Protein 4PHJ (pdb70)

Structure (mmCIF, N/CA/C/O backbone):
data_4PHJ
#
_entry.id   4PHJ
#
_cell.length_a   49.630
_cell.length_b   79.310
_cell.length_c   57.100
_cell.angle_alpha   90.00
_cell.angle_beta   91.52
_cell.angle_gamma   90.00
#
_symmetry.space_group_name_H-M   'P 1 21 1'
#
loop_
_entity.id
_entity.type
_entity.pdbx_description
1 polymer 'Calpain small subunit 1'
2 non-polymer 'CALCIUM ION'
3 water water
#
loop_
_atom_site.group_PDB
_atom_site.id
_atom_site.type_symbol
_atom_site.label_atom_id
_atom_site.label_alt_id
_atom_site.label_comp_id
_atom_site.label_asym_id
_atom_site.label_entity_id
_atom_site.label_seq_id
_atom_site.pdbx_PDB_ins_code
_atom_site.Cartn_x
_atom_site.Cartn_y
_atom_site.Cartn_z
_atom_site.occupancy
_atom_site.B_iso_or_equiv
_atom_site.auth_seq_id
_atom_site.auth_comp_id
_atom_site.auth_asym_id
_atom_site.auth_atom_id
_atom_site.pdbx_PDB_model_num
ATOM 1 N N . GLU A 1 1 ? -16.025 -9.487 10.618 1.00 72.96 96 GLU A N 1
ATOM 2 C CA . GLU A 1 1 ? -14.994 -10.465 10.187 1.00 68.67 96 GLU A CA 1
ATOM 3 C C . GLU A 1 1 ? -14.409 -10.115 8.844 1.00 59.44 96 GLU A C 1
ATOM 4 O O . GLU A 1 1 ? -13.198 -10.225 8.643 1.00 49.21 96 GLU A O 1
ATOM 10 N N . GLU A 1 2 ? -15.278 -9.765 7.904 1.00 54.95 97 GLU A N 1
ATOM 11 C CA . GLU A 1 2 ? -14.781 -9.374 6.599 1.00 53.00 97 GLU A CA 1
ATOM 12 C C . GLU A 1 2 ? -14.046 -8.015 6.673 1.00 48.78 97 GLU A C 1
ATOM 13 O O . GLU A 1 2 ? -13.050 -7.835 5.982 1.00 43.00 97 GLU A O 1
ATOM 19 N N . VAL A 1 3 ? -14.503 -7.089 7.518 1.00 45.47 98 VAL A N 1
ATOM 20 C CA . VAL A 1 3 ? -13.776 -5.820 7.702 1.00 44.21 98 VAL A CA 1
ATOM 21 C C . VAL A 1 3 ? -12.340 -6.082 8.249 1.00 43.88 98 VAL A C 1
ATOM 22 O O . VAL A 1 3 ? -11.334 -5.567 7.729 1.00 39.26 98 VAL A O 1
ATOM 26 N N . ARG A 1 4 ? -12.220 -6.928 9.250 1.00 39.16 99 ARG A N 1
ATOM 27 C CA . ARG A 1 4 ? -10.921 -7.278 9.784 1.00 38.24 99 ARG A CA 1
ATOM 28 C C . ARG A 1 4 ? -10.038 -7.977 8.761 1.00 37.72 99 ARG A C 1
ATOM 29 O O . ARG A 1 4 ? -8.828 -7.700 8.663 1.00 34.20 99 ARG A O 1
ATOM 37 N N . GLN A 1 5 ? -10.616 -8.890 7.974 1.00 34.78 100 GLN A N 1
ATOM 38 C CA . GLN A 1 5 ? -9.808 -9.614 6.975 1.00 35.34 100 GLN A CA 1
ATOM 39 C C . GLN A 1 5 ? -9.325 -8.657 5.886 1.00 31.11 100 GLN A C 1
ATOM 40 O O . GLN A 1 5 ? -8.223 -8.785 5.403 1.00 31.15 100 GLN A O 1
ATOM 46 N N . PHE A 1 6 ? -10.167 -7.725 5.470 1.00 30.77 101 PHE A N 1
ATOM 47 C CA . PHE A 1 6 ? -9.776 -6.798 4.400 1.00 29.57 101 PHE A CA 1
ATOM 48 C C . PHE A 1 6 ? -8.655 -5.861 4.901 1.00 28.50 101 PHE A C 1
ATOM 49 O O . PHE A 1 6 ? -7.726 -5.503 4.151 1.00 26.95 101 PHE A O 1
ATOM 57 N N . ARG A 1 7 ? -8.731 -5.510 6.169 1.00 29.31 102 ARG A N 1
ATOM 58 C CA . ARG A 1 7 ? -7.720 -4.594 6.718 1.00 28.93 102 ARG A CA 1
ATO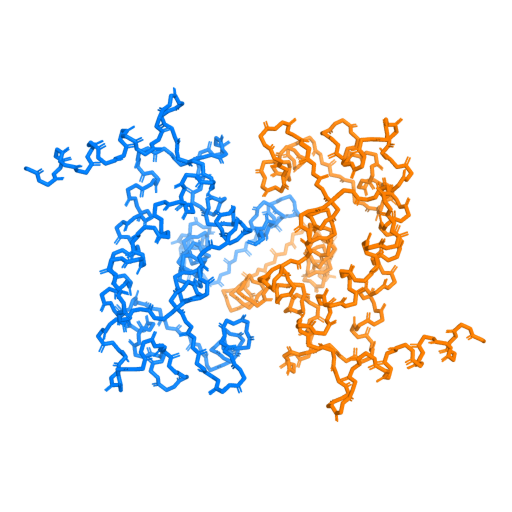M 59 C C . ARG A 1 7 ? -6.385 -5.285 6.764 1.00 28.29 102 ARG A C 1
ATOM 60 O O . ARG A 1 7 ? -5.367 -4.673 6.476 1.00 27.51 102 ARG A O 1
ATOM 68 N N . ARG A 1 8 ? -6.395 -6.564 7.138 1.00 28.30 103 ARG A N 1
ATOM 69 C CA . ARG A 1 8 ? -5.192 -7.392 7.082 1.00 29.65 103 ARG A CA 1
ATOM 70 C C . ARG A 1 8 ? -4.643 -7.562 5.642 1.00 29.29 103 ARG A C 1
ATOM 71 O O . ARG A 1 8 ? -3.425 -7.433 5.403 1.00 27.86 103 ARG A O 1
ATOM 79 N N . LEU A 1 9 ? -5.526 -7.810 4.662 1.00 28.40 104 LEU A N 1
ATOM 80 C CA . LEU A 1 9 ? -5.078 -7.909 3.283 1.00 29.17 104 LEU A CA 1
ATOM 81 C C . LEU A 1 9 ? -4.354 -6.618 2.859 1.00 27.01 104 LEU A C 1
ATOM 82 O O . LEU A 1 9 ? -3.259 -6.662 2.305 1.00 27.90 104 LEU A O 1
ATOM 87 N N . PHE A 1 10 ? -4.961 -5.457 3.133 1.00 27.42 105 PHE A N 1
ATOM 88 C CA . PHE A 1 10 ? -4.358 -4.201 2.797 1.00 26.51 105 PHE A CA 1
ATOM 89 C C . PHE A 1 10 ? -3.044 -4.026 3.545 1.00 26.66 105 PHE A C 1
ATOM 90 O O . PHE A 1 10 ? -2.055 -3.648 2.932 1.00 26.71 105 PHE A O 1
ATOM 98 N N . ALA A 1 11 ? -3.012 -4.290 4.867 1.00 26.90 106 ALA A N 1
ATOM 99 C CA . ALA A 1 11 ? -1.799 -4.067 5.621 1.00 27.17 106 ALA A CA 1
ATOM 100 C C . ALA A 1 11 ? -0.631 -4.885 5.062 1.00 28.40 106 ALA A C 1
ATOM 101 O O . ALA A 1 11 ? 0.464 -4.366 4.872 1.00 29.15 106 ALA A O 1
ATOM 103 N N . GLN A 1 12 ? -0.871 -6.137 4.752 1.00 30.46 107 GLN A N 1
ATOM 104 C CA . GLN A 1 12 ? 0.191 -7.000 4.235 1.00 32.16 107 GLN A CA 1
ATOM 105 C C . GLN A 1 12 ? 0.614 -6.632 2.823 1.00 32.24 107 GLN A C 1
ATOM 106 O O . GLN A 1 12 ? 1.820 -6.625 2.505 1.00 33.82 107 GLN A O 1
ATOM 112 N N . LEU A 1 13 ? -0.339 -6.180 2.017 1.00 30.52 108 LEU A N 1
ATOM 113 C CA . LEU A 1 13 ? -0.033 -5.763 0.658 1.00 30.11 108 LEU A CA 1
ATOM 114 C C . LEU A 1 13 ? 0.758 -4.465 0.603 1.00 29.44 108 LEU A C 1
ATOM 115 O O . LEU A 1 13 ? 1.721 -4.322 -0.147 1.00 29.99 108 LEU A O 1
ATOM 120 N N . ALA A 1 14 ? 0.327 -3.469 1.390 1.00 27.17 109 ALA A N 1
ATOM 121 C CA . ALA A 1 14 ? 0.868 -2.128 1.319 1.00 25.25 109 ALA A CA 1
ATOM 122 C C . ALA A 1 14 ? 2.258 -2.018 1.910 1.00 26.08 109 ALA A C 1
ATOM 123 O O . ALA A 1 14 ? 3.041 -1.125 1.523 1.00 25.65 109 ALA A O 1
ATOM 125 N N . GLY A 1 15 ? 2.556 -2.859 2.877 1.00 28.79 110 GLY A N 1
ATOM 126 C CA . GLY A 1 15 ? 3.874 -2.857 3.498 1.00 29.97 110 GLY A CA 1
ATOM 127 C C . GLY A 1 15 ? 4.282 -1.529 4.175 1.00 30.94 110 GLY A C 1
ATOM 128 O O . GLY A 1 15 ? 3.437 -0.807 4.753 1.00 28.64 110 GLY A O 1
ATOM 129 N N . ASP A 1 16 ? 5.548 -1.180 4.062 1.00 29.15 111 ASP A N 1
ATOM 130 C CA . ASP A 1 16 ? 6.143 -0.253 5.040 1.00 32.14 111 ASP A CA 1
ATOM 131 C C . ASP A 1 16 ? 5.776 1.202 4.865 1.00 28.05 111 ASP A C 1
ATOM 132 O O . ASP A 1 16 ? 5.929 1.988 5.799 1.00 29.55 111 ASP A O 1
ATOM 137 N N . ASP A 1 17 ? 5.269 1.580 3.712 1.00 25.25 112 ASP A N 1
ATOM 138 C CA . ASP A 1 17 ? 4.766 2.923 3.503 1.00 25.52 112 ASP A CA 1
ATOM 139 C C . ASP A 1 17 ? 3.254 3.031 3.661 1.00 25.58 112 ASP A C 1
ATOM 140 O O . ASP A 1 17 ? 2.672 4.091 3.501 1.00 24.56 112 ASP A O 1
ATOM 145 N N . MET A 1 18 ? 2.627 1.898 3.978 1.00 27.32 113 MET A N 1
ATOM 146 C CA . MET A 1 18 ? 1.186 1.809 4.131 1.00 27.24 113 MET A CA 1
ATOM 147 C C . MET A 1 18 ? 0.388 2.328 2.961 1.00 26.22 113 MET A C 1
ATOM 148 O O . MET A 1 18 ? -0.808 2.666 3.124 1.00 25.00 113 MET A O 1
ATOM 153 N N . GLU A 1 19 ? 0.976 2.283 1.748 1.00 25.64 114 GLU A N 1
ATOM 154 C CA . GLU A 1 19 ? 0.254 2.557 0.542 1.00 24.62 114 GLU A CA 1
ATOM 155 C C . GLU A 1 19 ? 0.628 1.533 -0.503 1.00 22.63 114 GLU A C 1
ATOM 156 O O . GLU A 1 19 ? 1.692 0.920 -0.433 1.00 24.78 114 GLU A O 1
ATOM 162 N N . VAL A 1 20 ? -0.299 1.347 -1.430 1.00 23.07 115 VAL A N 1
ATOM 163 C CA . VAL A 1 20 ? -0.197 0.320 -2.477 1.00 22.23 115 VAL A CA 1
ATOM 164 C C . VAL A 1 20 ? 0.364 0.976 -3.747 1.00 23.11 115 VAL A C 1
ATOM 165 O O . VAL A 1 20 ? -0.259 1.871 -4.332 1.00 21.94 115 VAL A O 1
ATOM 169 N N . SER A 1 21 ? 1.534 0.511 -4.160 1.00 24.43 116 SER A N 1
ATOM 170 C CA . SER A 1 21 ? 2.179 0.993 -5.400 1.00 23.99 116 SER A CA 1
ATOM 171 C C . SER A 1 21 ? 1.631 0.260 -6.597 1.00 23.92 116 SER A C 1
ATOM 172 O O . SER A 1 21 ? 0.963 -0.759 -6.456 1.00 22.14 116 SER A O 1
ATOM 175 N N . ALA A 1 22 ? 1.989 0.731 -7.796 1.00 24.17 117 ALA A N 1
ATOM 176 C CA . ALA A 1 22 ? 1.618 0.047 -9.036 1.00 24.96 117 ALA A CA 1
ATOM 177 C C . ALA A 1 22 ? 2.185 -1.360 -9.062 1.00 23.26 117 ALA A C 1
ATOM 178 O O . ALA A 1 22 ? 1.496 -2.270 -9.486 1.00 24.73 117 ALA A O 1
ATOM 180 N N . THR A 1 23 ? 3.413 -1.576 -8.595 1.00 26.35 118 THR A N 1
ATOM 181 C CA . THR A 1 23 ? 3.962 -2.906 -8.526 1.00 25.76 118 THR A CA 1
ATOM 182 C C . THR A 1 23 ? 3.228 -3.826 -7.536 1.00 25.29 118 THR A C 1
ATOM 183 O O . THR A 1 23 ? 2.956 -4.980 -7.783 1.00 24.77 118 THR A O 1
ATOM 187 N N . GLU A 1 24 ? 2.904 -3.287 -6.359 1.00 24.85 119 GLU A N 1
ATOM 188 C CA . GLU A 1 24 ? 2.181 -4.091 -5.390 1.00 22.04 119 GLU A CA 1
ATOM 189 C C . GLU A 1 24 ? 0.795 -4.449 -5.932 1.00 21.71 119 GLU A C 1
ATOM 190 O O . GLU A 1 24 ? 0.312 -5.573 -5.723 1.00 23.16 119 GLU A O 1
ATOM 196 N N . LEU A 1 25 ? 0.136 -3.519 -6.628 1.00 22.25 120 LEU A N 1
ATOM 197 C CA . LEU A 1 25 ? -1.184 -3.771 -7.219 1.00 22.50 120 LEU A CA 1
ATOM 198 C C . LEU A 1 25 ? -1.082 -4.839 -8.309 1.00 22.97 120 LEU A C 1
ATOM 199 O O . LEU A 1 25 ? -1.881 -5.763 -8.372 1.00 23.80 120 LEU A O 1
ATOM 204 N N . MET A 1 26 ? -0.072 -4.698 -9.155 1.00 26.18 121 MET A N 1
ATOM 205 C CA . MET A 1 26 ? 0.197 -5.711 -10.214 1.00 25.38 121 MET A CA 1
ATOM 206 C C . MET A 1 26 ? 0.303 -7.097 -9.615 1.00 27.52 121 MET A C 1
ATOM 207 O O . MET A 1 26 ? -0.282 -8.063 -10.096 1.00 29.38 121 MET A O 1
ATOM 212 N N . ASN A 1 27 ? 1.073 -7.221 -8.540 1.00 27.32 122 ASN A N 1
ATOM 213 C CA . ASN A 1 27 ? 1.331 -8.516 -7.958 1.00 30.60 122 ASN A CA 1
ATOM 214 C C . ASN A 1 27 ? 0.088 -9.131 -7.344 1.00 30.03 122 ASN A C 1
ATOM 215 O O . ASN A 1 27 ? -0.210 -10.285 -7.594 1.00 30.06 122 ASN A O 1
ATOM 220 N N . ILE A 1 28 ? -0.718 -8.343 -6.632 1.00 28.17 123 ILE A N 1
ATOM 221 C CA . ILE A 1 28 ? -1.952 -8.933 -6.077 1.00 27.36 123 ILE A CA 1
ATOM 222 C C . ILE A 1 28 ? -2.999 -9.290 -7.154 1.00 27.73 123 ILE A C 1
ATOM 223 O O . ILE A 1 28 ? -3.718 -10.294 -7.028 1.00 27.58 123 ILE A O 1
ATOM 228 N N . LEU A 1 29 ? -3.066 -8.485 -8.217 1.00 25.11 124 LEU A N 1
ATOM 229 C CA . LEU A 1 29 ? -4.040 -8.739 -9.288 1.00 25.44 124 LEU A CA 1
ATOM 230 C C . LEU A 1 29 ? -3.633 -9.980 -10.046 1.00 25.50 124 LEU A C 1
ATOM 231 O O . LEU A 1 29 ? -4.505 -10.805 -10.393 1.00 27.50 124 LEU A O 1
ATOM 236 N N . ASN A 1 30 ? -2.348 -10.126 -10.298 1.00 26.17 125 ASN A N 1
ATOM 237 C CA . ASN A 1 30 ? -1.902 -11.399 -10.924 1.00 29.39 125 ASN A CA 1
ATOM 238 C C . ASN A 1 30 ? -2.132 -12.590 -10.030 1.00 31.39 125 ASN A C 1
ATOM 239 O O . ASN A 1 30 ? -2.441 -13.685 -10.547 1.00 31.90 125 ASN A O 1
ATOM 244 N N . LYS A 1 31 ? -2.060 -12.422 -8.698 1.00 34.55 126 LYS A N 1
ATOM 245 C CA . LYS A 1 31 ? -2.467 -13.530 -7.796 1.00 38.74 126 LYS A CA 1
ATOM 246 C C . LYS A 1 31 ? -3.936 -13.858 -7.912 1.00 37.83 126 LYS A C 1
ATOM 247 O O . LYS A 1 31 ? -4.306 -15.027 -7.851 1.00 38.78 126 LYS A O 1
ATOM 253 N N . VAL A 1 32 ? -4.780 -12.852 -8.078 1.00 39.10 127 VAL A N 1
ATOM 254 C CA . VAL A 1 32 ? -6.210 -13.095 -8.255 1.00 40.14 127 VAL A CA 1
ATOM 255 C C . VAL A 1 32 ? -6.438 -13.947 -9.464 1.00 38.25 127 VAL A C 1
ATOM 256 O O . VAL A 1 32 ? -7.119 -14.976 -9.373 1.00 38.98 127 VAL A O 1
ATOM 260 N N . VAL A 1 33 ? -5.818 -13.572 -10.573 1.00 34.75 128 VAL A N 1
ATOM 261 C CA . VAL A 1 33 ? -6.127 -14.296 -11.805 1.00 36.48 128 VAL A CA 1
ATOM 262 C C . VAL A 1 33 ? -5.627 -15.726 -11.757 1.00 39.68 128 VAL A C 1
ATOM 263 O O . VAL A 1 33 ? -6.298 -16.597 -12.271 1.00 39.96 128 VAL A O 1
ATOM 267 N N . THR A 1 34 ? -4.512 -15.990 -11.087 1.00 35.97 129 THR A N 1
ATOM 268 C CA . THR A 1 34 ? -4.086 -17.405 -10.840 1.00 42.10 129 THR A CA 1
ATOM 269 C C . THR A 1 34 ? -5.167 -18.232 -10.192 1.00 42.89 129 THR A C 1
ATOM 270 O O . THR A 1 34 ? -5.294 -19.391 -10.510 1.00 45.47 129 THR A O 1
ATOM 274 N N . ARG A 1 35 ? -5.940 -17.645 -9.292 1.00 43.85 130 ARG A N 1
ATOM 275 C CA . ARG A 1 35 ? -6.952 -18.407 -8.570 1.00 45.48 130 ARG A CA 1
ATOM 276 C C . ARG A 1 35 ? -8.224 -18.629 -9.377 1.00 44.83 130 ARG A C 1
ATOM 277 O O . ARG A 1 35 ? -9.073 -19.393 -8.963 1.00 41.92 130 ARG A O 1
ATOM 285 N N . HIS A 1 36 ? -8.366 -17.946 -10.518 1.00 38.46 131 HIS A N 1
ATOM 286 C CA . HIS A 1 36 ? -9.581 -18.037 -11.336 1.00 38.06 131 HIS A CA 1
ATOM 287 C C . HIS A 1 36 ? -9.229 -18.392 -12.777 1.00 40.92 131 HIS A C 1
ATOM 288 O O . HIS A 1 36 ? -9.129 -17.496 -13.633 1.00 33.85 131 HIS A O 1
ATOM 295 N N . PRO A 1 37 ? -8.976 -19.680 -13.039 1.00 40.77 132 PRO A N 1
ATOM 296 C CA . PRO A 1 37 ? -8.664 -20.149 -14.396 1.00 44.75 132 PRO A CA 1
ATOM 297 C C . PRO A 1 37 ? -9.768 -19.899 -15.419 1.00 42.60 132 PRO A C 1
ATOM 298 O O . PRO A 1 37 ? -9.524 -20.033 -16.598 1.00 44.78 132 PRO A O 1
ATOM 302 N N . ASP A 1 38 ? -10.962 -19.543 -14.964 1.00 41.86 133 ASP A N 1
ATOM 303 C CA . ASP A 1 38 ? -12.026 -19.151 -15.862 1.00 43.37 133 ASP A CA 1
ATOM 304 C C . ASP A 1 38 ? -11.905 -17.715 -16.411 1.00 41.01 133 ASP A C 1
ATOM 305 O O . ASP A 1 38 ? -12.692 -17.335 -17.267 1.00 46.84 133 ASP A O 1
ATOM 310 N N . LEU A 1 39 ? -10.928 -16.941 -15.928 1.00 37.36 134 LEU A N 1
ATOM 311 C CA . LEU A 1 39 ? -10.685 -15.630 -16.453 1.00 35.93 134 LEU A CA 1
ATOM 312 C C . LEU A 1 39 ? -9.484 -15.713 -17.411 1.00 38.40 134 LEU A C 1
ATOM 313 O O . LEU A 1 39 ? -8.366 -15.864 -16.964 1.00 48.19 134 LEU A O 1
ATOM 318 N N . LYS A 1 40 ? -9.705 -15.582 -18.712 1.00 35.40 135 LYS A N 1
ATOM 319 C CA . LYS A 1 40 ? -8.572 -15.536 -19.634 1.00 31.16 135 LYS A CA 1
ATOM 320 C C . LYS A 1 40 ? -7.841 -14.172 -19.657 1.00 28.75 135 LYS A C 1
ATOM 321 O O . LYS A 1 40 ? -8.506 -13.136 -19.756 1.00 25.15 135 LYS A O 1
ATOM 327 N N . THR A 1 41 ? -6.506 -14.174 -19.592 1.00 26.89 136 THR A N 1
ATOM 328 C CA . THR A 1 41 ? -5.720 -12.962 -19.587 1.00 27.34 136 THR A CA 1
ATOM 329 C C . THR A 1 41 ? -4.274 -13.255 -19.906 1.00 25.68 136 THR A C 1
ATOM 330 O O . THR A 1 41 ? -3.754 -14.327 -19.536 1.00 25.49 136 THR A O 1
ATOM 334 N N . ASP A 1 42 ? -3.597 -12.280 -20.512 1.00 25.84 137 ASP A N 1
ATOM 335 C CA . ASP A 1 42 ? -2.152 -12.289 -20.684 1.00 26.88 137 ASP A CA 1
ATOM 336 C C . ASP A 1 42 ? -1.415 -11.641 -19.505 1.00 27.47 137 ASP A C 1
ATOM 337 O O . ASP A 1 42 ? -0.183 -11.457 -19.538 1.00 30.42 137 ASP A O 1
ATOM 342 N N . GLY A 1 43 ? -2.149 -11.351 -18.447 1.00 25.69 138 GLY A N 1
ATOM 343 C CA . GLY A 1 43 ? -1.623 -10.792 -17.186 1.00 26.48 138 GLY A CA 1
ATOM 344 C C . GLY A 1 43 ? -1.840 -9.305 -17.089 1.00 25.91 138 GLY A C 1
ATOM 345 O O . GLY A 1 43 ? -2.093 -8.623 -18.055 1.00 23.56 138 GLY A O 1
ATOM 346 N N . PHE A 1 44 ? -1.774 -8.789 -15.862 1.00 24.97 139 PHE A N 1
ATOM 347 C CA . PHE A 1 44 ? -1.735 -7.386 -15.626 1.00 24.92 139 PHE A CA 1
ATOM 348 C C . PHE A 1 44 ? -0.265 -6.935 -15.723 1.00 25.62 139 PHE A C 1
ATOM 349 O O . PHE A 1 44 ? 0.597 -7.404 -14.993 1.00 28.94 139 PHE A O 1
ATOM 357 N N . GLY A 1 45 ? -0.001 -6.051 -16.654 1.00 25.51 140 GLY A N 1
ATOM 358 C CA . GLY A 1 45 ? 1.333 -5.500 -16.775 1.00 29.41 140 GLY A CA 1
ATOM 359 C C . GLY A 1 45 ? 1.553 -4.209 -16.011 1.00 27.90 140 GLY A C 1
ATOM 360 O O . GLY A 1 45 ? 0.599 -3.553 -15.567 1.00 28.08 140 GLY A O 1
ATOM 361 N N . ILE A 1 46 ? 2.807 -3.796 -15.904 1.00 26.62 141 ILE A N 1
ATOM 362 C CA . ILE A 1 46 ? 3.120 -2.609 -15.095 1.00 25.61 141 ILE A CA 1
ATOM 363 C C . ILE A 1 46 ? 2.520 -1.301 -15.610 1.00 23.45 141 ILE A C 1
ATOM 364 O O . ILE A 1 46 ? 2.028 -0.487 -14.812 1.00 25.26 141 ILE A O 1
ATOM 369 N N . ASP A 1 47 ? 2.439 -1.088 -16.937 1.00 22.39 142 ASP A N 1
ATOM 370 C CA . ASP A 1 47 ? 1.999 0.159 -17.489 1.00 23.74 142 ASP A CA 1
ATOM 371 C C . ASP A 1 47 ? 0.517 0.322 -17.130 1.00 24.27 142 ASP A C 1
ATOM 372 O O . ASP A 1 47 ? 0.072 1.402 -16.719 1.00 22.25 142 ASP A O 1
ATOM 377 N N A THR A 1 48 ? -0.238 -0.778 -17.287 0.50 25.11 143 THR A N 1
ATOM 378 N N B THR A 1 48 ? -0.251 -0.773 -17.292 0.50 24.98 143 THR A N 1
ATOM 379 C CA A THR A 1 48 ? -1.670 -0.804 -16.999 0.50 24.48 143 THR A CA 1
ATOM 380 C CA B THR A 1 48 ? -1.694 -0.704 -17.001 0.50 23.98 143 THR A CA 1
ATOM 381 C C A THR A 1 48 ? -1.910 -0.498 -15.518 0.50 23.53 143 THR A C 1
ATOM 382 C C B THR A 1 48 ? -1.915 -0.475 -15.507 0.50 23.43 143 THR A C 1
ATOM 383 O O A THR A 1 48 ? -2.802 0.252 -15.156 0.50 22.64 143 THR A O 1
ATOM 384 O O B THR A 1 48 ? -2.807 0.260 -15.129 0.50 22.75 143 THR A O 1
ATOM 391 N N . CYS A 1 49 ? -1.057 -1.069 -14.682 1.00 22.06 144 CYS A N 1
ATOM 392 C CA . CYS A 1 49 ? -1.134 -0.824 -13.229 1.00 22.82 144 CYS A CA 1
ATOM 393 C C . CYS A 1 49 ? -0.749 0.587 -12.841 1.00 22.88 144 CYS A C 1
ATOM 394 O O . CYS A 1 49 ? -1.378 1.159 -11.933 1.00 20.98 144 CYS A O 1
ATOM 397 N N A ARG A 1 50 ? 0.263 1.179 -13.496 0.50 24.23 145 ARG A N 1
ATOM 398 N N B ARG A 1 50 ? 0.261 1.180 -13.497 0.50 23.97 145 ARG A N 1
ATOM 399 C CA A ARG A 1 50 ? 0.570 2.597 -13.211 0.50 24.48 145 ARG A CA 1
ATOM 400 C CA B ARG A 1 50 ? 0.565 2.600 -13.212 0.50 24.02 145 ARG A CA 1
ATOM 401 C C A ARG A 1 50 ? -0.582 3.502 -13.561 0.50 23.65 145 ARG A C 1
ATOM 402 C C B ARG A 1 50 ? -0.584 3.503 -13.561 0.50 23.42 145 ARG A C 1
ATOM 403 O O A ARG A 1 50 ? -0.854 4.458 -12.843 0.50 23.87 145 ARG A O 1
ATOM 404 O O B ARG A 1 50 ? -0.854 4.459 -12.843 0.50 23.68 145 ARG A O 1
ATOM 419 N N . SER A 1 51 ? -1.287 3.209 -14.674 1.00 22.38 146 SER A N 1
ATOM 420 C CA . SER A 1 51 ? -2.424 4.003 -15.062 1.00 25.32 146 SER A CA 1
ATOM 421 C C . SER A 1 51 ? -3.556 3.880 -14.088 1.00 22.13 146 SER A C 1
ATOM 422 O O . SER A 1 51 ? -4.174 4.844 -13.734 1.00 22.55 146 SER A O 1
ATOM 425 N N A MET A 1 52 ? -3.799 2.646 -13.607 0.50 21.30 147 MET A N 1
ATOM 426 N N B MET A 1 52 ? -3.797 2.646 -13.606 0.50 21.13 147 MET A N 1
ATOM 427 C CA A MET A 1 52 ? -4.864 2.423 -12.635 0.50 20.37 147 MET A CA 1
ATOM 428 C CA B MET A 1 52 ? -4.861 2.414 -12.634 0.50 20.12 147 MET A CA 1
ATOM 429 C C A MET A 1 52 ? -4.607 3.171 -11.338 0.50 19.94 147 MET A C 1
ATOM 430 C C B MET A 1 52 ? -4.608 3.163 -11.335 0.50 19.80 147 MET A C 1
ATOM 431 O O A MET A 1 52 ? -5.511 3.811 -10.810 0.50 20.17 147 MET A O 1
ATOM 432 O O B MET A 1 52 ? -5.511 3.809 -10.811 0.50 20.06 147 MET A O 1
ATOM 441 N N . VAL A 1 53 ? -3.386 3.095 -10.843 1.00 19.73 148 VAL A N 1
ATOM 442 C CA . VAL A 1 53 ? -3.009 3.776 -9.621 1.00 20.10 148 VAL A CA 1
ATOM 443 C C . VAL A 1 53 ? -3.189 5.296 -9.819 1.00 19.86 148 VAL A C 1
ATOM 444 O O . VAL A 1 53 ? -3.801 5.944 -8.989 1.00 20.22 148 VAL A O 1
ATOM 448 N N . ALA A 1 54 ? -2.734 5.823 -10.958 1.00 20.81 149 ALA A N 1
ATOM 449 C CA . ALA A 1 54 ? -2.824 7.258 -11.120 1.00 21.54 149 ALA A CA 1
ATOM 450 C C . ALA A 1 54 ? -4.264 7.760 -11.109 1.00 21.67 149 ALA A C 1
ATOM 451 O O . ALA A 1 54 ? -4.614 8.771 -10.464 1.00 21.63 149 ALA A O 1
ATOM 453 N N . VAL A 1 55 ? -5.151 7.059 -11.825 1.00 20.28 150 VAL A N 1
ATOM 454 C CA . VAL A 1 55 ? -6.537 7.514 -11.905 1.00 23.56 150 VAL A CA 1
ATOM 455 C C . VAL A 1 55 ? -7.289 7.396 -10.589 1.00 22.32 150 VAL A C 1
ATOM 456 O O . VAL A 1 55 ? -8.232 8.152 -10.283 1.00 27.01 150 VAL A O 1
ATOM 460 N N . MET A 1 56 ? -6.797 6.494 -9.742 1.00 22.31 151 MET A N 1
ATOM 461 C CA . MET A 1 56 ? -7.363 6.301 -8.392 1.00 23.65 151 MET A CA 1
ATOM 462 C C . MET A 1 56 ? -6.703 7.106 -7.268 1.00 24.72 151 MET A C 1
ATOM 463 O O . MET A 1 56 ? -7.182 7.107 -6.101 1.00 25.51 151 MET A O 1
ATOM 468 N N . ASP A 1 57 ? -5.596 7.767 -7.571 1.00 23.38 152 ASP A N 1
ATOM 469 C CA . ASP A 1 57 ? -4.794 8.499 -6.602 1.00 23.46 152 ASP A CA 1
ATOM 470 C C . ASP A 1 57 ? -5.289 9.926 -6.363 1.00 25.81 152 ASP A C 1
ATOM 471 O O . ASP A 1 57 ? -4.586 10.868 -6.668 1.00 28.23 152 ASP A O 1
ATOM 476 N N . SER A 1 58 ? -6.425 10.028 -5.671 1.00 27.35 153 SER A N 1
ATOM 477 C CA . SER A 1 58 ? -7.111 11.342 -5.542 1.00 31.24 153 SER A CA 1
ATOM 478 C C . SER A 1 58 ? -6.398 12.299 -4.614 1.00 30.31 153 SER A C 1
ATOM 479 O O . SER A 1 58 ? -6.581 13.515 -4.730 1.00 35.67 153 SER A O 1
ATOM 482 N N . ASP A 1 59 ? -5.549 11.823 -3.729 1.00 28.17 154 ASP A N 1
ATOM 483 C CA . ASP A 1 59 ? -4.752 12.766 -2.885 1.00 30.33 154 ASP A CA 1
ATOM 484 C C . ASP A 1 59 ? -3.313 12.961 -3.352 1.00 29.54 154 ASP A C 1
ATOM 485 O O . ASP A 1 59 ? -2.489 13.468 -2.609 1.00 32.56 154 ASP A O 1
ATOM 490 N N . THR A 1 60 ? -3.013 12.575 -4.592 1.00 30.51 155 THR A N 1
ATOM 491 C CA . THR A 1 60 ? -1.710 12.741 -5.238 1.00 30.61 155 THR A CA 1
ATOM 492 C C . THR A 1 60 ? -0.477 12.331 -4.449 1.00 29.75 155 THR A C 1
ATOM 493 O O . THR A 1 60 ? 0.578 12.938 -4.555 1.00 30.17 155 THR A O 1
ATOM 497 N N . THR A 1 61 ? -0.583 11.284 -3.640 1.00 26.35 156 THR A N 1
ATOM 498 C CA . THR A 1 61 ? 0.588 10.742 -2.972 1.00 26.14 156 THR A CA 1
ATOM 499 C C . THR A 1 61 ? 1.419 9.862 -3.890 1.00 24.95 156 THR A C 1
ATOM 500 O O . THR A 1 61 ? 2.532 9.422 -3.495 1.00 27.05 156 THR A O 1
ATOM 504 N N . GLY A 1 62 ? 0.926 9.537 -5.110 1.00 22.75 157 GLY A N 1
ATOM 505 C CA . GLY A 1 62 ? 1.579 8.586 -5.993 1.00 24.13 157 GLY A CA 1
ATOM 506 C C . GLY A 1 62 ? 1.206 7.132 -5.868 1.00 23.52 157 GLY A C 1
ATOM 507 O O . GLY A 1 62 ? 1.508 6.288 -6.767 1.00 25.03 157 GLY A O 1
ATOM 508 N N . LYS A 1 63 ? 0.546 6.815 -4.740 1.00 22.32 158 LYS A N 1
ATOM 509 C CA . LYS A 1 63 ? 0.202 5.407 -4.369 1.00 23.43 158 LYS A CA 1
ATOM 510 C C . LYS A 1 63 ? -1.196 5.384 -3.758 1.00 22.23 158 LYS A C 1
ATOM 511 O O . LYS A 1 63 ? -1.757 6.416 -3.437 1.00 23.54 158 LYS A O 1
ATOM 517 N N . LEU A 1 64 ? -1.757 4.204 -3.536 1.00 22.28 159 LEU A N 1
ATOM 518 C CA . LEU A 1 64 ? -3.122 4.123 -3.055 1.00 21.90 159 LEU A CA 1
ATOM 519 C C . LEU A 1 64 ? -3.159 3.887 -1.547 1.00 21.83 159 LEU A C 1
ATOM 520 O O . LEU A 1 64 ? -2.658 2.875 -1.059 1.00 20.64 159 LEU A O 1
ATOM 525 N N . GLY A 1 65 ? -3.750 4.838 -0.844 1.00 22.92 160 GLY A N 1
ATOM 526 C CA . GLY A 1 65 ? -4.023 4.631 0.541 1.00 24.02 160 GLY A CA 1
ATOM 527 C C . GLY A 1 65 ? -5.186 3.695 0.808 1.00 23.64 160 GLY A C 1
ATOM 528 O O . GLY A 1 65 ? -5.842 3.200 -0.108 1.00 22.71 160 GLY A O 1
ATOM 529 N N . PHE A 1 66 ? -5.524 3.460 2.110 1.00 24.51 161 PHE A N 1
ATOM 530 C CA . PHE A 1 66 ? -6.563 2.486 2.463 1.00 24.53 161 PHE A CA 1
ATOM 531 C C . PHE A 1 66 ? -7.877 2.706 1.736 1.00 24.26 161 PHE A C 1
ATOM 532 O O . PHE A 1 66 ? -8.393 1.760 1.076 1.00 24.20 161 PHE A O 1
ATOM 540 N N . GLU A 1 67 ? -8.422 3.916 1.841 1.00 25.30 162 GLU A N 1
ATOM 541 C CA . GLU A 1 67 ? -9.705 4.187 1.210 1.00 26.78 162 GLU A CA 1
ATOM 542 C C . GLU A 1 67 ? -9.660 4.156 -0.322 1.00 23.79 162 GLU A C 1
ATOM 543 O O . GLU A 1 67 ? -10.608 3.677 -0.942 1.00 23.19 162 GLU A O 1
ATOM 549 N N . GLU A 1 68 ? -8.608 4.705 -0.937 1.00 22.02 163 GLU A N 1
ATOM 550 C CA . GLU A 1 68 ? -8.449 4.638 -2.396 1.00 22.30 163 GLU A CA 1
ATOM 551 C C . GLU A 1 68 ? -8.401 3.199 -2.859 1.00 21.67 163 GLU A C 1
ATOM 552 O O . GLU A 1 68 ? -9.014 2.836 -3.803 1.00 21.03 163 GLU A O 1
ATOM 558 N N . PHE A 1 69 ? -7.581 2.382 -2.222 1.00 22.14 164 PHE A N 1
ATOM 559 C CA . PHE A 1 69 ? -7.455 0.984 -2.565 1.00 22.64 164 PHE A CA 1
ATOM 560 C C . PHE A 1 69 ? -8.746 0.227 -2.312 1.00 22.82 164 PHE A C 1
ATOM 561 O O . PHE A 1 69 ? -9.144 -0.636 -3.133 1.00 22.03 164 PHE A O 1
ATOM 569 N N . LYS A 1 70 ? -9.410 0.492 -1.184 1.00 23.76 165 LYS A N 1
ATOM 570 C CA . LYS A 1 70 ? -10.698 -0.154 -0.924 1.00 25.16 165 LYS A CA 1
ATOM 571 C C . LYS A 1 70 ? -11.714 0.138 -2.069 1.00 25.18 165 LYS A C 1
ATOM 572 O O . LYS A 1 70 ? -12.393 -0.793 -2.557 1.00 25.30 165 LYS A O 1
ATOM 578 N N A TYR A 1 71 ? -11.798 1.385 -2.508 0.50 23.60 166 TYR A N 1
ATOM 579 N N B TYR A 1 71 ? -11.795 1.399 -2.516 0.50 23.12 166 TYR A N 1
ATOM 580 C CA A TYR A 1 71 ? -12.743 1.767 -3.537 0.50 23.98 166 TYR A CA 1
ATOM 581 C CA B TYR A 1 71 ? -12.740 1.784 -3.570 0.50 23.09 166 TYR A CA 1
ATOM 582 C C A TYR A 1 71 ? -12.426 1.019 -4.837 0.50 22.96 166 TYR A C 1
ATOM 583 C C B TYR A 1 71 ? -12.426 1.009 -4.838 0.50 22.50 166 TYR A C 1
ATOM 584 O O A TYR A 1 71 ? -13.318 0.442 -5.465 0.50 23.32 166 TYR A O 1
ATOM 585 O O B TYR A 1 71 ? -13.318 0.434 -5.464 0.50 22.87 166 TYR A O 1
ATOM 602 N N . LEU A 1 72 ? -11.156 0.995 -5.227 1.00 21.99 167 LEU A N 1
ATOM 603 C CA . LEU A 1 72 ? -10.735 0.238 -6.433 1.00 20.51 167 LEU A CA 1
ATOM 604 C C . LEU A 1 72 ? -10.989 -1.254 -6.311 1.00 21.92 167 LEU A C 1
ATOM 605 O O . LEU A 1 72 ? -11.554 -1.880 -7.208 1.00 21.45 167 LEU A O 1
ATOM 610 N N . TRP A 1 73 ? -10.564 -1.837 -5.195 1.00 20.77 168 TRP A N 1
ATOM 611 C CA . TRP A 1 73 ? -10.685 -3.277 -5.043 1.00 23.08 168 TRP A CA 1
ATOM 612 C C . TRP A 1 73 ? -12.126 -3.742 -5.059 1.00 22.92 168 TRP A C 1
ATOM 613 O O . TRP A 1 73 ? -12.429 -4.770 -5.666 1.00 22.02 168 TRP A O 1
ATOM 624 N N . ASN A 1 74 ? -13.030 -3.006 -4.385 1.00 23.93 169 ASN A N 1
ATOM 625 C CA . ASN A 1 74 ? -14.447 -3.388 -4.404 1.00 24.04 169 ASN A CA 1
ATOM 626 C C . ASN A 1 74 ? -15.097 -3.247 -5.802 1.00 23.89 169 ASN A C 1
ATOM 627 O O . ASN A 1 74 ? -15.953 -4.051 -6.157 1.00 25.66 169 ASN A O 1
ATOM 632 N N . ASN A 1 75 ? -14.666 -2.252 -6.572 1.00 23.56 170 ASN A N 1
ATOM 633 C CA . ASN A 1 75 ? -15.082 -2.121 -7.980 1.00 24.33 170 ASN A CA 1
ATOM 634 C C . ASN A 1 75 ? -14.606 -3.307 -8.777 1.00 23.14 170 ASN A C 1
ATOM 635 O O . ASN A 1 75 ? -15.396 -3.903 -9.484 1.00 22.88 170 ASN A O 1
ATOM 640 N N . ILE A 1 76 ? -13.334 -3.671 -8.653 1.00 23.09 171 ILE A N 1
ATOM 641 C CA . ILE A 1 76 ? -12.824 -4.797 -9.375 1.00 23.67 171 ILE A CA 1
ATOM 642 C C . ILE A 1 76 ? -13.616 -6.056 -9.026 1.00 24.63 171 ILE A C 1
ATOM 643 O O . ILE A 1 76 ? -13.963 -6.834 -9.921 1.00 22.83 171 ILE A O 1
ATOM 648 N N A LYS A 1 77 ? -13.957 -6.259 -7.745 0.50 25.70 172 LYS A N 1
ATOM 649 N N B LYS A 1 77 ? -13.954 -6.258 -7.748 0.50 25.64 172 LYS A N 1
ATOM 650 C CA A LYS A 1 77 ? -14.742 -7.434 -7.371 0.50 26.41 172 LYS A CA 1
ATOM 651 C CA B LYS A 1 77 ? -14.726 -7.438 -7.381 0.50 26.33 172 LYS A CA 1
ATOM 652 C C A LYS A 1 77 ? -16.104 -7.472 -8.067 0.50 25.55 172 LYS A C 1
ATOM 653 C C B LYS A 1 77 ? -16.103 -7.477 -8.052 0.50 25.77 172 LYS A C 1
ATOM 654 O O A LYS A 1 77 ? -16.531 -8.514 -8.553 0.50 25.18 172 LYS A O 1
ATOM 655 O O B LYS A 1 77 ? -16.530 -8.517 -8.547 0.50 25.39 172 LYS A O 1
ATOM 666 N N A ARG A 1 78 ? -16.806 -6.352 -8.060 0.50 25.13 173 ARG A N 1
ATOM 667 N N B ARG A 1 78 ? -16.798 -6.356 -8.057 0.50 25.68 173 ARG A N 1
ATOM 668 C CA A ARG A 1 78 ? -18.114 -6.246 -8.718 0.50 25.90 173 ARG A CA 1
ATOM 669 C CA B ARG A 1 78 ? -18.100 -6.259 -8.722 0.50 26.74 173 ARG A CA 1
ATOM 670 C C A ARG A 1 78 ? -17.977 -6.516 -10.216 0.50 25.09 173 ARG A C 1
ATOM 671 C C B ARG A 1 78 ? -17.977 -6.515 -10.218 0.50 25.56 173 ARG A C 1
ATOM 672 O O A ARG A 1 78 ? -18.780 -7.230 -10.793 0.50 25.64 173 ARG A O 1
ATOM 673 O O B ARG A 1 78 ? -18.781 -7.229 -10.794 0.50 26.05 173 ARG A O 1
ATOM 688 N N . TRP A 1 79 ? -16.964 -5.919 -10.838 1.00 23.07 174 TRP A N 1
ATOM 689 C CA . TRP A 1 79 ? -16.789 -6.040 -12.284 1.00 22.48 174 TRP A CA 1
ATOM 690 C C . TRP A 1 79 ? -16.364 -7.456 -12.684 1.00 22.94 174 TRP A C 1
ATOM 691 O O . TRP A 1 79 ? -16.726 -7.969 -13.767 1.00 21.64 174 TRP A O 1
ATOM 702 N N . GLN A 1 80 ? -15.563 -8.122 -11.837 1.00 22.11 175 GLN A N 1
ATOM 703 C CA . GLN A 1 80 ? -15.215 -9.521 -12.039 1.00 24.11 175 GLN A CA 1
ATOM 704 C C . GLN A 1 80 ? -16.438 -10.453 -12.047 1.00 25.08 175 GLN A C 1
ATOM 705 O O . GLN A 1 80 ? -16.557 -11.308 -12.916 1.00 23.82 175 GLN A O 1
ATOM 711 N N . ALA A 1 81 ? -17.349 -10.217 -11.111 1.00 25.92 176 ALA A N 1
ATOM 712 C CA . ALA A 1 81 ? -18.589 -10.979 -11.073 1.00 26.18 176 ALA A CA 1
ATOM 713 C C . ALA A 1 81 ? -19.433 -10.761 -12.358 1.00 27.08 176 ALA A C 1
ATOM 714 O O . ALA A 1 81 ? -19.978 -11.733 -12.898 1.00 28.98 176 ALA A O 1
ATOM 716 N N . ILE A 1 82 ? -19.468 -9.507 -12.827 1.00 25.87 177 ILE A N 1
ATOM 717 C CA . ILE A 1 82 ? -20.169 -9.115 -14.052 1.00 26.64 177 ILE A CA 1
ATOM 718 C C . ILE A 1 82 ? -19.526 -9.798 -15.246 1.00 25.49 177 ILE A C 1
ATOM 719 O O . ILE A 1 82 ? -20.215 -10.338 -16.108 1.00 27.13 177 ILE A O 1
ATOM 724 N N . TYR A 1 83 ? -18.201 -9.782 -15.337 1.00 23.41 178 TYR A N 1
ATOM 725 C CA . TYR A 1 83 ? -17.511 -10.463 -16.408 1.00 23.86 178 TYR A CA 1
ATOM 726 C C . TYR A 1 83 ? -17.917 -11.934 -16.469 1.00 27.29 178 TYR A C 1
ATOM 727 O O . TYR A 1 83 ? -18.249 -12.446 -17.558 1.00 26.45 178 TYR A O 1
ATOM 736 N N . LYS A 1 84 ? -17.933 -12.633 -15.332 1.00 27.16 179 LYS A N 1
ATOM 737 C CA . LYS A 1 84 ? -18.293 -14.063 -15.341 1.00 31.45 179 LYS A CA 1
ATOM 738 C C . LYS A 1 84 ? -19.768 -14.224 -15.742 1.00 32.13 179 LYS A C 1
ATOM 739 O O . LYS A 1 84 ? -20.082 -15.154 -16.482 1.00 35.62 179 LYS A O 1
ATOM 745 N N . GLN A 1 85 ? -20.653 -13.359 -15.286 1.00 30.00 180 GLN A N 1
ATOM 746 C CA . GLN A 1 85 ? -22.099 -13.427 -15.564 1.00 31.43 180 GLN A CA 1
ATOM 747 C C . GLN A 1 85 ? -22.421 -13.174 -17.028 1.00 32.82 180 GLN A C 1
ATOM 748 O O . GLN A 1 85 ? -23.327 -13.815 -17.582 1.00 34.24 180 GLN A O 1
ATOM 754 N N . PHE A 1 86 ? -21.688 -12.246 -17.662 1.00 32.27 181 PHE A N 1
ATOM 755 C CA . PHE A 1 86 ? -22.008 -11.853 -19.050 1.00 30.23 181 PHE A CA 1
ATOM 756 C C . PHE A 1 86 ? -21.179 -12.573 -20.099 1.00 29.46 181 PHE A C 1
ATOM 757 O O . PHE A 1 86 ? -21.444 -12.414 -21.305 1.00 30.85 181 PHE A O 1
ATOM 765 N N . ASP A 1 87 ? -20.298 -13.457 -19.651 1.00 28.77 182 ASP A N 1
ATOM 766 C CA . ASP A 1 87 ? -19.590 -14.361 -20.537 1.00 29.96 182 ASP A CA 1
ATOM 767 C C . ASP A 1 87 ? -20.476 -15.607 -20.797 1.00 32.35 182 ASP A C 1
ATOM 768 O O . ASP A 1 87 ? -20.228 -16.674 -20.294 1.00 30.69 182 ASP A O 1
ATOM 773 N N . THR A 1 88 ? -21.529 -15.400 -21.552 1.00 34.94 183 THR A N 1
ATOM 774 C CA . THR A 1 88 ? -22.587 -16.390 -21.622 1.00 38.07 183 THR A CA 1
ATOM 775 C C . THR A 1 88 ? -22.229 -17.562 -22.521 1.00 42.56 183 THR A C 1
ATOM 776 O O . THR A 1 88 ? -22.975 -18.546 -22.541 1.00 42.77 183 THR A O 1
ATOM 780 N N . ASP A 1 89 ? -21.079 -17.508 -23.217 1.00 40.73 184 ASP A N 1
ATOM 781 C CA . ASP A 1 89 ? -20.521 -18.710 -23.838 1.00 40.83 184 ASP A CA 1
ATOM 782 C C . ASP A 1 89 ? -19.320 -19.319 -23.133 1.00 40.88 184 ASP A C 1
ATOM 783 O O . ASP A 1 89 ? -18.703 -20.263 -23.656 1.00 38.28 184 ASP A O 1
ATOM 788 N N . ARG A 1 90 ? -18.989 -18.831 -21.939 1.00 37.26 185 ARG A N 1
ATOM 789 C CA . ARG A 1 90 ? -17.862 -19.411 -21.151 1.00 41.34 185 ARG A CA 1
ATOM 790 C C . ARG A 1 90 ? -16.536 -19.485 -21.884 1.00 37.81 185 ARG A C 1
ATOM 791 O O . ARG A 1 90 ? -15.760 -20.426 -21.737 1.00 36.01 185 ARG A O 1
ATOM 799 N N . SER A 1 91 ? -16.253 -18.443 -22.646 1.00 35.95 186 SER A N 1
ATOM 800 C CA . SER A 1 91 ? -14.985 -18.383 -23.344 1.00 33.08 186 SER A CA 1
ATOM 801 C C . SER A 1 91 ? -13.886 -17.878 -22.455 1.00 32.13 186 SER A C 1
ATOM 802 O O . SER A 1 91 ? -12.716 -17.970 -22.810 1.00 34.01 186 SER A O 1
ATOM 805 N N . GLY A 1 92 ? -14.244 -17.271 -21.313 1.00 30.21 187 GLY A N 1
ATOM 806 C CA . GLY A 1 92 ? -13.252 -16.628 -20.474 1.00 28.65 187 GLY A CA 1
ATOM 807 C C . GLY A 1 92 ? -12.908 -15.218 -20.922 1.00 26.27 187 GLY A C 1
ATOM 808 O O . GLY A 1 92 ? -12.024 -14.616 -20.351 1.00 25.31 187 GLY A O 1
ATOM 809 N N . THR A 1 93 ? -13.655 -14.725 -21.938 1.00 25.25 188 THR A N 1
ATOM 810 C CA . THR A 1 93 ? -13.539 -13.405 -22.563 1.00 24.98 188 THR A CA 1
ATOM 811 C C . THR A 1 93 ? -14.933 -12.816 -22.856 1.00 23.98 188 THR A C 1
ATOM 812 O O . THR A 1 93 ? -15.965 -13.542 -22.970 1.00 23.98 188 THR A O 1
ATOM 816 N N . ILE A 1 94 ? -14.975 -11.506 -23.002 1.00 25.50 189 ILE A N 1
ATOM 817 C CA . ILE A 1 94 ? -16.214 -10.783 -23.334 1.00 23.80 189 ILE A CA 1
ATOM 818 C C . ILE A 1 94 ? -16.184 -10.370 -24.797 1.00 24.30 189 ILE A C 1
ATOM 819 O O . ILE A 1 94 ? -15.363 -9.540 -25.212 1.00 22.07 189 ILE A O 1
ATOM 824 N N A CYS A 1 95 ? -17.060 -10.963 -25.608 0.50 24.69 190 CYS A N 1
ATOM 825 N N B CYS A 1 95 ? -17.058 -10.964 -25.605 0.50 24.92 190 CYS A N 1
ATOM 826 C CA A CYS A 1 95 ? -17.157 -10.548 -27.034 0.50 24.74 190 CYS A CA 1
ATOM 827 C CA B CYS A 1 95 ? -17.170 -10.584 -27.035 0.50 25.21 190 CYS A CA 1
ATOM 828 C C A CYS A 1 95 ? -17.977 -9.260 -27.226 0.50 25.68 190 CYS A C 1
ATOM 829 C C B CYS A 1 95 ? -17.983 -9.281 -27.232 0.50 26.57 190 CYS A C 1
ATOM 830 O O A CYS A 1 95 ? -18.638 -8.762 -26.303 0.50 23.97 190 CYS A O 1
ATOM 831 O O B CYS A 1 95 ? -18.636 -8.770 -26.302 0.50 24.88 190 CYS A O 1
ATOM 836 N N A SER A 1 96 ? -17.922 -8.709 -28.431 0.50 26.15 191 SER A N 1
ATOM 837 N N B SER A 1 96 ? -17.922 -8.717 -28.433 0.50 27.36 191 SER A N 1
ATOM 838 C CA A SER A 1 96 ? -18.589 -7.454 -28.711 0.50 25.46 191 SER A CA 1
ATOM 839 C CA B SER A 1 96 ? -18.587 -7.447 -28.691 0.50 26.78 191 SER A CA 1
ATOM 840 C C A SER A 1 96 ? -20.097 -7.544 -28.481 0.50 27.03 191 SER A C 1
ATOM 841 C C B SER A 1 96 ? -20.096 -7.544 -28.473 0.50 27.87 191 SER A C 1
ATOM 842 O O A SER A 1 96 ? -20.717 -6.556 -28.084 0.50 27.40 191 SER A O 1
ATOM 843 O O B SER A 1 96 ? -20.719 -6.556 -28.084 0.50 28.27 191 SER A O 1
ATOM 848 N N . SER A 1 97 ? -20.684 -8.713 -28.674 1.00 28.07 192 SER A N 1
ATOM 849 C CA . SER A 1 97 ? -22.112 -8.883 -28.391 1.00 30.26 192 SER A CA 1
ATOM 850 C C . SER A 1 97 ? -22.462 -9.050 -26.906 1.00 31.90 192 SER A C 1
ATOM 851 O O . SER A 1 97 ? -23.606 -8.828 -26.539 1.00 33.33 192 SER A O 1
ATOM 854 N N . GLU A 1 98 ? -21.488 -9.390 -26.054 1.00 27.41 193 GLU A N 1
ATOM 855 C CA . GLU A 1 98 ? -21.663 -9.539 -24.604 1.00 26.61 193 GLU A CA 1
ATOM 856 C C . GLU A 1 98 ? -21.368 -8.272 -23.891 1.00 28.15 193 GLU A C 1
ATOM 857 O O . GLU A 1 98 ? -21.805 -8.030 -22.760 1.00 25.16 193 GLU A O 1
ATOM 863 N N . LEU A 1 99 ? -20.580 -7.411 -24.533 1.00 25.29 194 LEU A N 1
ATOM 864 C CA . LEU A 1 99 ? -20.123 -6.181 -23.882 1.00 23.18 194 LEU A CA 1
ATOM 865 C C . LEU A 1 99 ? -21.171 -5.185 -23.433 1.00 25.73 194 LEU A C 1
ATOM 866 O O . LEU A 1 99 ? -21.061 -4.677 -22.331 1.00 28.20 194 LEU A O 1
ATOM 871 N N . PRO A 1 100 ? -22.168 -4.853 -24.292 1.00 27.86 195 PRO A N 1
ATOM 872 C CA . PRO A 1 100 ? -23.181 -3.897 -23.832 1.00 28.93 195 PRO A CA 1
ATOM 873 C C . PRO A 1 100 ? -23.947 -4.357 -22.604 1.00 25.95 195 PRO A C 1
ATOM 874 O O . PRO A 1 100 ? -24.258 -3.493 -21.726 1.00 30.03 195 PRO A O 1
ATOM 878 N N . GLY A 1 101 ? -24.208 -5.639 -22.500 1.00 29.25 196 GLY A N 1
ATOM 879 C CA . GLY A 1 101 ? -24.952 -6.136 -21.328 1.00 31.50 196 GLY A CA 1
ATOM 880 C C . GLY A 1 101 ? -24.098 -5.976 -20.093 1.00 30.43 196 GLY A C 1
ATOM 881 O O . GLY A 1 101 ? -24.593 -5.582 -19.014 1.00 32.30 196 GLY A O 1
ATOM 882 N N . ALA A 1 102 ? -22.792 -6.248 -20.257 1.00 28.76 197 ALA A N 1
ATOM 883 C CA . ALA A 1 102 ? -21.852 -6.183 -19.128 1.00 28.25 197 ALA A CA 1
ATOM 884 C C . ALA A 1 102 ? -21.698 -4.765 -18.710 1.00 27.23 197 ALA A C 1
ATOM 885 O O . ALA A 1 102 ? -21.775 -4.450 -17.542 1.00 26.76 197 ALA A O 1
ATOM 887 N N . PHE A 1 103 ? -21.513 -3.837 -19.675 1.00 27.91 198 PHE A N 1
ATOM 888 C CA . PHE A 1 103 ? -21.369 -2.414 -19.312 1.00 31.52 198 PHE A CA 1
ATOM 889 C C . PHE A 1 103 ? -22.662 -1.814 -18.685 1.00 29.74 198 PHE A C 1
ATOM 890 O O . PHE A 1 103 ? -22.591 -1.046 -17.679 1.00 38.01 198 PHE A O 1
ATOM 898 N N . GLU A 1 104 ? -23.803 -2.183 -19.221 1.00 33.53 199 GLU A N 1
ATOM 899 C CA . GLU A 1 104 ? -25.127 -1.752 -18.700 1.00 35.15 199 GLU A CA 1
ATOM 900 C C . GLU A 1 104 ? -25.310 -2.243 -17.267 1.00 34.50 199 GLU A C 1
ATOM 901 O O . GLU A 1 104 ? -25.753 -1.473 -16.409 1.00 33.89 199 GLU A O 1
ATOM 907 N N . ALA A 1 105 ? -24.947 -3.500 -17.015 1.00 32.94 200 ALA A N 1
ATOM 908 C CA . ALA A 1 105 ? -24.945 -4.077 -15.645 1.00 34.33 200 ALA A CA 1
ATOM 909 C C . ALA A 1 105 ? -24.000 -3.336 -14.702 1.00 37.01 200 ALA A C 1
ATOM 910 O O . ALA A 1 105 ? -24.239 -3.226 -13.496 1.00 40.73 200 ALA A O 1
ATOM 912 N N . ALA A 1 106 ? -22.908 -2.787 -15.246 1.00 33.29 201 ALA A N 1
ATOM 913 C CA . ALA A 1 106 ? -22.028 -1.949 -14.465 1.00 36.84 201 ALA A CA 1
ATOM 914 C C . ALA A 1 106 ? -22.507 -0.465 -14.429 1.00 34.32 201 ALA A C 1
ATOM 915 O O . ALA A 1 106 ? -21.897 0.355 -13.776 1.00 41.21 201 ALA A O 1
ATOM 917 N N . GLY A 1 107 ? -23.624 -0.127 -15.096 1.00 37.06 202 GLY A N 1
ATOM 918 C CA . GLY A 1 107 ? -24.230 1.238 -15.014 1.00 36.24 202 GLY A CA 1
ATOM 919 C C . GLY A 1 107 ? -23.932 2.201 -16.153 1.00 34.82 202 GLY A C 1
ATOM 920 O O . GLY A 1 107 ? -24.308 3.390 -16.106 1.00 35.39 202 GLY A O 1
ATOM 921 N N . PHE A 1 108 ? -23.174 1.728 -17.154 1.00 35.74 203 PHE A N 1
ATOM 922 C CA . PHE A 1 108 ? -22.632 2.620 -18.205 1.00 33.89 203 PHE A CA 1
ATOM 923 C C . PHE A 1 108 ? -23.463 2.495 -19.518 1.00 34.57 203 PHE A C 1
ATOM 924 O O . PHE A 1 108 ? -23.796 1.377 -19.945 1.00 36.52 203 PHE A O 1
ATOM 932 N N . HIS A 1 109 ? -24.008 3.667 -19.969 1.00 27.82 204 HIS A N 1
ATOM 933 C CA . HIS A 1 109 ? -24.786 3.840 -21.209 1.00 28.70 204 HIS A CA 1
ATOM 934 C C . HIS A 1 109 ? -24.163 4.690 -22.279 1.00 29.16 204 HIS A C 1
ATOM 935 O O . HIS A 1 109 ? -24.109 5.997 -22.193 1.00 31.82 204 HIS A O 1
ATOM 942 N N . LEU A 1 110 ? -23.511 3.981 -23.234 1.00 24.78 205 LEU A N 1
ATOM 943 C CA . LEU A 1 110 ? -22.735 4.628 -24.226 1.00 23.85 205 LEU A CA 1
ATOM 944 C C . LEU A 1 110 ? -23.365 4.419 -25.624 1.00 20.28 205 LEU A C 1
ATOM 945 O O . LEU A 1 110 ? -23.993 3.349 -25.910 1.00 22.41 205 LEU A O 1
ATOM 950 N N . ASN A 1 111 ? -23.081 5.349 -26.480 1.00 20.86 206 ASN A N 1
ATOM 951 C CA . ASN A 1 111 ? -23.569 5.268 -27.847 1.00 20.61 206 ASN A CA 1
ATOM 952 C C . ASN A 1 111 ? -22.711 4.295 -28.672 1.00 21.69 206 ASN A C 1
ATOM 953 O O . ASN A 1 111 ? -21.627 3.852 -28.275 1.00 19.04 206 ASN A O 1
ATOM 958 N N . GLU A 1 112 ? -23.279 3.917 -29.794 1.00 22.83 207 GLU A N 1
ATOM 959 C CA . GLU A 1 112 ? -22.604 2.951 -30.690 1.00 23.53 207 GLU A CA 1
ATOM 960 C C . GLU A 1 112 ? -21.185 3.382 -31.070 1.00 21.67 207 GLU A C 1
ATOM 961 O O . GLU A 1 112 ? -20.242 2.550 -31.081 1.00 22.09 207 GLU A O 1
ATOM 967 N N . HIS A 1 113 ? -21.027 4.658 -31.387 1.00 22.34 208 HIS A N 1
ATOM 968 C CA . HIS A 1 113 ? -19.733 5.227 -31.686 1.00 23.03 208 HIS A CA 1
ATOM 969 C C . HIS A 1 113 ? -18.648 4.990 -30.581 1.00 23.65 208 HIS A C 1
ATOM 970 O O . HIS A 1 113 ? -17.490 4.546 -30.868 1.00 21.39 208 HIS A O 1
ATOM 977 N N . LEU A 1 114 ? -19.029 5.268 -29.348 1.00 20.25 209 LEU A N 1
ATOM 978 C CA . LEU A 1 114 ? -18.127 4.999 -28.211 1.00 19.73 209 LEU A CA 1
ATOM 979 C C . LEU A 1 114 ? -17.842 3.546 -28.050 1.00 19.80 209 LEU A C 1
ATOM 980 O O . LEU A 1 114 ? -16.683 3.179 -27.774 1.00 19.62 209 LEU A O 1
ATOM 985 N N . TYR A 1 115 ? -18.850 2.672 -28.164 1.00 20.48 210 TYR A N 1
ATOM 986 C CA . TYR A 1 115 ? -18.530 1.223 -28.121 1.00 20.67 210 TYR A CA 1
ATOM 987 C C . TYR A 1 115 ? -17.533 0.814 -29.150 1.00 20.81 210 TYR A C 1
ATOM 988 O O . TYR A 1 115 ? -16.655 -0.044 -28.904 1.00 20.17 210 TYR A O 1
ATOM 997 N N . ASN A 1 116 ? -17.666 1.307 -30.366 1.00 19.75 211 ASN A N 1
ATOM 998 C CA . ASN A 1 116 ? -16.720 0.994 -31.433 1.00 21.69 211 ASN A CA 1
ATOM 999 C C . ASN A 1 116 ? -15.267 1.400 -31.087 1.00 21.50 211 ASN A C 1
ATOM 1000 O O . ASN A 1 116 ? -14.302 0.628 -31.310 1.00 19.94 211 ASN A O 1
ATOM 1005 N N . MET A 1 117 ? -15.118 2.557 -30.434 1.00 18.01 212 MET A N 1
ATOM 1006 C CA . MET A 1 117 ? -13.840 3.043 -29.981 1.00 19.09 212 MET A CA 1
ATOM 1007 C C . MET A 1 117 ? -13.270 2.125 -28.903 1.00 17.58 212 MET A C 1
ATOM 1008 O O . MET A 1 117 ? -12.130 1.720 -28.933 1.00 17.59 212 MET A O 1
ATOM 1013 N N . ILE A 1 118 ? -14.101 1.783 -27.924 1.00 18.28 213 ILE A N 1
ATOM 1014 C CA . ILE A 1 118 ? -13.681 0.902 -26.850 1.00 18.35 213 ILE A CA 1
ATOM 1015 C C . ILE A 1 118 ? -13.266 -0.481 -27.398 1.00 17.78 213 ILE A C 1
ATOM 1016 O O . ILE A 1 118 ? -12.247 -1.030 -26.946 1.00 17.03 213 ILE A O 1
ATOM 1021 N N . ILE A 1 119 ? -14.039 -1.071 -28.285 1.00 17.08 214 ILE A N 1
ATOM 1022 C CA . ILE A 1 119 ? -13.671 -2.383 -28.878 1.00 19.15 214 ILE A CA 1
ATOM 1023 C C . ILE A 1 119 ? -12.365 -2.289 -29.618 1.00 17.21 214 ILE A C 1
ATOM 1024 O O . ILE A 1 119 ? -11.548 -3.176 -29.537 1.00 18.27 214 ILE A O 1
ATOM 1029 N N . ARG A 1 120 ? -12.144 -1.221 -30.379 1.00 16.40 215 ARG A N 1
ATOM 1030 C CA . ARG A 1 120 ? -10.831 -1.052 -31.064 1.00 17.90 215 ARG A CA 1
ATOM 1031 C C . ARG A 1 120 ? -9.691 -0.908 -30.113 1.00 16.88 215 ARG A C 1
ATOM 1032 O O . ARG A 1 120 ? -8.640 -1.503 -30.368 1.00 18.09 215 ARG A O 1
ATOM 1040 N N . ARG A 1 121 ? -9.898 -0.203 -28.990 1.00 16.40 216 ARG A N 1
ATOM 1041 C CA . ARG A 1 121 ? -8.788 0.044 -28.007 1.00 16.11 216 ARG A CA 1
ATOM 1042 C C . ARG A 1 121 ? -8.513 -1.154 -27.143 1.00 17.68 216 ARG A C 1
ATOM 1043 O O . ARG A 1 121 ? -7.370 -1.399 -26.800 1.00 16.56 216 ARG A O 1
ATOM 1051 N N . TYR A 1 122 ? -9.552 -1.957 -26.809 1.00 14.51 217 TYR A N 1
ATOM 1052 C CA . TYR A 1 122 ? -9.396 -2.990 -25.759 1.00 14.60 217 TYR A CA 1
ATOM 1053 C C . TYR A 1 122 ? -9.636 -4.392 -26.181 1.00 15.96 217 TYR A C 1
ATOM 1054 O O . TYR A 1 122 ? -9.199 -5.290 -25.480 1.00 17.06 217 TYR A O 1
ATOM 1063 N N . SER A 1 123 ? -10.241 -4.646 -27.337 1.00 16.18 218 SER A N 1
ATOM 1064 C CA . SER A 1 123 ? -10.541 -5.999 -27.740 1.00 17.40 218 SER A CA 1
ATOM 1065 C C . SER A 1 123 ? -9.643 -6.499 -28.827 1.00 18.25 218 SER A C 1
ATOM 1066 O O . SER A 1 123 ? -8.991 -5.713 -29.495 1.00 18.68 218 SER A O 1
ATOM 1069 N N . ASP A 1 124 ? -9.605 -7.839 -28.997 1.00 18.94 219 ASP A N 1
ATOM 1070 C CA . ASP A 1 124 ? -8.728 -8.411 -30.043 1.00 18.42 219 ASP A CA 1
ATOM 1071 C C . ASP A 1 124 ? -9.310 -8.311 -31.433 1.00 20.62 219 ASP A C 1
ATOM 1072 O O . ASP A 1 124 ? -10.392 -7.758 -31.591 1.00 19.79 219 ASP A O 1
ATOM 1077 N N . GLU A 1 125 ? -8.649 -8.904 -32.444 1.00 21.42 220 GLU A N 1
ATOM 1078 C CA . GLU A 1 125 ? -9.117 -8.753 -33.826 1.00 23.67 220 GLU A CA 1
ATOM 1079 C C . GLU A 1 125 ? -10.420 -9.418 -34.120 1.00 22.54 220 GLU A C 1
ATOM 1080 O O . GLU A 1 125 ? -11.099 -9.074 -35.114 1.00 24.22 220 GLU A O 1
ATOM 1086 N N A SER A 1 126 ? -10.808 -10.356 -33.261 0.50 22.06 221 SER A N 1
ATOM 1087 N N B SER A 1 126 ? -10.820 -10.357 -33.276 0.50 21.89 221 SER A N 1
ATOM 1088 C CA A SER A 1 126 ? -12.129 -10.998 -33.321 0.50 22.09 221 SER A CA 1
ATOM 1089 C CA B SER A 1 126 ? -12.150 -10.976 -33.401 0.50 21.80 221 SER A CA 1
ATOM 1090 C C A SER A 1 126 ? -13.205 -10.303 -32.526 0.50 22.23 221 SER A C 1
ATOM 1091 C C B SER A 1 126 ? -13.195 -10.344 -32.488 0.50 21.99 221 SER A C 1
ATOM 1092 O O A SER A 1 126 ? -14.365 -10.738 -32.537 0.50 26.05 221 SER A O 1
ATOM 1093 O O B SER A 1 126 ? -14.327 -10.862 -32.392 0.50 25.62 221 SER A O 1
ATOM 1098 N N . GLY A 1 127 ? -12.848 -9.233 -31.830 1.00 20.24 222 GLY A N 1
ATOM 1099 C CA . GLY A 1 127 ? -13.806 -8.496 -30.995 1.00 19.85 222 GLY A CA 1
ATOM 1100 C C . GLY A 1 127 ? -13.935 -9.059 -29.603 1.00 20.17 222 GLY A C 1
ATOM 1101 O O . GLY A 1 127 ? -14.908 -8.719 -28.906 1.00 22.93 222 GLY A O 1
ATOM 1102 N N A ASN A 1 128 ? -13.006 -9.929 -29.172 0.50 18.99 223 ASN A N 1
ATOM 1103 N N B ASN A 1 128 ? -13.010 -9.948 -29.177 0.50 19.47 223 ASN A N 1
ATOM 1104 C CA A ASN A 1 128 ? -13.022 -10.477 -27.825 0.50 19.75 223 ASN A CA 1
ATOM 1105 C CA B ASN A 1 128 ? -13.003 -10.489 -27.814 0.50 20.59 223 ASN A CA 1
ATOM 1106 C C A ASN A 1 128 ? -12.102 -9.729 -26.862 0.50 20.54 223 ASN A C 1
ATOM 1107 C C B ASN A 1 128 ? -12.110 -9.708 -26.867 0.50 21.08 223 ASN A C 1
ATOM 1108 O O A ASN A 1 128 ? -10.946 -9.488 -27.174 0.50 19.60 223 ASN A O 1
ATOM 1109 O O B ASN A 1 128 ? -10.952 -9.471 -27.179 0.50 20.18 223 ASN A O 1
ATOM 1118 N N . MET A 1 129 ? -12.603 -9.412 -25.667 1.00 20.34 224 MET A N 1
ATOM 1119 C CA . MET A 1 129 ? -11.815 -8.663 -24.662 1.00 20.06 224 MET A CA 1
ATOM 1120 C C . MET A 1 129 ? -11.457 -9.567 -23.492 1.00 20.25 224 MET A C 1
ATOM 1121 O O . MET A 1 129 ? -12.358 -10.262 -23.000 1.00 20.05 224 MET A O 1
ATOM 1126 N N . ASP A 1 130 ? -10.195 -9.612 -23.097 1.00 18.98 225 ASP A N 1
ATOM 1127 C CA . ASP A 1 130 ? -9.770 -10.412 -21.962 1.00 18.51 225 ASP A CA 1
ATOM 1128 C C . ASP A 1 130 ? -9.896 -9.699 -20.632 1.00 19.16 225 ASP A C 1
ATOM 1129 O O . ASP A 1 130 ? -10.319 -8.528 -20.581 1.00 17.97 225 ASP A O 1
ATOM 1134 N N . PHE A 1 131 ? -9.555 -10.378 -19.554 1.00 19.82 226 PHE A N 1
ATOM 1135 C CA . PHE A 1 131 ? -9.940 -9.880 -18.213 1.00 19.89 226 PHE A CA 1
ATOM 1136 C C . PHE A 1 131 ? -9.199 -8.653 -17.805 1.00 19.01 226 PHE A C 1
ATOM 1137 O O . PHE A 1 131 ? -9.821 -7.691 -17.314 1.00 18.72 226 PHE A O 1
ATOM 1145 N N . ASP A 1 132 ? -7.867 -8.608 -17.973 1.00 18.73 227 ASP A N 1
ATOM 1146 C CA . ASP A 1 132 ? -7.141 -7.392 -17.617 1.00 18.40 227 ASP A CA 1
ATOM 1147 C C . ASP A 1 132 ? -7.603 -6.193 -18.456 1.00 17.94 227 ASP A C 1
ATOM 1148 O O . ASP A 1 132 ? -7.613 -5.061 -17.981 1.00 17.85 227 ASP A O 1
ATOM 1153 N N . ASN A 1 133 ? -7.890 -6.427 -19.753 1.00 17.07 228 ASN A N 1
ATOM 1154 C CA . ASN A 1 133 ? -8.320 -5.325 -20.606 1.00 17.79 228 ASN A CA 1
ATOM 1155 C C . ASN A 1 133 ? -9.672 -4.800 -20.158 1.00 16.35 228 ASN A C 1
ATOM 1156 O O . ASN A 1 133 ? -9.873 -3.562 -20.090 1.00 17.08 228 ASN A O 1
ATOM 1161 N N . PHE A 1 134 ? -10.553 -5.693 -19.742 1.00 16.70 229 PHE A N 1
ATOM 1162 C CA . PHE A 1 134 ? -11.911 -5.355 -19.307 1.00 17.14 229 PHE A CA 1
ATOM 1163 C C . PHE A 1 134 ? -11.830 -4.525 -18.012 1.00 17.97 229 PHE A C 1
ATOM 1164 O O . PHE A 1 134 ? -12.448 -3.466 -17.894 1.00 16.90 229 PHE A O 1
ATOM 1172 N N . ILE A 1 135 ? -11.064 -5.030 -17.044 1.00 17.24 230 ILE A N 1
ATOM 1173 C CA . ILE A 1 135 ? -10.904 -4.269 -15.796 1.00 18.18 230 ILE A CA 1
ATOM 1174 C C . ILE A 1 135 ? -10.224 -2.900 -16.022 1.00 17.83 230 ILE A C 1
ATOM 1175 O O . ILE A 1 135 ? -10.685 -1.888 -15.475 1.00 17.41 230 ILE A O 1
ATOM 1180 N N A SER A 1 136 ? -9.178 -2.846 -16.847 0.50 18.04 231 SER A N 1
ATOM 1181 N N B SER A 1 136 ? -9.182 -2.849 -16.844 0.50 18.30 231 SER A N 1
ATOM 1182 C CA A SER A 1 136 ? -8.459 -1.588 -17.175 0.50 17.45 231 SER A CA 1
ATOM 1183 C CA B SER A 1 136 ? -8.467 -1.596 -17.166 0.50 17.80 231 SER A CA 1
ATOM 1184 C C A SER A 1 136 ? -9.443 -0.596 -17.784 0.50 17.30 231 SER A C 1
ATOM 1185 C C B SER A 1 136 ? -9.440 -0.597 -17.787 0.50 17.50 231 SER A C 1
ATOM 1186 O O A SER A 1 136 ? -9.490 0.575 -17.392 0.50 18.34 231 SER A O 1
ATOM 1187 O O B SER A 1 136 ? -9.487 0.574 -17.395 0.50 18.55 231 SER A O 1
ATOM 1192 N N . CYS A 1 137 ? -10.268 -1.092 -18.701 1.00 16.56 232 CYS A N 1
ATOM 1193 C CA . CYS A 1 137 ? -11.263 -0.219 -19.367 1.00 17.63 232 CYS A CA 1
ATOM 1194 C C . CYS A 1 137 ? -12.252 0.353 -18.375 1.00 17.38 232 CYS A C 1
ATOM 1195 O O . CYS A 1 137 ? -12.456 1.591 -18.355 1.00 18.15 232 CYS A O 1
ATOM 1198 N N . LEU A 1 138 ? -12.816 -0.512 -17.546 1.00 16.51 233 LEU A N 1
ATOM 1199 C CA . LEU A 1 138 ? -13.871 -0.046 -16.592 1.00 18.23 233 LEU A CA 1
ATOM 1200 C C . LEU A 1 138 ? -13.330 0.857 -15.531 1.00 19.24 233 LEU A C 1
ATOM 1201 O O . LEU A 1 138 ? -13.965 1.850 -15.169 1.00 21.28 233 LEU A O 1
ATOM 1206 N N . VAL A 1 139 ? -12.131 0.595 -15.037 1.00 19.61 234 VAL A N 1
ATOM 1207 C CA . VAL A 1 139 ? -11.549 1.504 -14.044 1.00 19.95 234 VAL A CA 1
ATOM 1208 C C . VAL A 1 139 ? -11.385 2.903 -14.660 1.00 20.29 234 VAL A C 1
ATOM 1209 O O . VAL A 1 139 ? -11.779 3.883 -13.998 1.00 21.42 234 VAL A O 1
ATOM 1213 N N . ARG A 1 140 ?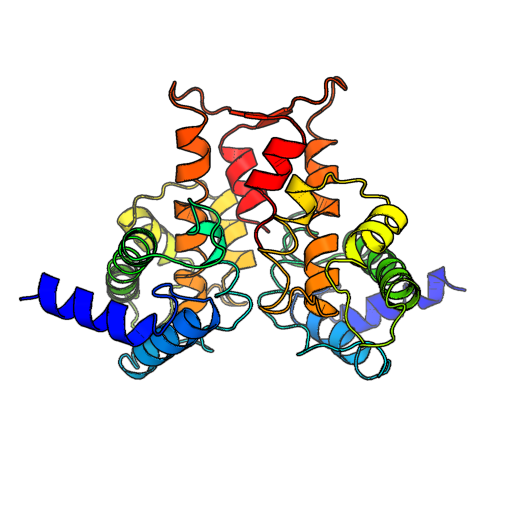 -10.910 2.970 -15.903 1.00 18.30 235 ARG A N 1
ATOM 1214 C CA . ARG A 1 140 ? -10.746 4.250 -16.576 1.00 17.76 235 ARG A CA 1
ATOM 1215 C C . ARG A 1 140 ? -12.127 4.913 -16.844 1.00 17.24 235 ARG A C 1
ATOM 1216 O O . ARG A 1 140 ? -12.310 6.109 -16.586 1.00 17.27 235 ARG A O 1
ATOM 1224 N N . LEU A 1 141 ? -13.049 4.145 -17.384 1.00 16.73 236 LEU A N 1
ATOM 1225 C CA . LEU A 1 141 ? -14.379 4.660 -17.753 1.00 19.72 236 LEU A CA 1
ATOM 1226 C C . LEU A 1 141 ? -15.093 5.232 -16.557 1.00 21.57 236 LEU A C 1
ATOM 1227 O O . LEU A 1 141 ? -15.573 6.376 -16.600 1.00 22.20 236 LEU A O 1
ATOM 1232 N N . ASP A 1 142 ? -15.111 4.450 -15.464 1.00 20.26 237 ASP A N 1
ATOM 1233 C CA . ASP A 1 142 ? -15.673 4.977 -14.172 1.00 22.82 237 ASP A CA 1
ATOM 1234 C C . ASP A 1 142 ? -14.978 6.245 -13.697 1.00 21.84 237 ASP A C 1
ATOM 1235 O O . ASP A 1 142 ? -15.670 7.216 -13.330 1.00 21.34 237 ASP A O 1
ATOM 1240 N N . ALA A 1 143 ? -13.668 6.264 -13.717 1.00 20.04 238 ALA A N 1
ATOM 1241 C CA . ALA A 1 143 ? -12.885 7.452 -13.306 1.00 19.52 238 ALA A CA 1
ATOM 1242 C C . ALA A 1 143 ? -13.236 8.657 -14.169 1.00 21.17 238 ALA A C 1
ATOM 1243 O O . ALA A 1 143 ? -13.345 9.764 -13.646 1.00 20.82 238 ALA A O 1
ATOM 1245 N N A MET A 1 144 ? -13.403 8.450 -15.471 0.50 20.70 239 MET A N 1
ATOM 1246 N N B MET A 1 144 ? -13.408 8.449 -15.471 0.50 21.04 239 MET A N 1
ATOM 1247 C CA A MET A 1 144 ? -13.618 9.602 -16.388 0.50 19.07 239 MET A CA 1
ATOM 1248 C CA B MET A 1 144 ? -13.629 9.599 -16.391 0.50 19.57 239 MET A CA 1
ATOM 1249 C C A MET A 1 144 ? -15.022 10.153 -16.221 0.50 19.92 239 MET A C 1
ATOM 1250 C C B MET A 1 144 ? -15.024 10.154 -16.219 0.50 20.20 239 MET A C 1
ATOM 1251 O O A MET A 1 144 ? -15.222 11.373 -16.247 0.50 20.57 239 MET A O 1
ATOM 1252 O O B MET A 1 144 ? -15.223 11.373 -16.246 0.50 20.84 239 MET A O 1
ATOM 1261 N N . PHE A 1 145 ? -15.996 9.295 -15.967 1.00 18.67 240 PHE A N 1
ATOM 1262 C CA . PHE A 1 145 ? -17.361 9.756 -15.656 1.00 19.14 240 PHE A CA 1
ATOM 1263 C C . PHE A 1 145 ? -17.345 10.521 -14.351 1.00 20.58 240 PHE A C 1
ATOM 1264 O O . PHE A 1 145 ? -17.940 11.604 -14.276 1.00 21.61 240 PHE A O 1
ATOM 1272 N N . ARG A 1 146 ? -16.648 9.986 -13.322 1.00 21.27 241 ARG A N 1
ATOM 1273 C CA . ARG A 1 146 ? -16.593 10.678 -12.011 1.00 22.42 241 ARG A CA 1
ATOM 1274 C C . ARG A 1 146 ? -15.908 12.040 -12.101 1.00 22.22 241 ARG A C 1
ATOM 1275 O O . ARG A 1 146 ? -16.414 12.993 -11.512 1.00 23.36 241 ARG A O 1
ATOM 1283 N N . ALA A 1 147 ? -14.845 12.150 -12.876 1.00 21.03 242 ALA A N 1
ATOM 1284 C CA . ALA A 1 147 ? -14.097 13.390 -13.026 1.00 20.37 242 ALA A CA 1
ATOM 1285 C C . ALA A 1 147 ? -14.986 14.460 -13.677 1.00 21.90 242 ALA A C 1
ATOM 1286 O O . ALA A 1 147 ? -15.018 15.643 -13.256 1.00 20.55 242 ALA A O 1
ATOM 1288 N N . PHE A 1 148 ? -15.755 14.040 -14.687 1.00 20.07 243 PHE A N 1
ATOM 1289 C CA . PHE A 1 148 ? -16.588 14.986 -15.429 1.00 19.51 243 PHE A CA 1
ATOM 1290 C C . PHE A 1 148 ? -17.755 15.416 -14.559 1.00 21.06 243 PHE A C 1
ATOM 1291 O O . PHE A 1 148 ? -18.085 16.595 -14.500 1.00 20.79 243 PHE A O 1
ATOM 1299 N N . LYS A 1 149 ? -18.393 14.470 -13.900 1.00 22.17 244 LYS A N 1
ATOM 1300 C CA . LYS A 1 149 ? -19.576 14.790 -13.132 1.00 24.98 244 LYS A CA 1
ATOM 1301 C C . LYS A 1 149 ? -19.221 15.704 -12.000 1.00 25.34 244 LYS A C 1
ATOM 1302 O O . LYS A 1 149 ? -20.003 16.626 -11.699 1.00 25.60 244 LYS A O 1
ATOM 1308 N N . SER A 1 150 ? -18.033 15.533 -11.420 1.00 24.77 245 SER A N 1
ATOM 1309 C CA . SER A 1 150 ? -17.567 16.450 -10.352 1.00 27.10 245 SER A CA 1
ATOM 1310 C C . SER A 1 150 ? -17.406 17.878 -10.773 1.00 26.31 245 SER A C 1
ATOM 1311 O O . SER A 1 150 ? -17.557 18.788 -9.943 1.00 29.58 245 SER A O 1
ATOM 1314 N N . LEU A 1 151 ? -17.077 18.097 -12.030 1.00 24.03 246 LEU A N 1
ATOM 1315 C CA . LEU A 1 151 ? -16.938 19.418 -12.619 1.00 24.12 246 LEU A CA 1
ATOM 1316 C C . LEU A 1 151 ? -18.208 19.968 -13.286 1.00 24.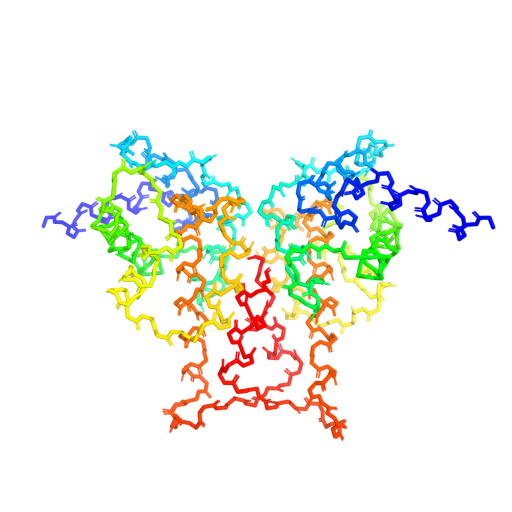80 246 LEU A C 1
ATOM 1317 O O . LEU A 1 151 ? -18.237 21.084 -13.773 1.00 26.04 246 LEU A O 1
ATOM 1322 N N . ASP A 1 152 ? -19.281 19.173 -13.318 1.00 24.67 247 ASP A N 1
ATOM 1323 C CA . ASP A 1 152 ? -20.547 19.579 -13.925 1.00 26.12 247 ASP A CA 1
ATOM 1324 C C . ASP A 1 152 ? -21.652 19.293 -12.939 1.00 29.64 247 ASP A C 1
ATOM 1325 O O . ASP A 1 152 ? -22.543 18.437 -13.179 1.00 28.34 247 ASP A O 1
ATOM 1330 N N A LYS A 1 153 ? -21.589 19.934 -11.784 0.50 32.76 248 LYS A N 1
ATOM 1331 N N B LYS A 1 153 ? -21.582 19.902 -11.782 0.50 32.26 248 LYS A N 1
ATOM 1332 C CA A LYS A 1 153 ? -22.559 19.619 -10.712 0.50 36.98 248 LYS A CA 1
ATOM 1333 C CA B LYS A 1 153 ? -22.480 19.476 -10.700 0.50 35.74 248 LYS A CA 1
ATOM 1334 C C A LYS A 1 153 ? -24.017 19.902 -11.124 0.50 38.53 248 LYS A C 1
ATOM 1335 C C B LYS A 1 153 ? -23.984 19.676 -11.023 0.50 35.76 248 LYS A C 1
ATOM 1336 O O A LYS A 1 153 ? -24.944 19.206 -10.706 0.50 44.30 248 LYS A O 1
ATOM 1337 O O B LYS A 1 153 ? -24.808 18.820 -10.630 0.50 37.95 248 LYS A O 1
ATOM 1348 N N A ASP A 1 154 ? -24.165 20.942 -11.935 0.50 38.28 249 ASP A N 1
ATOM 1349 N N B ASP A 1 154 ? -24.305 20.724 -11.796 0.50 33.68 249 ASP A N 1
ATOM 1350 C CA A ASP A 1 154 ? -25.404 21.400 -12.573 0.50 38.90 249 ASP A CA 1
ATOM 1351 C CA B ASP A 1 154 ? -25.696 21.035 -12.211 0.50 33.80 249 ASP A CA 1
ATOM 1352 C C A ASP A 1 154 ? -26.056 20.416 -13.596 0.50 37.05 249 ASP A C 1
ATOM 1353 C C B ASP A 1 154 ? -26.133 20.310 -13.520 0.50 34.05 249 ASP A C 1
ATOM 1354 O O A ASP A 1 154 ? -27.218 20.553 -13.959 0.50 36.07 249 ASP A O 1
ATOM 1355 O O B ASP A 1 154 ? -27.235 20.548 -14.005 0.50 33.23 249 ASP A O 1
ATOM 1364 N N . GLY A 1 155 ? -25.274 19.469 -14.106 1.00 32.84 250 GLY A N 1
ATOM 1365 C CA . GLY A 1 155 ? -25.742 18.550 -15.196 1.00 28.94 250 GLY A CA 1
ATOM 1366 C C . GLY A 1 155 ? -26.027 19.286 -16.505 1.00 27.12 250 GLY A C 1
ATOM 1367 O O . GLY A 1 155 ? -26.983 19.017 -17.221 1.00 25.86 250 GLY A O 1
ATOM 1368 N N . THR A 1 156 ? -25.173 20.234 -16.856 1.00 23.93 251 THR A N 1
ATOM 1369 C CA . THR A 1 156 ? -25.264 20.862 -18.142 1.00 23.20 251 THR A CA 1
ATOM 1370 C C . THR A 1 156 ? -24.780 19.999 -19.271 1.00 21.92 251 THR A C 1
ATOM 1371 O O . THR A 1 156 ? -25.084 20.292 -20.414 1.00 24.11 251 THR A O 1
ATOM 1375 N N . GLY A 1 157 ? -23.975 18.949 -19.007 1.00 19.95 252 GLY A N 1
ATOM 1376 C CA . GLY A 1 157 ? -23.362 18.182 -20.034 1.00 20.07 252 GLY A CA 1
ATOM 1377 C C . GLY A 1 157 ? -22.139 18.773 -20.631 1.00 19.40 252 GLY A C 1
ATOM 1378 O O . GLY A 1 157 ? -21.597 18.252 -21.593 1.00 17.57 252 GLY A O 1
ATOM 1379 N N . GLN A 1 158 ? -21.640 19.823 -19.983 1.00 20.92 253 GLN A N 1
ATOM 1380 C CA . GLN A 1 158 ? -20.444 20.559 -20.481 1.00 20.86 253 GLN A CA 1
ATOM 1381 C C . GLN A 1 158 ? -19.565 20.968 -19.344 1.00 19.77 253 GLN A C 1
ATOM 1382 O O . GLN A 1 158 ? -20.092 21.259 -18.292 1.00 20.86 253 GLN A O 1
ATOM 1388 N N . ILE A 1 159 ? -18.243 20.952 -19.525 1.00 18.35 254 ILE A N 1
ATOM 1389 C CA . ILE A 1 159 ? -17.281 21.489 -18.548 1.00 19.34 254 ILE A CA 1
ATOM 1390 C C . ILE A 1 159 ? -16.408 22.562 -19.248 1.00 18.28 254 ILE A C 1
ATOM 1391 O O . ILE A 1 159 ? -16.261 22.537 -20.487 1.00 19.04 254 ILE A O 1
ATOM 1396 N N . GLN A 1 160 ? -15.976 23.551 -18.485 1.00 19.84 255 GLN A N 1
ATOM 1397 C CA . GLN A 1 160 ? -15.052 24.596 -19.037 1.00 21.35 255 GLN A CA 1
ATOM 1398 C C . GLN A 1 160 ? -13.704 24.461 -18.348 1.00 19.34 255 GLN A C 1
ATOM 1399 O O . GLN A 1 160 ? -13.638 24.401 -17.111 1.00 20.54 255 GLN A O 1
ATOM 1405 N N . VAL A 1 161 ? -12.612 24.368 -19.128 1.00 17.06 256 VAL A N 1
ATOM 1406 C CA . VAL A 1 161 ? -11.255 24.197 -18.559 1.00 17.38 256 VAL A CA 1
ATOM 1407 C C . VAL A 1 161 ? -10.188 25.039 -19.294 1.00 16.43 256 VAL A C 1
ATOM 1408 O O . VAL A 1 161 ? -10.330 25.337 -20.458 1.00 16.47 256 VAL A O 1
ATOM 1412 N N . ASN A 1 162 ? -9.096 25.352 -18.576 1.00 16.75 257 ASN A N 1
ATOM 1413 C CA . ASN A 1 162 ? -7.892 25.964 -19.179 1.00 16.45 257 ASN A CA 1
ATOM 1414 C C . ASN A 1 162 ? -6.882 24.844 -19.437 1.00 15.97 257 ASN A C 1
ATOM 1415 O O . ASN A 1 162 ? -7.155 23.663 -19.162 1.00 14.68 257 ASN A O 1
ATOM 1420 N N . ILE A 1 163 ? -5.753 25.198 -20.008 1.00 15.91 258 ILE A N 1
ATOM 1421 C CA . ILE A 1 163 ? -4.806 24.128 -20.409 1.00 16.08 258 ILE A CA 1
ATOM 1422 C C . ILE A 1 163 ? -4.246 23.345 -19.222 1.00 15.25 258 ILE A C 1
ATOM 1423 O O . ILE A 1 163 ? -4.083 22.155 -19.286 1.00 16.03 258 ILE A O 1
ATOM 1428 N N . GLN A 1 164 ? -3.907 24.033 -18.141 1.00 15.07 259 GLN A N 1
ATOM 1429 C CA . GLN A 1 164 ? -3.440 23.351 -16.945 1.00 16.94 259 GLN A CA 1
ATOM 1430 C C . GLN A 1 164 ? -4.459 22.316 -16.453 1.00 15.85 259 GLN A C 1
ATOM 1431 O O . GLN A 1 164 ? -4.110 21.185 -16.176 1.00 16.96 259 GLN A O 1
ATOM 1437 N N . GLU A 1 165 ? -5.696 22.779 -16.313 1.00 16.00 260 GLU A N 1
ATOM 1438 C CA . GLU A 1 165 ? -6.784 21.899 -15.875 1.00 16.12 260 GLU A CA 1
ATOM 1439 C C . GLU A 1 165 ? -6.932 20.717 -16.834 1.00 15.65 260 GLU A C 1
ATOM 1440 O O . GLU A 1 165 ? -7.135 19.552 -16.414 1.00 16.95 260 GLU A O 1
ATOM 1446 N N . TRP A 1 166 ? -6.935 20.992 -18.124 1.00 13.57 261 TRP A N 1
ATOM 1447 C CA . TRP A 1 166 ? -7.049 19.960 -19.115 1.00 13.52 261 TRP A CA 1
ATOM 1448 C C . TRP A 1 166 ? -5.974 18.906 -19.003 1.00 14.06 261 TRP A C 1
ATOM 1449 O O . TRP A 1 166 ? -6.192 17.692 -19.125 1.00 14.60 261 TRP A O 1
ATOM 1460 N N . LEU A 1 167 ? -4.734 19.351 -18.884 1.00 14.58 262 LEU A N 1
ATOM 1461 C CA . LEU A 1 167 ? -3.616 18.404 -18.790 1.00 14.65 262 LEU A CA 1
ATOM 1462 C C . LEU A 1 167 ? -3.615 17.604 -17.482 1.00 15.54 262 LEU A C 1
ATOM 1463 O O . LEU A 1 167 ? -3.338 16.408 -17.495 1.00 16.51 262 LEU A O 1
ATOM 1468 N N . GLN A 1 168 ? -4.048 18.223 -16.382 1.00 16.13 263 GLN A N 1
ATOM 1469 C CA . GLN A 1 168 ? -4.251 17.464 -15.131 1.00 20.01 263 GLN A CA 1
ATOM 1470 C C . GLN A 1 168 ? -5.299 16.365 -15.318 1.00 19.05 263 GLN A C 1
ATOM 1471 O O . GLN A 1 168 ? -5.153 15.278 -14.850 1.00 21.65 263 GLN A O 1
ATOM 1477 N N . LEU A 1 169 ? -6.370 16.693 -16.039 1.00 17.98 264 LEU A N 1
ATOM 1478 C CA . LEU A 1 169 ? -7.497 15.756 -16.236 1.00 19.19 264 LEU A CA 1
ATOM 1479 C C . LEU A 1 169 ? -7.139 14.616 -17.195 1.00 18.24 264 LEU A C 1
ATOM 1480 O O . LEU A 1 169 ? -7.764 13.529 -17.138 1.00 21.68 264 LEU A O 1
ATOM 1485 N N . THR A 1 170 ? -6.289 14.895 -18.192 1.00 16.15 265 THR A N 1
ATOM 1486 C CA . THR A 1 170 ? -6.126 13.972 -19.305 1.00 17.12 265 THR A CA 1
ATOM 1487 C C . THR A 1 170 ? -4.792 13.225 -19.307 1.00 17.92 265 THR A C 1
ATOM 1488 O O . THR A 1 170 ? -4.747 12.209 -20.080 1.00 19.97 265 THR A O 1
ATOM 1492 N N . MET A 1 171 ? -3.766 13.737 -18.633 1.00 17.95 266 MET A N 1
ATOM 1493 C CA . MET A 1 171 ? -2.405 13.102 -18.665 1.00 19.61 266 MET A CA 1
ATOM 1494 C C . MET A 1 171 ? -2.315 11.825 -17.845 1.00 22.12 266 MET A C 1
ATOM 1495 O O . MET A 1 171 ? -1.550 11.731 -16.879 1.00 21.24 266 MET A O 1
ATOM 1500 N N . TYR A 1 172 ? -3.049 10.795 -18.378 1.00 24.11 267 TYR A N 1
ATOM 1501 C CA . TYR A 1 172 ? -3.212 9.453 -17.764 1.00 25.97 267 TYR A CA 1
ATOM 1502 C C . TYR A 1 172 ? -2.920 8.400 -18.830 1.00 25.75 267 TYR A C 1
ATOM 1503 O O . TYR A 1 172 ? -3.676 8.246 -19.777 1.00 27.04 267 TYR A O 1
ATOM 1512 N N . SER A 1 173 ? -1.846 7.668 -18.645 1.00 27.27 268 SER A N 1
ATOM 1513 C CA . SER A 1 173 ? -1.477 6.606 -19.587 1.00 28.18 268 SER A CA 1
ATOM 1514 C C . SER A 1 173 ? -2.441 5.471 -19.508 1.00 32.18 268 SER A C 1
ATOM 1515 O O . SER A 1 173 ? -3.152 5.371 -18.466 1.00 31.14 268 SER A O 1
ATOM 1519 N N . GLU B 1 1 ? 14.613 11.701 -52.049 1.00 72.15 96 GLU B N 1
ATOM 1520 C CA . GLU B 1 1 ? 15.214 10.447 -51.524 1.00 69.32 96 GLU B CA 1
ATOM 1521 C C . GLU B 1 1 ? 14.639 10.074 -50.177 1.00 63.69 96 GLU B C 1
ATOM 1522 O O . GLU B 1 1 ? 14.354 8.910 -49.944 1.00 60.31 96 GLU B O 1
ATOM 1528 N N . GLU B 1 2 ? 14.502 11.047 -49.280 1.00 58.01 97 GLU B N 1
ATOM 1529 C CA . GLU B 1 2 ? 13.911 10.755 -47.978 1.00 54.66 97 GLU B CA 1
ATOM 1530 C C . GLU B 1 2 ? 12.419 10.449 -48.138 1.00 47.99 97 GLU B C 1
ATOM 1531 O O . GLU B 1 2 ? 11.922 9.596 -47.435 1.00 42.18 97 GLU B O 1
ATOM 1537 N N . VAL B 1 3 ? 11.720 11.134 -49.052 1.00 43.28 98 VAL B N 1
ATOM 1538 C CA . VAL B 1 3 ? 10.307 10.829 -49.283 1.00 40.25 98 VAL B CA 1
ATOM 1539 C C . VAL B 1 3 ? 10.141 9.362 -49.793 1.00 37.88 98 VAL B C 1
ATOM 1540 O O . VAL B 1 3 ? 9.339 8.564 -49.279 1.00 32.74 98 VAL B O 1
ATOM 1544 N N . ARG B 1 4 ? 10.943 8.969 -50.759 1.00 34.15 99 ARG B N 1
ATOM 1545 C CA . ARG B 1 4 ? 10.920 7.591 -51.221 1.00 37.51 99 ARG B CA 1
ATOM 1546 C C . ARG B 1 4 ? 11.278 6.563 -50.131 1.00 35.86 99 ARG B C 1
ATOM 1547 O O . ARG B 1 4 ? 10.640 5.498 -50.011 1.00 31.08 99 ARG B O 1
ATOM 1555 N N . GLN B 1 5 ? 12.307 6.846 -49.346 1.00 33.98 100 GLN B N 1
ATOM 1556 C CA . GLN B 1 5 ? 12.704 5.902 -48.288 1.00 34.00 100 GLN B CA 1
ATOM 1557 C C . GLN B 1 5 ? 11.602 5.768 -47.245 1.00 28.72 100 GLN B C 1
ATOM 1558 O O . GLN B 1 5 ? 11.364 4.685 -46.738 1.00 25.42 100 GLN B O 1
ATOM 1564 N N . PHE B 1 6 ? 10.988 6.886 -46.865 1.00 26.34 101 PHE B N 1
ATOM 1565 C CA . PHE B 1 6 ? 9.970 6.807 -45.811 1.00 24.47 101 PHE B CA 1
ATOM 1566 C C . PHE B 1 6 ? 8.737 6.019 -46.323 1.00 23.49 101 PHE B C 1
ATOM 1567 O O . PHE B 1 6 ? 8.102 5.256 -45.573 1.00 22.14 101 PHE B O 1
ATOM 1575 N N A ARG B 1 7 ? 8.441 6.185 -47.602 0.50 25.01 102 ARG B N 1
ATOM 1576 N N B ARG B 1 7 ? 8.395 6.225 -47.594 0.50 25.34 102 ARG B N 1
ATOM 1577 C CA A ARG B 1 7 ? 7.307 5.491 -48.173 0.50 25.00 102 ARG B CA 1
ATOM 1578 C CA B ARG B 1 7 ? 7.280 5.477 -48.181 0.50 25.56 102 ARG B CA 1
ATOM 1579 C C A ARG B 1 7 ? 7.526 3.995 -48.147 0.50 24.47 102 ARG B C 1
ATOM 1580 C C B ARG B 1 7 ? 7.521 3.985 -48.104 0.50 24.70 102 ARG B C 1
ATOM 1581 O O A ARG B 1 7 ? 6.589 3.241 -47.869 0.50 23.86 102 ARG B O 1
ATOM 1582 O O B ARG B 1 7 ? 6.581 3.219 -47.772 0.50 23.55 102 ARG B O 1
ATOM 1597 N N . ARG B 1 8 ? 8.752 3.569 -48.416 1.00 23.05 103 ARG B N 1
ATOM 1598 C CA . ARG B 1 8 ? 9.155 2.169 -48.356 1.00 24.95 103 ARG B CA 1
ATOM 1599 C C . ARG B 1 8 ? 9.086 1.646 -46.904 1.00 22.01 103 ARG B C 1
ATOM 1600 O O . ARG B 1 8 ? 8.555 0.567 -46.648 1.00 24.01 103 ARG B O 1
ATOM 1608 N N . LEU B 1 9 ? 9.605 2.431 -45.958 1.00 22.42 104 LEU B N 1
ATOM 1609 C CA . LEU B 1 9 ? 9.516 2.019 -44.562 1.00 21.03 104 LEU B CA 1
ATOM 1610 C C . LEU B 1 9 ? 8.052 1.794 -44.164 1.00 19.36 104 LEU B C 1
ATOM 1611 O O . LEU B 1 9 ? 7.717 0.772 -43.518 1.00 21.73 104 LEU B O 1
ATOM 1616 N N . PHE B 1 10 ? 7.178 2.748 -44.516 1.00 19.30 105 PHE B N 1
ATOM 1617 C CA . PHE B 1 10 ? 5.759 2.606 -44.180 1.00 19.29 105 PHE B CA 1
ATOM 1618 C C . PHE B 1 10 ? 5.182 1.397 -44.873 1.00 19.44 105 PHE B C 1
ATOM 1619 O O . PHE B 1 10 ? 4.459 0.603 -44.239 1.00 18.58 105 PHE B O 1
ATOM 1627 N N . ALA B 1 11 ? 5.482 1.214 -46.160 1.00 20.04 106 ALA B N 1
ATOM 1628 C CA . ALA B 1 11 ? 4.869 0.091 -46.906 1.00 20.40 106 ALA B CA 1
ATOM 1629 C C . ALA B 1 11 ? 5.243 -1.218 -46.272 1.00 20.86 106 ALA B C 1
ATOM 1630 O O . ALA B 1 11 ? 4.385 -2.074 -46.067 1.00 22.54 106 ALA B O 1
ATOM 1632 N N . GLN B 1 12 ? 6.491 -1.387 -45.897 1.00 21.51 107 GLN B N 1
ATOM 1633 C CA . GLN B 1 12 ? 6.964 -2.647 -45.339 1.00 20.57 107 GLN B CA 1
ATOM 1634 C C . GLN B 1 12 ? 6.462 -2.889 -43.933 1.00 21.18 107 GLN B C 1
ATOM 1635 O O . GLN B 1 12 ? 6.026 -3.994 -43.602 1.00 23.74 107 GLN B O 1
ATOM 1641 N N . LEU B 1 13 ? 6.313 -1.812 -43.176 1.00 19.11 108 LEU B N 1
ATOM 1642 C CA . LEU B 1 13 ? 5.785 -1.893 -41.801 1.00 19.49 108 LEU B CA 1
ATOM 1643 C C . LEU B 1 13 ? 4.305 -2.241 -41.795 1.00 17.93 108 LEU B C 1
ATOM 1644 O O . LEU B 1 13 ? 3.860 -3.104 -41.037 1.00 19.94 108 LEU B O 1
ATOM 1649 N N . ALA B 1 14 ? 3.540 -1.552 -42.625 1.00 18.49 109 ALA B N 1
ATOM 1650 C CA . ALA B 1 14 ? 2.092 -1.672 -42.638 1.00 17.59 109 ALA B CA 1
ATOM 1651 C C . ALA B 1 14 ? 1.614 -3.000 -43.193 1.00 19.34 109 ALA B C 1
ATOM 1652 O O . ALA B 1 14 ? 0.532 -3.491 -42.836 1.00 17.22 109 ALA B O 1
ATOM 1654 N N . GLY B 1 15 ? 2.322 -3.534 -44.148 1.00 21.23 110 GLY B N 1
ATOM 1655 C CA . GLY B 1 15 ? 1.977 -4.831 -44.724 1.00 23.84 110 GLY B CA 1
ATOM 1656 C C . GLY B 1 15 ? 0.647 -4.882 -45.423 1.00 22.10 110 GLY B C 1
ATOM 1657 O O . GLY B 1 15 ? 0.158 -3.878 -46.020 1.00 20.79 110 GLY B O 1
ATOM 1658 N N . ASP B 1 16 ? 0.009 -6.038 -45.338 1.00 21.42 111 ASP B N 1
ATOM 1659 C CA . ASP B 1 16 ? -1.091 -6.340 -46.279 1.00 22.41 111 ASP B CA 1
ATOM 1660 C C . ASP B 1 16 ? -2.367 -5.585 -46.120 1.00 21.37 111 ASP B C 1
ATOM 1661 O O . ASP B 1 16 ? -3.181 -5.542 -47.079 1.00 22.62 111 ASP B O 1
ATOM 1666 N N . ASP B 1 17 ? -2.619 -4.974 -44.972 1.00 19.75 112 ASP B N 1
ATOM 1667 C CA . ASP B 1 17 ? -3.785 -4.136 -44.818 1.00 18.94 112 ASP B CA 1
ATOM 1668 C C . ASP B 1 17 ? -3.498 -2.613 -44.964 1.00 19.05 112 ASP B C 1
ATOM 1669 O O . ASP B 1 17 ? -4.372 -1.757 -44.825 1.00 19.37 112 ASP B O 1
ATOM 1674 N N . MET B 1 18 ? -2.243 -2.325 -45.254 1.00 19.63 113 MET B N 1
ATOM 1675 C CA . MET B 1 18 ? -1.761 -0.949 -45.519 1.00 19.68 113 MET B CA 1
ATOM 1676 C C . MET B 1 18 ? -1.981 0.062 -44.421 1.00 20.30 113 MET B C 1
ATOM 1677 O O . MET B 1 18 ? -1.935 1.283 -44.669 1.00 20.91 113 MET B O 1
ATOM 1682 N N . GLU B 1 19 ? -2.087 -0.442 -43.173 1.00 18.94 114 GLU B N 1
ATOM 1683 C CA . GLU B 1 19 ? -2.155 0.426 -42.004 1.00 17.50 114 GLU B CA 1
ATOM 1684 C C . GLU B 1 19 ? -1.304 -0.265 -40.912 1.00 17.27 114 GLU B C 1
ATOM 1685 O O . GLU B 1 19 ? -1.068 -1.464 -40.962 1.00 17.72 114 GLU B O 1
ATOM 1691 N N . VAL B 1 20 ? -0.785 0.565 -40.011 1.00 16.38 115 VAL B N 1
ATOM 1692 C CA . VAL B 1 20 ? 0.110 0.166 -38.941 1.00 16.78 115 VAL B CA 1
ATOM 1693 C C . VAL B 1 20 ? -0.694 -0.127 -37.690 1.00 15.59 115 VAL B C 1
ATOM 1694 O O . VAL B 1 20 ? -1.341 0.751 -37.118 1.00 15.64 115 VAL B O 1
ATOM 1698 N N . SER B 1 21 ? -0.645 -1.383 -37.261 1.00 14.84 116 SER B N 1
ATOM 1699 C CA . SER B 1 21 ? -1.341 -1.797 -36.027 1.00 14.57 116 SER B CA 1
ATOM 1700 C C . SER B 1 21 ? -0.461 -1.507 -34.808 1.00 14.61 116 SER B C 1
ATOM 1701 O O . SER B 1 21 ? 0.726 -1.247 -34.936 1.00 13.21 116 SER B O 1
ATOM 1704 N N . ALA B 1 22 ? -1.029 -1.638 -33.630 1.00 15.17 117 ALA B N 1
ATOM 1705 C CA . ALA B 1 22 ? -0.294 -1.498 -32.351 1.00 14.31 117 ALA B CA 1
ATOM 1706 C C . ALA B 1 22 ? 0.833 -2.516 -32.257 1.00 14.04 117 ALA B C 1
ATOM 1707 O O . ALA B 1 22 ? 1.915 -2.157 -31.817 1.00 13.92 117 ALA B O 1
ATOM 1709 N N A THR B 1 23 ? 0.600 -3.750 -32.720 0.50 12.15 118 THR B N 1
ATOM 1710 N N B THR B 1 23 ? 0.632 -3.788 -32.678 0.50 15.23 118 THR B N 1
ATOM 1711 C CA A THR B 1 23 ? 1.644 -4.742 -32.712 0.50 11.99 118 THR B CA 1
ATOM 1712 C CA B THR B 1 23 ? 1.757 -4.754 -32.624 0.50 17.34 118 THR B CA 1
ATOM 1713 C C A THR B 1 23 ? 2.778 -4.411 -33.672 0.50 13.15 118 THR B C 1
ATOM 1714 C C B THR B 1 23 ? 2.833 -4.422 -33.673 0.50 16.17 118 THR B C 1
ATOM 1715 O O A THR B 1 23 ? 3.960 -4.568 -33.362 0.50 13.88 118 THR B O 1
ATOM 1716 O O B THR B 1 23 ? 4.049 -4.562 -33.388 0.50 16.14 118 THR B O 1
ATOM 1723 N N . GLU B 1 24 ? 2.437 -3.934 -34.868 1.00 15.18 119 GLU B N 1
ATOM 1724 C CA . GLU B 1 24 ? 3.424 -3.576 -35.843 1.00 15.75 119 GLU B CA 1
ATOM 1725 C C . GLU B 1 24 ? 4.272 -2.420 -35.296 1.00 14.51 119 GLU B C 1
ATOM 1726 O O . GLU B 1 24 ? 5.494 -2.425 -35.446 1.00 14.87 119 GLU B O 1
ATOM 1732 N N . LEU B 1 25 ? 3.642 -1.412 -34.699 1.00 13.61 120 LEU B N 1
ATOM 1733 C CA . LEU B 1 25 ? 4.325 -0.286 -34.114 1.00 14.07 120 LEU B CA 1
ATOM 1734 C C . LEU B 1 25 ? 5.261 -0.725 -32.955 1.00 13.69 120 LEU B C 1
ATOM 1735 O O . LEU B 1 25 ? 6.401 -0.300 -32.871 1.00 13.84 120 LEU B O 1
ATOM 1740 N N . MET B 1 26 ? 4.762 -1.568 -32.094 1.00 13.57 121 MET B N 1
ATOM 1741 C CA . MET B 1 26 ? 5.539 -2.139 -30.974 1.00 12.97 121 MET B CA 1
ATOM 1742 C C . MET B 1 26 ? 6.808 -2.784 -31.500 1.00 12.94 121 MET B C 1
ATOM 1743 O O . MET B 1 26 ? 7.910 -2.584 -30.982 1.00 13.95 121 MET B O 1
ATOM 1748 N N . ASN B 1 27 ? 6.655 -3.649 -32.512 1.00 13.25 122 ASN B N 1
ATOM 1749 C CA . ASN B 1 27 ? 7.800 -4.371 -33.030 1.00 14.36 122 ASN B CA 1
ATOM 1750 C C . ASN B 1 27 ? 8.846 -3.464 -33.665 1.00 14.90 122 ASN B C 1
ATOM 1751 O O . ASN B 1 27 ? 10.038 -3.620 -33.381 1.00 16.21 122 ASN B O 1
ATOM 1756 N N . ILE B 1 28 ? 8.461 -2.468 -34.454 1.00 14.30 123 ILE B N 1
ATOM 1757 C CA . ILE B 1 28 ? 9.469 -1.581 -35.041 1.00 15.58 123 ILE B CA 1
ATOM 1758 C C . ILE B 1 28 ? 10.151 -0.686 -33.992 1.00 16.50 123 ILE B C 1
ATOM 1759 O O . ILE B 1 28 ? 11.392 -0.469 -34.098 1.00 16.93 123 ILE B O 1
ATOM 1764 N N . LEU B 1 29 ? 9.392 -0.225 -32.992 1.00 14.44 124 LEU B N 1
ATOM 1765 C CA . LEU B 1 29 ? 9.994 0.580 -31.923 1.00 14.20 124 LEU B CA 1
ATOM 1766 C C . LEU B 1 29 ? 10.960 -0.258 -31.094 1.00 15.34 124 LEU B C 1
ATOM 1767 O O . LEU B 1 29 ? 12.037 0.226 -30.741 1.00 14.70 124 LEU B O 1
ATOM 1772 N N . ASN B 1 30 ? 10.611 -1.488 -30.816 1.00 14.55 125 ASN B N 1
ATOM 1773 C CA . ASN B 1 30 ? 11.557 -2.367 -30.078 1.00 15.75 125 ASN B CA 1
ATOM 1774 C C . ASN B 1 30 ? 12.791 -2.665 -30.924 1.00 15.85 125 ASN B C 1
ATOM 1775 O O . ASN B 1 30 ? 13.880 -2.774 -30.353 1.00 15.00 125 ASN B O 1
ATOM 1780 N N . LYS B 1 31 ? 12.695 -2.780 -32.245 1.00 16.78 126 LYS B N 1
ATOM 1781 C CA . LYS B 1 31 ? 13.893 -2.854 -33.092 1.00 18.03 126 LYS B CA 1
ATOM 1782 C C . LYS B 1 31 ? 14.776 -1.640 -32.961 1.00 19.56 126 LYS B C 1
ATOM 1783 O O . LYS B 1 31 ? 16.035 -1.765 -32.949 1.00 21.30 126 LYS B O 1
ATOM 1789 N N . VAL B 1 32 ? 14.180 -0.456 -32.901 1.00 18.70 127 VAL B N 1
ATOM 1790 C CA . VAL B 1 32 ? 14.951 0.761 -32.748 1.00 20.02 127 VAL B CA 1
ATOM 1791 C C . VAL B 1 32 ? 15.735 0.684 -31.473 1.00 20.14 127 VAL B C 1
ATOM 1792 O O . VAL B 1 32 ? 16.968 0.906 -31.494 1.00 21.64 127 VAL B O 1
ATOM 1796 N N A VAL B 1 33 ? 15.093 0.340 -30.355 0.50 18.93 128 VAL B N 1
ATOM 1797 N N B VAL B 1 33 ? 15.054 0.407 -30.347 0.50 19.03 128 VAL B N 1
ATOM 1798 C CA A VAL B 1 33 ? 15.785 0.413 -29.100 0.50 20.15 128 VAL B CA 1
ATOM 1799 C CA B VAL B 1 33 ? 15.651 0.343 -29.023 0.50 20.21 128 VAL B CA 1
ATOM 1800 C C A VAL B 1 33 ? 16.922 -0.601 -29.020 0.50 21.40 128 VAL B C 1
ATOM 1801 C C B VAL B 1 33 ? 16.862 -0.571 -29.007 0.50 22.75 128 VAL B C 1
ATOM 1802 O O A VAL B 1 33 ? 17.972 -0.306 -28.433 0.50 22.26 128 VAL B O 1
ATOM 1803 O O B VAL B 1 33 ? 17.895 -0.281 -28.391 0.50 23.98 128 VAL B O 1
ATOM 1810 N N A THR B 1 34 ? 16.783 -1.758 -29.653 0.50 19.89 129 THR B N 1
ATOM 1811 N N B THR B 1 34 ? 16.734 -1.702 -29.673 0.50 22.81 129 THR B N 1
ATOM 1812 C CA A THR B 1 34 ? 17.944 -2.699 -29.770 0.50 21.45 129 THR B CA 1
ATOM 1813 C CA B THR B 1 34 ? 17.820 -2.692 -29.784 0.50 26.66 129 THR B CA 1
ATOM 1814 C C A THR B 1 34 ? 19.160 -2.068 -30.349 0.50 23.32 129 THR B C 1
ATOM 1815 C C B THR B 1 34 ? 19.111 -2.139 -30.408 0.50 26.22 129 THR B C 1
ATOM 1816 O O A THR B 1 34 ? 20.271 -2.397 -29.971 0.50 24.46 129 THR B O 1
ATOM 1817 O O B THR B 1 34 ? 20.224 -2.617 -30.133 0.50 27.35 129 THR B O 1
ATOM 1824 N N . ARG B 1 35 ? 18.983 -1.162 -31.297 1.00 23.93 130 ARG B N 1
ATOM 1825 C CA . ARG B 1 35 ? 20.145 -0.540 -31.951 1.00 26.52 130 ARG B CA 1
ATOM 1826 C C . ARG B 1 35 ? 20.785 0.583 -31.155 1.00 24.70 130 ARG B C 1
ATOM 1827 O O . ARG B 1 35 ? 21.837 1.138 -31.560 1.00 26.22 130 ARG B O 1
ATOM 1835 N N . HIS B 1 36 ? 20.135 1.016 -30.051 1.00 20.74 131 HIS B N 1
ATOM 1836 C CA . HIS B 1 36 ? 20.620 2.188 -29.309 1.00 21.43 131 HIS B CA 1
ATOM 1837 C C . HIS B 1 36 ? 20.817 1.835 -27.831 1.00 21.80 131 HIS B C 1
ATOM 1838 O O . HIS B 1 36 ? 19.900 2.027 -27.044 1.00 21.02 131 HIS B O 1
ATOM 1845 N N . PRO B 1 37 ? 22.006 1.326 -27.445 1.00 21.53 132 PRO B N 1
ATOM 1846 C CA . PRO B 1 37 ? 22.302 0.878 -26.075 1.00 21.49 132 PRO B CA 1
ATOM 1847 C C . PRO B 1 37 ? 22.279 2.013 -25.111 1.00 23.25 132 PRO B C 1
ATOM 1848 O O . PRO B 1 37 ? 22.227 1.777 -23.910 1.00 27.66 132 PRO B O 1
ATOM 1852 N N . ASP B 1 38 ? 22.286 3.251 -25.614 1.00 19.65 133 ASP B N 1
ATOM 1853 C CA . ASP B 1 38 ? 22.192 4.417 -24.788 1.00 21.78 133 ASP B CA 1
ATOM 1854 C C . ASP B 1 38 ? 20.767 4.759 -24.392 1.00 21.37 133 ASP B C 1
ATOM 1855 O O . ASP B 1 38 ? 20.614 5.652 -23.556 1.00 24.61 133 ASP B O 1
ATOM 1860 N N . LEU B 1 39 ? 19.767 4.041 -24.908 1.00 22.06 134 LEU B N 1
ATOM 1861 C CA . LEU B 1 39 ? 18.387 4.243 -24.484 1.00 20.64 134 LEU B CA 1
ATOM 1862 C C . LEU B 1 39 ? 17.997 3.108 -23.528 1.00 22.92 134 LEU B C 1
ATOM 1863 O O . LEU B 1 39 ? 17.786 2.001 -23.972 1.00 28.28 134 LEU B O 1
ATOM 1868 N N A LYS B 1 40 ? 17.865 3.375 -22.242 0.50 20.25 135 LYS B N 1
ATOM 1869 N N B LYS B 1 40 ? 17.841 3.381 -22.257 0.50 19.90 135 LYS B N 1
ATOM 1870 C CA A LYS B 1 40 ? 17.422 2.357 -21.305 0.50 20.58 135 LYS B CA 1
ATOM 1871 C CA B LYS B 1 40 ? 17.468 2.334 -21.352 0.50 20.04 135 LYS B CA 1
ATOM 1872 C C A LYS B 1 40 ? 15.897 2.221 -21.362 0.50 19.46 135 LYS B C 1
ATOM 1873 C C B LYS B 1 40 ? 15.946 2.206 -21.416 0.50 19.11 135 LYS B C 1
ATOM 1874 O O A LYS B 1 40 ? 15.158 3.208 -21.307 0.50 18.49 135 LYS B O 1
ATOM 1875 O O B LYS B 1 40 ? 15.247 3.201 -21.428 0.50 18.22 135 LYS B O 1
ATOM 1886 N N . THR B 1 41 ? 15.447 0.978 -21.439 1.00 18.64 136 THR B N 1
ATOM 1887 C CA . THR B 1 41 ? 13.983 0.704 -21.453 1.00 17.75 136 THR B CA 1
ATOM 1888 C C . THR B 1 41 ? 13.750 -0.758 -21.086 1.00 17.81 136 THR B C 1
ATOM 1889 O O . THR B 1 41 ? 14.576 -1.624 -21.405 1.00 20.22 136 THR B O 1
ATOM 1893 N N . ASP B 1 42 ? 12.571 -1.006 -20.493 1.00 17.23 137 ASP B N 1
ATOM 1894 C CA . ASP B 1 42 ? 12.084 -2.344 -20.291 1.00 19.11 137 ASP B CA 1
ATOM 1895 C C . ASP B 1 42 ? 11.291 -2.860 -21.533 1.00 18.07 137 ASP B C 1
ATOM 1896 O O . ASP B 1 42 ? 10.708 -3.953 -21.473 1.00 19.97 137 ASP B O 1
ATOM 1901 N N . GLY B 1 43 ? 11.288 -2.090 -22.625 1.00 16.67 138 GLY B N 1
ATOM 1902 C CA . GLY B 1 43 ? 10.636 -2.396 -23.872 1.00 16.89 138 GLY B CA 1
ATOM 1903 C C . GLY B 1 43 ? 9.354 -1.601 -24.025 1.00 16.60 138 GLY B C 1
ATOM 1904 O O . GLY B 1 43 ? 8.784 -1.160 -23.055 1.00 17.76 138 GLY B O 1
ATOM 1905 N N . PHE B 1 44 ? 8.921 -1.428 -25.260 1.00 15.66 139 PHE B N 1
ATOM 1906 C CA . PHE B 1 44 ? 7.568 -0.984 -25.560 1.00 14.06 139 PHE B CA 1
ATOM 1907 C C . PHE B 1 44 ? 6.619 -2.149 -25.446 1.00 15.56 139 PHE B C 1
ATOM 1908 O O . PHE B 1 44 ? 6.767 -3.176 -26.122 1.00 16.99 139 PHE B O 1
ATOM 1916 N N . GLY B 1 45 ? 5.691 -2.009 -24.527 1.00 15.09 140 GLY B N 1
ATOM 1917 C CA . GLY B 1 45 ? 4.712 -3.079 -24.327 1.00 16.63 140 GLY B CA 1
ATOM 1918 C C . GLY B 1 45 ? 3.433 -2.846 -25.129 1.00 16.22 140 GLY B C 1
ATOM 1919 O O . GLY B 1 45 ? 3.191 -1.743 -25.646 1.00 15.41 140 GLY B O 1
ATOM 1920 N N . ILE B 1 46 ? 2.603 -3.870 -25.263 1.00 14.84 141 ILE B N 1
ATOM 1921 C CA . ILE B 1 46 ? 1.458 -3.768 -26.153 1.00 15.86 141 ILE B CA 1
ATOM 1922 C C . ILE B 1 46 ? 0.420 -2.748 -25.692 1.00 16.05 141 ILE B C 1
ATOM 1923 O O . ILE B 1 46 ? -0.088 -2.010 -26.539 1.00 16.11 141 ILE B O 1
ATOM 1928 N N A ASP B 1 47 ? 0.184 -2.653 -24.385 0.50 16.50 142 ASP B N 1
ATOM 1929 N N B ASP B 1 47 ? 0.077 -2.652 -24.412 0.50 17.43 142 ASP B N 1
ATOM 1930 C CA A ASP B 1 47 ? -0.852 -1.757 -23.858 0.50 17.55 142 ASP B CA 1
ATOM 1931 C CA B ASP B 1 47 ? -0.998 -1.672 -24.065 0.50 19.17 142 ASP B CA 1
ATOM 1932 C C A ASP B 1 47 ? -0.487 -0.314 -24.200 0.50 16.76 142 ASP B C 1
ATOM 1933 C C B ASP B 1 47 ? -0.506 -0.230 -24.250 0.50 17.64 142 ASP B C 1
ATOM 1934 O O A ASP B 1 47 ? -1.305 0.467 -24.682 0.50 18.61 142 ASP B O 1
ATOM 1935 O O B ASP B 1 47 ? -1.243 0.654 -24.749 0.50 18.30 142 ASP B O 1
ATOM 1944 N N . THR B 1 48 ? 0.787 0.023 -23.987 1.00 16.05 143 THR B N 1
ATOM 1945 C CA . THR B 1 48 ? 1.354 1.353 -24.284 1.00 15.44 143 THR B CA 1
ATOM 1946 C C . THR B 1 48 ? 1.204 1.663 -25.776 1.00 13.91 143 THR B C 1
ATOM 1947 O O . THR B 1 48 ? 0.859 2.758 -26.184 1.00 15.16 143 THR B O 1
ATOM 1951 N N . CYS B 1 49 ? 1.460 0.677 -26.609 1.00 13.54 144 CYS B N 1
ATOM 1952 C CA . CYS B 1 49 ? 1.351 0.831 -28.065 1.00 14.81 144 CYS B CA 1
ATOM 1953 C C . CYS B 1 49 ? -0.108 0.952 -28.549 1.00 14.32 144 CYS B C 1
ATOM 1954 O O . CYS B 1 49 ? -0.390 1.721 -29.481 1.00 14.02 144 CYS B O 1
ATOM 1957 N N . ARG B 1 50 ? -1.015 0.247 -27.915 1.00 14.39 145 ARG B N 1
ATOM 1958 C CA . ARG B 1 50 ? -2.456 0.391 -28.243 1.00 16.11 145 ARG B CA 1
ATOM 1959 C C . ARG B 1 50 ? -2.920 1.805 -27.880 1.00 14.49 145 ARG B C 1
ATOM 1960 O O . ARG B 1 50 ? -3.686 2.437 -28.647 1.00 15.61 145 ARG B O 1
ATOM 1968 N N . SER B 1 51 ? -2.423 2.361 -26.773 1.00 15.52 146 SER B N 1
ATOM 1969 C CA A SER B 1 51 ? -2.739 3.732 -26.426 0.50 15.27 146 SER B CA 1
ATOM 1970 C CA B SER B 1 51 ? -2.709 3.735 -26.425 0.50 15.57 146 SER B CA 1
ATOM 1971 C C . SER B 1 51 ? -2.199 4.742 -27.411 1.00 15.89 146 SER B C 1
ATOM 1972 O O . SER B 1 51 ? -2.891 5.685 -27.774 1.00 17.36 146 SER B O 1
ATOM 1977 N N A MET B 1 52 ? -0.960 4.546 -27.875 0.50 15.48 147 MET B N 1
ATOM 1978 N N B MET B 1 52 ? -0.951 4.571 -27.852 0.50 15.10 147 MET B N 1
ATOM 1979 C CA A MET B 1 52 ? -0.362 5.425 -28.862 0.50 16.11 147 MET B CA 1
ATOM 1980 C CA B MET B 1 52 ? -0.343 5.463 -28.800 0.50 15.55 147 MET B CA 1
ATOM 1981 C C A MET B 1 52 ? -1.144 5.423 -30.141 0.50 14.47 147 MET B C 1
ATOM 1982 C C B MET B 1 52 ? -1.105 5.424 -30.133 0.50 14.22 147 MET B C 1
ATOM 1983 O O A MET B 1 52 ? -1.400 6.476 -30.723 0.50 16.41 147 MET B O 1
ATOM 1984 O O B MET B 1 52 ? -1.293 6.481 -30.764 0.50 16.39 147 MET B O 1
ATOM 1993 N N . VAL B 1 53 ? -1.495 4.236 -30.618 1.00 14.64 148 VAL B N 1
ATOM 1994 C CA . VAL B 1 53 ? -2.239 4.110 -31.873 1.00 14.53 148 VAL B CA 1
ATOM 1995 C C . VAL B 1 53 ? -3.598 4.785 -31.688 1.00 15.21 148 VAL B C 1
ATOM 1996 O O . VAL B 1 53 ? -3.973 5.571 -32.543 1.00 16.61 148 VAL B O 1
ATOM 2000 N N . ALA B 1 54 ? -4.262 4.553 -30.572 1.00 15.11 149 ALA B N 1
ATOM 2001 C CA . ALA B 1 54 ? -5.634 5.158 -30.416 1.00 17.08 149 ALA B CA 1
ATOM 2002 C C . ALA B 1 54 ? -5.558 6.678 -30.454 1.00 16.09 149 ALA B C 1
ATOM 2003 O O . ALA B 1 54 ? -6.368 7.381 -31.125 1.00 16.45 149 ALA B O 1
ATOM 2005 N N A VAL B 1 55 ? -4.603 7.252 -29.735 0.50 15.96 150 VAL B N 1
ATOM 2006 N N B VAL B 1 55 ? -4.611 7.241 -29.702 0.50 16.68 150 VAL B N 1
ATOM 2007 C CA A VAL B 1 55 ? -4.541 8.705 -29.643 0.50 17.23 150 VAL B CA 1
ATOM 2008 C CA B VAL B 1 55 ? -4.510 8.698 -29.615 0.50 18.45 150 VAL B CA 1
ATOM 2009 C C A VAL B 1 55 ? -4.126 9.375 -30.968 0.50 16.66 150 VAL B C 1
ATOM 2010 C C B VAL B 1 55 ? -4.180 9.347 -30.980 0.50 17.31 150 VAL B C 1
ATOM 2011 O O A VAL B 1 55 ? -4.449 10.535 -31.214 0.50 19.73 150 VAL B O 1
ATOM 2012 O O B VAL B 1 55 ? -4.563 10.494 -31.249 0.50 20.11 150 VAL B O 1
ATOM 2019 N N . MET B 1 56 ? -3.454 8.620 -31.814 1.00 16.61 151 MET B N 1
ATOM 2020 C CA A MET B 1 56 ? -3.053 9.048 -33.166 0.50 17.57 151 MET B CA 1
ATOM 2021 C CA B MET B 1 56 ? -3.054 9.088 -33.143 0.50 18.10 151 MET B CA 1
ATOM 2022 C C . MET B 1 56 ? -4.033 8.693 -34.279 1.00 17.65 151 MET B C 1
ATOM 2023 O O . MET B 1 56 ? -3.884 9.160 -35.448 1.00 19.36 151 MET B O 1
ATOM 2032 N N . ASP B 1 57 ? -5.042 7.887 -33.953 1.00 17.57 152 ASP B N 1
ATOM 2033 C CA . ASP B 1 57 ? -5.991 7.353 -34.941 1.00 18.80 152 ASP B CA 1
ATOM 2034 C C . ASP B 1 57 ? -7.185 8.308 -35.152 1.00 21.35 152 ASP B C 1
ATOM 2035 O O . ASP B 1 57 ? -8.304 7.911 -34.823 1.00 21.43 152 ASP B O 1
ATOM 2040 N N . SER B 1 58 ? -6.900 9.379 -35.865 1.00 24.56 153 SER B N 1
ATOM 2041 C CA A SER B 1 58 ? -7.831 10.491 -36.030 0.50 28.15 153 SER B CA 1
ATOM 2042 C CA B SER B 1 58 ? -7.842 10.471 -35.997 0.50 27.72 153 SER B CA 1
ATOM 2043 C C . SER B 1 58 ? -9.056 10.122 -36.838 1.00 28.40 153 SER B C 1
ATOM 2044 O O . SER B 1 58 ? -10.093 10.731 -36.675 1.00 28.93 153 SER B O 1
ATOM 2049 N N . ASP B 1 59 ? -8.956 9.151 -37.732 1.00 24.72 154 ASP B N 1
ATOM 2050 C CA . ASP B 1 59 ? -10.105 8.711 -38.502 1.00 25.49 154 ASP B CA 1
ATOM 2051 C C . ASP B 1 59 ? -10.777 7.444 -37.995 1.00 25.42 154 ASP B C 1
ATOM 2052 O O . ASP B 1 59 ? -11.588 6.848 -38.683 1.00 29.29 154 ASP B O 1
ATOM 2057 N N . THR B 1 60 ? -10.420 6.997 -36.780 1.00 26.83 155 THR B N 1
ATOM 2058 C CA . THR B 1 60 ? -11.039 5.812 -36.135 1.00 25.74 155 THR B CA 1
ATOM 2059 C C . THR B 1 60 ? -11.076 4.529 -36.963 1.00 26.75 155 THR B C 1
ATOM 2060 O O . THR B 1 60 ? -11.994 3.742 -36.853 1.00 30.99 155 THR B O 1
ATOM 2064 N N . THR B 1 61 ? -10.099 4.292 -37.804 1.00 23.12 156 THR B N 1
ATOM 2065 C CA . THR B 1 61 ? -10.016 3.010 -38.509 1.00 24.94 156 THR B CA 1
ATOM 2066 C C . THR B 1 61 ? -9.481 1.915 -37.615 1.00 23.73 156 THR B C 1
ATOM 2067 O O . THR B 1 61 ? -9.531 0.735 -37.987 1.00 27.48 156 THR B O 1
ATOM 2071 N N . GLY B 1 62 ? -8.907 2.297 -36.455 1.00 19.84 157 GLY B N 1
ATOM 2072 C CA . GLY B 1 62 ? -8.294 1.340 -35.520 1.00 19.23 157 GLY B CA 1
ATOM 2073 C C . GLY B 1 62 ? -6.766 1.195 -35.605 1.00 15.58 157 GLY B C 1
ATOM 2074 O O . GLY B 1 62 ? -6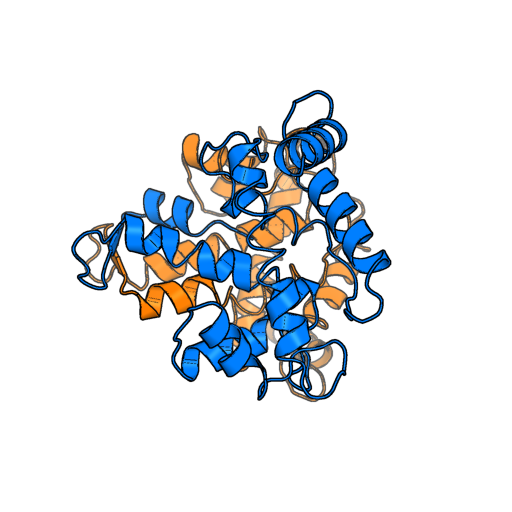.110 0.590 -34.727 1.00 17.46 157 GLY B O 1
ATOM 2075 N N . LYS B 1 63 ? -6.243 1.713 -36.726 1.00 16.58 158 LYS B N 1
ATOM 2076 C CA . LYS B 1 63 ? -4.828 1.511 -37.119 1.00 14.69 158 LYS B CA 1
ATOM 2077 C C . LYS B 1 63 ? -4.335 2.816 -37.737 1.00 17.08 158 LYS B C 1
ATOM 2078 O O . LYS B 1 63 ? -5.131 3.664 -38.056 1.00 16.93 158 LYS B O 1
ATOM 2084 N N . LEU B 1 64 ? -3.028 2.940 -37.949 1.00 16.26 159 LEU B N 1
ATOM 2085 C CA . LEU B 1 64 ? -2.480 4.188 -38.438 1.00 14.34 159 LEU B CA 1
ATOM 2086 C C . LEU B 1 64 ? -2.223 4.138 -39.948 1.00 17.24 159 LEU B C 1
ATOM 2087 O O . LEU B 1 64 ? -1.450 3.309 -40.462 1.00 17.48 159 LEU B O 1
ATOM 2092 N N . GLY B 1 65 ? -2.871 5.050 -40.643 1.00 17.32 160 GLY B N 1
ATOM 2093 C CA . GLY B 1 65 ? -2.616 5.217 -42.044 1.00 17.32 160 GLY B CA 1
ATOM 2094 C C . GLY B 1 65 ? -1.369 6.012 -42.312 1.00 17.62 160 GLY B C 1
ATOM 2095 O O . GLY B 1 65 ? -0.666 6.437 -41.390 1.00 17.84 160 GLY B O 1
ATOM 2096 N N . PHE B 1 66 ? -1.065 6.266 -43.614 1.00 20.58 161 PHE B N 1
ATOM 2097 C CA . PHE B 1 66 ? 0.236 6.916 -43.960 1.00 19.15 161 PHE B CA 1
ATOM 2098 C C . PHE B 1 66 ? 0.485 8.229 -43.221 1.00 20.56 161 PHE B C 1
ATOM 2099 O O . PHE B 1 66 ? 1.536 8.388 -42.544 1.00 19.03 161 PHE B O 1
ATOM 2107 N N . GLU B 1 67 ? -0.469 9.159 -43.292 1.00 20.60 162 GLU B N 1
ATOM 2108 C CA . GLU B 1 67 ? -0.264 10.453 -42.692 1.00 21.39 162 GLU B CA 1
ATOM 2109 C C . GLU B 1 67 ? -0.255 10.398 -41.148 1.00 18.96 162 GLU B C 1
AT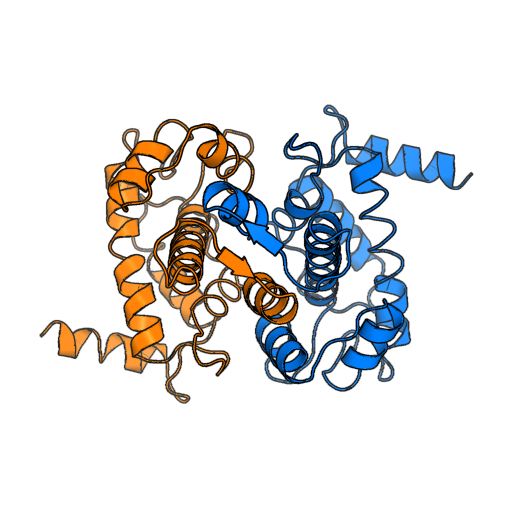OM 2110 O O . GLU B 1 67 ? 0.540 11.111 -40.518 1.00 21.76 162 GLU B O 1
ATOM 2116 N N . GLU B 1 68 ? -1.140 9.605 -40.565 1.00 18.14 163 GLU B N 1
ATOM 2117 C CA . GLU B 1 68 ? -1.132 9.442 -39.112 1.00 17.05 163 GLU B CA 1
ATOM 2118 C C . GLU B 1 68 ? 0.216 8.897 -38.617 1.00 17.70 163 GLU B C 1
ATOM 2119 O O . GLU B 1 68 ? 0.783 9.382 -37.696 1.00 17.97 163 GLU B O 1
ATOM 2125 N N . PHE B 1 69 ? 0.707 7.849 -39.275 1.00 16.50 164 PHE B N 1
ATOM 2126 C CA . PHE B 1 69 ? 1.964 7.230 -38.915 1.00 15.33 164 PHE B CA 1
ATOM 2127 C C . PHE B 1 69 ? 3.125 8.156 -39.164 1.00 16.19 164 PHE B C 1
ATOM 2128 O O . PHE B 1 69 ? 4.000 8.259 -38.335 1.00 16.85 164 PHE B O 1
ATOM 2136 N N . LYS B 1 70 ? 3.105 8.863 -40.304 1.00 15.90 165 LYS B N 1
ATOM 2137 C CA . LYS B 1 70 ? 4.172 9.832 -40.570 1.00 18.33 165 LYS B CA 1
ATOM 2138 C C . LYS B 1 70 ? 4.310 10.878 -39.454 1.00 17.29 165 LYS B C 1
ATOM 2139 O O . LYS B 1 70 ? 5.429 11.146 -38.975 1.00 17.36 165 LYS B O 1
ATOM 2145 N N . TYR B 1 71 ? 3.175 11.461 -39.007 1.00 15.88 166 TYR 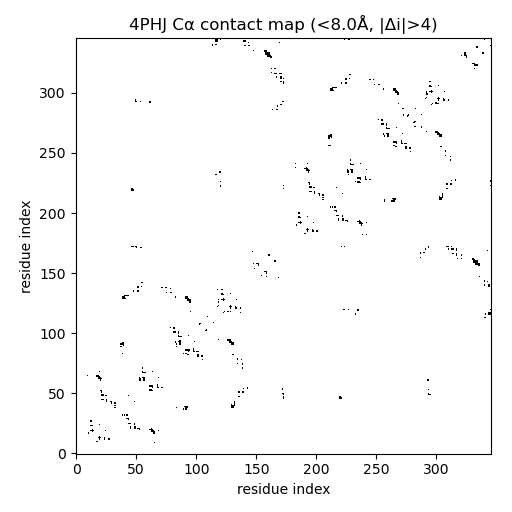B N 1
ATOM 2146 C CA . TYR B 1 71 ? 3.198 12.467 -37.974 1.00 16.97 166 TYR B CA 1
ATOM 2147 C C . TYR B 1 71 ? 3.835 11.900 -36.705 1.00 16.96 166 TYR B C 1
ATOM 2148 O O . TYR B 1 71 ? 4.702 12.519 -36.122 1.00 17.09 166 TYR B O 1
ATOM 2157 N N . LEU B 1 72 ? 3.394 10.706 -36.287 1.00 15.71 167 LEU B N 1
ATOM 2158 C CA . LEU B 1 72 ? 3.912 10.050 -35.088 1.00 15.49 167 LEU B CA 1
ATOM 2159 C C . LEU B 1 72 ? 5.407 9.732 -35.229 1.00 16.51 167 LEU B C 1
ATOM 2160 O O . LEU B 1 72 ? 6.175 10.031 -34.337 1.00 15.70 167 LEU B O 1
ATOM 2165 N N . TRP B 1 73 ? 5.787 9.120 -36.337 1.00 15.27 168 TRP B N 1
ATOM 2166 C CA . TRP B 1 73 ? 7.142 8.629 -36.486 1.00 17.11 168 TRP B CA 1
ATOM 2167 C C . TRP B 1 73 ? 8.150 9.767 -36.479 1.00 15.82 168 TRP B C 1
ATOM 2168 O O . TRP B 1 73 ? 9.224 9.655 -35.857 1.00 17.52 168 TRP B O 1
ATOM 2179 N N . ASN B 1 74 ? 7.847 10.858 -37.200 1.00 15.86 169 ASN B N 1
ATOM 2180 C CA . ASN B 1 74 ? 8.755 12.010 -37.164 1.00 18.25 169 ASN B CA 1
ATOM 2181 C C . ASN B 1 74 ? 8.856 12.686 -35.812 1.00 17.60 169 ASN B C 1
ATOM 2182 O O . ASN B 1 74 ? 9.954 13.150 -35.443 1.00 16.66 169 ASN B O 1
ATOM 2187 N N . ASN B 1 75 ? 7.754 12.685 -35.054 1.00 16.45 170 ASN B N 1
ATOM 2188 C CA . ASN B 1 75 ? 7.819 13.154 -33.664 1.00 15.36 170 ASN B CA 1
ATOM 2189 C C . ASN B 1 75 ? 8.719 12.251 -32.844 1.00 13.87 170 ASN B C 1
ATOM 2190 O O . ASN B 1 75 ? 9.567 12.753 -32.131 1.00 14.85 170 ASN B O 1
ATOM 2195 N N . ILE B 1 76 ? 8.568 10.938 -32.962 1.00 14.71 171 ILE B N 1
ATOM 2196 C CA . ILE B 1 76 ? 9.398 10.047 -32.172 1.00 14.50 171 ILE B CA 1
ATOM 2197 C C . ILE B 1 76 ? 10.872 10.246 -32.509 1.00 15.75 171 ILE B C 1
ATOM 2198 O O . ILE B 1 76 ? 11.738 10.264 -31.623 1.00 15.28 171 ILE B O 1
ATOM 2203 N N A LYS B 1 77 ? 11.194 10.437 -33.779 0.50 17.08 172 LYS B N 1
ATOM 2204 N N B LYS B 1 77 ? 11.186 10.378 -33.774 0.50 17.03 172 LYS B N 1
ATOM 2205 C CA A LYS B 1 77 ? 12.606 10.683 -34.151 0.50 18.10 172 LYS B CA 1
ATOM 2206 C CA B LYS B 1 77 ? 12.584 10.607 -34.146 0.50 18.23 172 LYS B CA 1
ATOM 2207 C C A LYS B 1 77 ? 13.169 11.950 -33.462 0.50 17.68 172 LYS B C 1
ATOM 2208 C C B LYS B 1 77 ? 13.156 11.927 -33.504 0.50 17.89 172 LYS B C 1
ATOM 2209 O O A LYS B 1 77 ? 14.299 11.953 -32.933 0.50 17.66 172 LYS B O 1
ATOM 2210 O O B LYS B 1 77 ? 14.276 11.911 -32.994 0.50 17.74 172 LYS B O 1
ATOM 2221 N N . ARG B 1 78 ? 12.396 13.022 -33.508 1.00 16.98 173 ARG B N 1
ATOM 2222 C CA . ARG B 1 78 ? 12.804 14.264 -32.893 1.00 17.52 173 ARG B CA 1
ATOM 2223 C C . ARG B 1 78 ? 12.975 14.086 -31.399 1.00 17.46 173 ARG B C 1
ATOM 2224 O O . ARG B 1 78 ? 13.937 14.589 -30.790 1.00 17.28 173 ARG B O 1
ATOM 2232 N N . TRP B 1 79 ? 11.997 13.423 -30.790 1.00 16.03 174 TRP B N 1
ATOM 2233 C CA . TRP B 1 79 ? 11.989 13.250 -29.321 1.00 14.93 174 TRP B CA 1
ATOM 2234 C C . TRP B 1 79 ? 13.127 12.317 -28.851 1.00 14.78 174 TRP B C 1
ATOM 2235 O O . TRP B 1 79 ? 13.678 12.468 -27.754 1.00 15.01 174 TRP B O 1
ATOM 2246 N N . GLN B 1 80 ? 13.472 11.321 -29.657 1.00 15.55 175 GLN B N 1
ATOM 2247 C CA . GLN B 1 80 ? 14.604 10.458 -29.389 1.00 14.94 175 GLN B CA 1
ATOM 2248 C C . GLN B 1 80 ? 15.930 11.224 -29.340 1.00 15.70 175 GLN B C 1
ATOM 2249 O O . GLN B 1 80 ? 16.755 11.037 -28.443 1.00 17.11 175 GLN B O 1
ATOM 2255 N N . ALA B 1 81 ? 16.087 12.135 -30.309 1.00 15.71 176 ALA B N 1
ATOM 2256 C CA . ALA B 1 81 ? 17.308 12.947 -30.320 1.00 16.33 176 ALA B CA 1
ATOM 2257 C C . ALA B 1 81 ? 17.361 13.822 -29.040 1.00 16.81 176 ALA B C 1
ATOM 2258 O O . ALA B 1 81 ? 18.457 13.992 -28.437 1.00 17.76 176 ALA B O 1
ATOM 2260 N N . ILE B 1 82 ? 16.222 14.389 -28.670 1.00 16.31 177 ILE B N 1
ATOM 2261 C CA . ILE B 1 82 ? 16.092 15.197 -27.437 1.00 16.23 177 ILE B CA 1
ATOM 2262 C C . ILE B 1 82 ? 16.444 14.381 -26.191 1.00 16.45 177 ILE B C 1
ATOM 2263 O O . ILE B 1 82 ? 17.176 14.811 -25.309 1.00 18.10 177 ILE B O 1
ATOM 2268 N N . TYR B 1 83 ? 15.931 13.156 -26.104 1.00 14.98 178 TYR B N 1
ATOM 2269 C CA . TYR B 1 83 ? 16.178 12.332 -24.943 1.00 16.21 178 TYR B CA 1
ATOM 2270 C C . TYR B 1 83 ? 17.684 12.111 -24.807 1.00 18.01 178 TYR B C 1
ATOM 2271 O O . TYR B 1 83 ? 18.254 12.286 -23.713 1.00 18.79 178 TYR B O 1
ATOM 2280 N N . LYS B 1 84 ? 18.372 11.832 -25.905 1.00 18.03 179 LYS B N 1
ATOM 2281 C CA . LYS B 1 84 ? 19.832 11.604 -25.830 1.00 18.63 179 LYS B CA 1
ATOM 2282 C C . LYS B 1 84 ? 20.558 12.870 -25.450 1.00 20.28 179 LYS B C 1
ATOM 2283 O O . LYS B 1 84 ? 21.507 12.806 -24.643 1.00 20.79 179 LYS B O 1
ATOM 2289 N N . GLN B 1 85 ? 20.113 14.017 -26.006 1.00 18.76 180 GLN B N 1
ATOM 2290 C CA . GLN B 1 85 ? 20.762 15.313 -25.725 1.00 19.60 180 GLN B CA 1
ATOM 2291 C C . GLN B 1 85 ? 20.603 15.730 -24.267 1.00 21.79 180 GLN B C 1
ATOM 2292 O O . GLN B 1 85 ? 21.516 16.344 -23.674 1.00 22.98 180 GLN B O 1
ATOM 2298 N N . PHE B 1 86 ? 19.439 15.448 -23.671 1.00 20.01 181 PHE B N 1
ATOM 2299 C CA . PHE B 1 86 ? 19.164 15.854 -22.293 1.00 20.64 181 PHE B CA 1
ATOM 2300 C C . PHE B 1 86 ? 19.449 14.859 -21.184 1.00 20.68 181 PHE B C 1
ATOM 2301 O O . PHE B 1 86 ? 19.344 15.193 -19.952 1.00 21.90 181 PHE B O 1
ATOM 2309 N N . ASP B 1 87 ? 19.940 13.687 -21.555 1.00 20.64 182 ASP B N 1
ATOM 2310 C CA . ASP B 1 87 ? 20.430 12.696 -20.643 1.00 20.88 182 ASP B CA 1
ATOM 2311 C C . ASP B 1 87 ? 21.921 13.027 -20.341 1.00 22.42 182 ASP B C 1
ATOM 2312 O O . ASP B 1 87 ? 22.852 12.319 -20.792 1.00 22.46 182 ASP B O 1
ATOM 2317 N N . THR B 1 88 ? 22.094 14.120 -19.622 1.00 23.00 183 THR B N 1
ATOM 2318 C CA . THR B 1 88 ? 23.403 14.725 -19.514 1.00 23.10 183 THR B CA 1
ATOM 2319 C C . THR B 1 88 ? 24.323 13.973 -18.577 1.00 26.17 183 THR B C 1
ATOM 2320 O O . THR B 1 88 ? 25.519 14.322 -18.501 1.00 29.69 183 THR B O 1
ATOM 2324 N N . ASP B 1 89 ? 23.805 12.977 -17.842 1.00 25.12 184 ASP B N 1
ATOM 2325 C CA . ASP B 1 89 ? 24.685 12.046 -17.139 1.00 25.93 184 ASP B CA 1
ATOM 2326 C C . ASP B 1 89 ? 24.799 10.683 -17.724 1.00 27.16 184 ASP B C 1
ATOM 2327 O O . ASP B 1 89 ? 25.408 9.792 -17.096 1.00 28.66 184 ASP B O 1
ATOM 2332 N N . ARG B 1 90 ? 24.212 10.446 -18.897 1.00 26.69 185 ARG B N 1
ATOM 2333 C CA . ARG B 1 90 ? 24.298 9.088 -19.546 1.00 26.93 185 ARG B CA 1
ATOM 2334 C C . ARG B 1 90 ? 23.825 7.939 -18.684 1.00 31.24 185 ARG B C 1
ATOM 2335 O O . ARG B 1 90 ? 24.424 6.868 -18.634 1.00 30.33 185 ARG B O 1
ATOM 2343 N N . SER B 1 91 ? 22.753 8.149 -17.980 1.00 26.24 186 SER B N 1
ATOM 2344 C CA . SER B 1 91 ? 22.107 7.083 -17.252 1.00 26.69 186 SER B CA 1
ATOM 2345 C C . SER B 1 91 ? 21.287 6.211 -18.169 1.00 23.95 186 SER B C 1
ATOM 2346 O O . SER B 1 91 ? 20.805 5.192 -17.748 1.00 26.86 186 SER B O 1
ATOM 2349 N N . GLY B 1 92 ? 21.017 6.694 -19.380 1.00 22.12 187 GLY B N 1
ATOM 2350 C CA . GLY B 1 92 ? 20.065 6.082 -20.276 1.00 21.07 187 GLY B CA 1
ATOM 2351 C C . GLY B 1 92 ? 18.581 6.415 -19.999 1.00 18.59 187 GLY B C 1
ATOM 2352 O O . GLY B 1 92 ? 17.711 5.832 -20.643 1.00 18.07 187 GLY B O 1
ATOM 2353 N N . THR B 1 93 ? 18.343 7.346 -19.055 1.00 20.45 188 THR B N 1
ATOM 2354 C CA . THR B 1 93 ? 17.057 7.701 -18.524 1.00 19.86 188 THR B CA 1
ATOM 2355 C C . THR B 1 93 ? 17.037 9.208 -18.258 1.00 18.66 188 THR B C 1
ATOM 2356 O O . THR B 1 93 ? 18.099 9.845 -18.132 1.00 18.78 188 THR B O 1
ATOM 2360 N N . ILE B 1 94 ? 15.850 9.741 -18.213 1.00 18.97 189 ILE B N 1
ATOM 2361 C CA . ILE B 1 94 ? 15.623 11.169 -17.930 1.00 17.82 189 ILE B CA 1
ATOM 2362 C C . ILE B 1 94 ? 15.127 11.295 -16.475 1.00 21.18 189 ILE B C 1
ATOM 2363 O O . ILE B 1 94 ? 14.023 10.831 -16.148 1.00 20.94 189 ILE B O 1
ATOM 2368 N N . CYS B 1 95 ? 15.962 11.841 -15.633 1.00 23.24 190 CYS B N 1
ATOM 2369 C CA . CYS B 1 95 ? 15.565 12.134 -14.231 1.00 25.18 190 CYS B CA 1
ATOM 2370 C C . CYS B 1 95 ? 14.797 13.414 -14.087 1.00 22.88 190 CYS B C 1
ATOM 2371 O O . CYS B 1 95 ? 14.599 14.221 -15.057 1.00 21.77 190 CYS B O 1
ATOM 2374 N N . SER B 1 96 ? 14.254 13.640 -12.863 1.00 23.77 191 SER B N 1
ATOM 2375 C CA . SER B 1 96 ? 13.410 14.792 -12.696 1.00 22.72 191 SER B CA 1
ATOM 2376 C C . SER B 1 96 ? 14.068 16.132 -12.983 1.00 23.70 191 SER B C 1
ATOM 2377 O O . SER B 1 96 ? 13.408 17.100 -13.428 1.00 23.29 191 SER B O 1
ATOM 2380 N N . SER B 1 97 ? 15.383 16.208 -12.770 1.00 22.99 192 SER B N 1
ATOM 2381 C CA . SER B 1 97 ? 16.110 17.451 -13.060 1.00 23.96 192 SER B CA 1
ATOM 2382 C C . SER B 1 97 ? 16.415 17.644 -14.517 1.00 22.57 192 SER B C 1
ATOM 2383 O O . SER B 1 97 ? 16.676 18.763 -14.925 1.00 23.73 192 SER B O 1
ATOM 2386 N N . GLU B 1 98 ? 16.398 16.552 -15.288 1.00 20.32 193 GLU B N 1
ATOM 2387 C CA . GLU B 1 98 ? 16.623 16.615 -16.744 1.00 19.89 193 GLU B CA 1
ATOM 2388 C C . GLU B 1 98 ? 15.349 16.859 -17.520 1.00 19.14 193 GLU B C 1
ATOM 2389 O O . GLU B 1 98 ? 15.360 17.289 -18.687 1.00 19.74 193 GLU B O 1
ATOM 2395 N N . LEU B 1 99 ? 14.178 16.582 -16.893 1.00 19.29 194 LEU B N 1
ATOM 2396 C CA . LEU B 1 99 ? 12.948 16.550 -17.598 1.00 19.67 194 LEU B CA 1
ATOM 2397 C C . LEU B 1 99 ? 12.478 17.895 -18.170 1.00 19.15 194 LEU B C 1
ATOM 2398 O O . LEU B 1 99 ? 12.027 17.970 -19.311 1.00 17.64 194 LEU B O 1
ATOM 2403 N N . PRO B 1 100 ? 12.563 18.956 -17.378 1.00 18.42 195 PRO B N 1
ATOM 2404 C CA . PRO B 1 100 ? 12.081 20.234 -17.926 1.00 19.57 195 PRO B CA 1
ATOM 2405 C C . PRO B 1 100 ? 12.852 20.688 -19.131 1.00 20.34 195 PRO B C 1
ATOM 2406 O O . PRO B 1 100 ? 12.202 21.130 -20.122 1.00 21.44 195 PRO B O 1
ATOM 2410 N N . GLY B 1 101 ? 14.173 20.478 -19.152 1.00 22.16 196 GLY B N 1
ATOM 2411 C CA . GLY B 1 101 ? 14.949 20.926 -20.300 1.00 22.15 196 GLY B CA 1
ATOM 2412 C C . GLY B 1 101 ? 14.576 20.126 -21.533 1.00 19.71 196 GLY B C 1
ATOM 2413 O O . GLY B 1 101 ? 14.455 20.693 -22.655 1.00 20.04 196 GLY B O 1
ATOM 2414 N N . ALA B 1 102 ? 14.310 18.819 -21.321 1.00 18.35 197 ALA B N 1
ATOM 2415 C CA . ALA B 1 102 ? 13.923 17.963 -22.451 1.00 16.12 197 ALA B CA 1
ATOM 2416 C C . ALA B 1 102 ? 12.548 18.349 -22.963 1.00 17.01 197 ALA B C 1
ATOM 2417 O O . ALA B 1 102 ? 12.335 18.492 -24.179 1.00 17.83 197 ALA B O 1
ATOM 2419 N N . PHE B 1 103 ? 11.586 18.537 -22.103 1.00 17.31 198 PHE B N 1
ATOM 2420 C CA . PHE B 1 103 ? 10.217 18.897 -22.581 1.00 17.38 198 PHE B CA 1
ATOM 2421 C C . PHE B 1 103 ? 10.170 20.297 -23.273 1.00 16.53 198 PHE B C 1
ATOM 2422 O O . PHE B 1 103 ? 9.518 20.480 -24.331 1.00 17.85 198 PHE B O 1
ATOM 2430 N N . GLU B 1 104 ? 10.925 21.213 -22.722 1.00 17.72 199 GLU B N 1
ATOM 2431 C CA . GLU B 1 104 ? 10.996 22.597 -23.234 1.00 20.16 199 GLU B CA 1
ATOM 2432 C C . GLU B 1 104 ? 11.633 22.559 -24.632 1.00 21.43 199 GLU B C 1
ATOM 2433 O O . GLU B 1 104 ? 11.160 23.251 -25.558 1.00 20.22 199 GLU B O 1
ATOM 2439 N N . ALA B 1 105 ? 12.665 21.714 -24.776 1.00 19.10 200 ALA B N 1
ATOM 2440 C CA . ALA B 1 105 ? 13.315 21.511 -26.080 1.00 20.33 200 ALA B CA 1
ATOM 2441 C C . ALA B 1 105 ? 12.323 20.938 -27.132 1.00 21.56 200 ALA B C 1
ATOM 2442 O O . ALA B 1 105 ? 12.411 21.217 -28.339 1.00 21.67 200 ALA B O 1
ATOM 2444 N N . ALA B 1 106 ? 11.376 20.143 -26.659 1.00 19.54 201 ALA B N 1
ATOM 2445 C CA . ALA B 1 106 ? 10.317 19.617 -27.477 1.00 18.08 201 ALA B CA 1
ATOM 2446 C C . ALA B 1 106 ? 9.143 20.616 -27.660 1.00 20.44 201 ALA B C 1
ATOM 2447 O O . ALA B 1 106 ? 8.148 20.284 -28.352 1.00 21.04 201 ALA B O 1
ATOM 2449 N N . GLY B 1 107 ? 9.257 21.809 -27.129 1.00 19.25 202 GLY B N 1
ATOM 2450 C CA . GLY B 1 107 ? 8.198 22.811 -27.275 1.00 20.92 202 GLY B CA 1
ATOM 2451 C C . GLY B 1 107 ? 7.057 22.800 -26.256 1.00 23.79 202 GLY B C 1
ATOM 2452 O O . GLY B 1 107 ? 6.020 23.454 -26.475 1.00 25.30 202 GLY B O 1
ATOM 2453 N N . PHE B 1 108 ? 7.221 22.050 -25.149 1.00 20.92 203 PHE B N 1
ATOM 2454 C CA . PHE B 1 108 ? 6.204 21.974 -24.120 1.00 19.86 203 PHE B CA 1
ATOM 2455 C C . PHE B 1 108 ? 6.768 22.681 -22.883 1.00 23.32 203 PHE B C 1
ATOM 2456 O O . PHE B 1 108 ? 7.541 22.060 -22.130 1.00 26.30 203 PHE B O 1
ATOM 2464 N N . HIS B 1 109 ? 6.284 23.879 -22.616 1.00 21.22 204 HIS B N 1
ATOM 2465 C CA . HIS B 1 109 ? 6.716 24.680 -21.479 1.00 23.43 204 HIS B CA 1
ATOM 2466 C C . HIS B 1 109 ? 5.735 24.580 -20.354 1.00 22.94 204 HIS B C 1
ATOM 2467 O O . HIS B 1 109 ? 4.688 25.295 -20.288 1.00 25.48 204 HIS B O 1
ATOM 2474 N N . LEU B 1 110 ? 5.985 23.633 -19.474 1.00 21.68 205 LEU B N 1
ATOM 2475 C CA . LEU B 1 110 ? 5.063 23.391 -18.383 1.00 19.79 205 LEU B CA 1
ATOM 2476 C C . LEU B 1 110 ? 5.529 24.045 -17.098 1.00 21.24 205 LEU B C 1
ATOM 2477 O O . LEU B 1 110 ? 6.556 24.615 -17.063 1.00 28.28 205 LEU B O 1
ATOM 2482 N N . ASN B 1 111 ? 4.733 24.083 -16.072 1.00 23.63 206 ASN B N 1
ATOM 2483 C CA . ASN B 1 111 ? 5.172 24.645 -14.809 1.00 23.63 206 ASN B CA 1
ATOM 2484 C C . ASN B 1 111 ? 5.528 23.539 -13.834 1.00 24.22 206 ASN B C 1
ATOM 2485 O O . ASN B 1 111 ? 5.390 22.341 -14.147 1.00 21.69 206 ASN B O 1
ATOM 2490 N N . GLU B 1 112 ? 6.040 23.904 -12.681 1.00 23.98 207 GLU B N 1
ATOM 2491 C CA . GLU B 1 112 ? 6.526 22.947 -11.683 1.00 25.73 207 GLU B CA 1
ATOM 2492 C C . GLU B 1 112 ? 5.456 21.943 -11.289 1.00 24.66 207 GLU B C 1
ATOM 2493 O O . GLU B 1 112 ? 5.720 20.731 -11.176 1.00 23.28 207 GLU B O 1
ATOM 2499 N N . HIS B 1 113 ? 4.253 22.444 -11.095 1.00 21.58 208 HIS B N 1
ATOM 2500 C CA . HIS B 1 113 ? 3.119 21.614 -10.686 1.00 21.08 208 HIS B CA 1
ATOM 2501 C C . HIS B 1 113 ? 2.870 20.492 -11.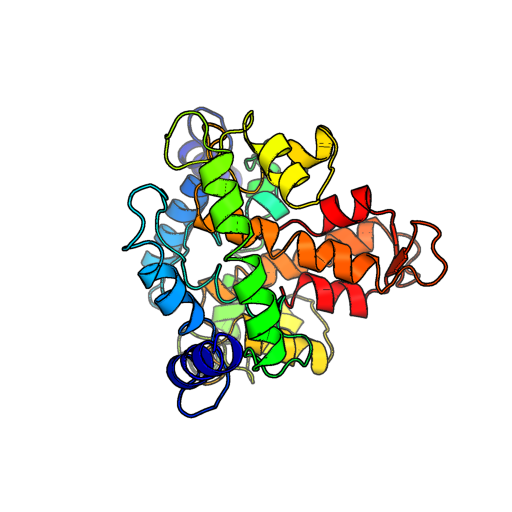739 1.00 20.03 208 HIS B C 1
ATOM 2502 O O . HIS B 1 113 ? 2.719 19.331 -11.371 1.00 20.51 208 HIS B O 1
ATOM 2509 N N . LEU B 1 114 ? 2.843 20.900 -13.003 1.00 18.56 209 LEU B N 1
ATOM 2510 C CA . LEU B 1 114 ? 2.619 19.929 -14.075 1.00 17.31 209 LEU B CA 1
ATOM 2511 C C . LEU B 1 114 ? 3.805 19.002 -14.217 1.00 18.45 209 LEU B C 1
ATOM 2512 O O . LEU B 1 114 ? 3.587 17.803 -14.428 1.00 17.15 209 LEU B O 1
ATOM 2517 N N . TYR B 1 115 ? 5.046 19.474 -14.118 1.00 17.15 210 TYR B N 1
ATOM 2518 C CA . TYR B 1 115 ? 6.208 18.546 -14.165 1.00 17.90 210 TYR B CA 1
ATOM 2519 C C . TYR B 1 115 ? 6.135 17.512 -13.049 1.00 17.37 210 TYR B C 1
ATOM 2520 O O . TYR B 1 115 ? 6.422 16.316 -13.232 1.00 18.66 210 TYR B O 1
ATOM 2529 N N . ASN B 1 116 ? 5.836 17.966 -11.854 1.00 19.41 211 ASN B N 1
ATOM 2530 C CA . ASN B 1 116 ? 5.649 17.074 -10.728 1.00 21.22 211 ASN B CA 1
ATOM 2531 C C . ASN B 1 116 ? 4.557 15.968 -10.988 1.00 19.31 211 ASN B C 1
ATOM 2532 O O . ASN B 1 116 ? 4.744 14.754 -10.615 1.00 18.01 211 ASN B O 1
ATOM 2537 N N A MET B 1 117 ? 3.468 16.365 -11.625 0.50 18.56 212 MET B N 1
ATOM 2538 N N B MET B 1 117 ? 3.475 16.385 -11.635 0.50 18.34 212 MET B N 1
ATOM 2539 C CA A MET B 1 117 ? 2.397 15.449 -11.947 0.50 19.32 212 MET B CA 1
ATOM 2540 C CA B MET B 1 117 ? 2.395 15.483 -11.975 0.50 18.87 212 MET B CA 1
ATOM 2541 C C A MET B 1 117 ? 2.880 14.437 -12.995 0.50 17.59 212 MET B C 1
ATOM 2542 C C B MET B 1 117 ? 2.911 14.428 -12.973 0.50 17.43 212 MET B C 1
ATOM 2543 O O A MET B 1 117 ? 2.633 13.247 -12.901 0.50 16.70 212 MET B O 1
ATOM 2544 O O B MET B 1 117 ? 2.688 13.216 -12.833 0.50 16.79 212 MET B O 1
ATOM 2553 N N . ILE B 1 118 ? 3.605 14.918 -13.988 1.00 17.19 213 ILE B N 1
ATOM 2554 C CA . ILE B 1 118 ? 4.194 14.013 -15.011 1.00 16.36 213 ILE B CA 1
ATOM 2555 C C . ILE B 1 118 ? 5.135 13.009 -14.370 1.00 16.13 213 ILE B C 1
ATOM 2556 O O . ILE B 1 118 ? 5.073 11.825 -14.707 1.00 16.30 213 ILE B O 1
ATOM 2561 N N . ILE B 1 119 ? 6.032 13.456 -13.520 1.00 17.20 214 ILE B N 1
ATOM 2562 C CA . ILE B 1 119 ? 6.974 12.558 -12.870 1.00 19.08 214 ILE B CA 1
ATOM 2563 C C . ILE B 1 119 ? 6.226 11.519 -12.051 1.00 18.31 214 ILE B C 1
ATOM 2564 O O . ILE B 1 119 ? 6.568 10.341 -12.006 1.00 17.93 214 ILE B O 1
ATOM 2569 N N . ARG B 1 120 ? 5.229 11.980 -11.325 1.00 17.70 215 ARG B N 1
ATOM 2570 C CA . ARG B 1 120 ? 4.418 11.048 -10.532 1.00 17.94 215 ARG B CA 1
ATOM 2571 C C . ARG B 1 120 ? 3.727 9.986 -11.337 1.00 18.01 215 ARG B C 1
ATOM 2572 O O . ARG B 1 120 ? 3.731 8.783 -10.950 1.00 18.22 215 ARG B O 1
ATOM 2580 N N A ARG B 1 121 ? 3.214 10.363 -12.525 0.50 16.48 216 ARG B N 1
ATOM 2581 N N B ARG B 1 121 ? 3.227 10.373 -12.523 0.50 18.35 216 ARG B N 1
ATOM 2582 C CA A ARG B 1 121 ? 2.459 9.443 -13.383 0.50 16.91 216 ARG B CA 1
ATOM 2583 C CA B ARG B 1 121 ? 2.431 9.476 -13.329 0.50 20.36 216 ARG B CA 1
ATOM 2584 C C A ARG B 1 121 ? 3.310 8.573 -14.284 0.50 20.40 216 ARG B C 1
ATOM 2585 C C B ARG B 1 121 ? 3.285 8.592 -14.269 0.50 22.40 216 ARG B C 1
ATOM 2586 O O A ARG B 1 121 ? 2.938 7.422 -14.620 0.50 25.24 216 ARG B O 1
ATOM 2587 O O B ARG B 1 121 ? 2.894 7.443 -14.604 0.50 27.44 216 ARG B O 1
ATOM 2602 N N . TYR B 1 122 ? 4.486 9.057 -14.668 1.00 19.20 217 TYR B N 1
ATOM 2603 C CA . TYR B 1 122 ? 5.317 8.352 -15.684 1.00 18.55 217 TYR B CA 1
ATOM 2604 C C . TYR B 1 122 ? 6.699 7.903 -15.240 1.00 21.92 217 TYR B C 1
ATOM 2605 O O . TYR B 1 122 ? 7.376 7.130 -15.960 1.00 25.55 217 TYR B O 1
ATOM 2614 N N . SER B 1 123 ? 7.195 8.362 -14.101 1.00 21.50 218 SER B N 1
ATOM 2615 C CA . SER B 1 123 ? 8.597 8.063 -13.695 1.00 22.79 218 SER B CA 1
ATOM 2616 C C . SER B 1 123 ? 8.582 7.096 -12.546 1.00 27.45 218 SER B C 1
ATOM 2617 O O . SER B 1 123 ? 7.553 6.879 -11.911 1.00 30.69 218 SER B O 1
ATOM 2620 N N . ASP B 1 124 ? 9.732 6.484 -12.304 1.00 28.48 219 ASP B N 1
ATOM 2621 C CA . ASP B 1 124 ? 9.798 5.388 -11.313 1.00 31.46 219 ASP B CA 1
ATOM 2622 C C . ASP B 1 124 ? 9.945 5.912 -9.925 1.00 33.98 219 ASP B C 1
ATOM 2623 O O . ASP B 1 124 ? 9.939 7.139 -9.721 1.00 29.75 219 ASP B O 1
ATOM 2628 N N . GLU B 1 125 ? 10.166 5.018 -8.941 1.00 41.34 220 GLU B N 1
ATOM 2629 C CA . GLU B 1 125 ? 10.265 5.450 -7.535 1.00 43.41 220 GLU B CA 1
ATOM 2630 C C . GLU B 1 125 ? 11.410 6.411 -7.244 1.00 42.27 220 GLU B C 1
ATOM 2631 O O . GLU B 1 125 ? 11.330 7.220 -6.299 1.00 43.41 220 GLU B O 1
ATOM 2637 N N . SER B 1 126 ? 12.469 6.337 -8.066 1.00 37.51 221 SER B N 1
ATOM 2638 C CA . SER B 1 126 ? 13.596 7.253 -7.990 1.00 40.28 221 SER B CA 1
ATOM 2639 C C . SER B 1 126 ? 13.451 8.567 -8.770 1.00 36.90 221 SER B C 1
ATOM 2640 O O . SER B 1 126 ? 14.376 9.409 -8.745 1.00 39.00 221 SER B O 1
ATOM 2643 N N . GLY B 1 127 ? 12.327 8.738 -9.463 1.00 33.88 222 GLY B N 1
ATOM 2644 C CA . GLY B 1 127 ? 12.123 9.937 -10.279 1.00 33.97 222 GLY B CA 1
ATOM 2645 C C . GLY B 1 127 ? 12.739 9.857 -11.675 1.00 28.55 222 GLY B C 1
ATOM 2646 O O . GLY B 1 127 ? 12.908 10.898 -12.347 1.00 32.96 222 GLY B O 1
ATOM 2647 N N A ASN B 1 128 ? 13.113 8.640 -12.076 0.50 27.12 223 ASN B N 1
ATOM 2648 N N B ASN B 1 128 ? 12.952 8.621 -12.110 0.50 27.86 223 ASN B N 1
ATOM 2649 C CA A ASN B 1 128 ? 13.707 8.411 -13.415 0.50 26.10 223 ASN B CA 1
ATOM 2650 C CA B ASN B 1 128 ? 13.588 8.324 -13.398 0.50 27.33 223 ASN B CA 1
ATOM 2651 C C A ASN B 1 128 ? 12.697 7.863 -14.419 0.50 23.62 223 ASN B C 1
ATOM 2652 C C B ASN B 1 128 ? 12.595 7.841 -14.446 0.50 24.02 223 ASN B C 1
ATOM 2653 O O A ASN B 1 128 ? 11.931 6.963 -14.108 0.50 23.75 223 ASN B O 1
ATOM 2654 O O B ASN B 1 128 ? 11.734 6.980 -14.214 0.50 22.13 223 ASN B O 1
ATOM 2663 N N . MET B 1 129 ? 12.703 8.382 -15.659 1.00 22.12 224 MET B N 1
ATOM 2664 C CA . MET B 1 129 ? 11.782 7.985 -16.699 1.00 21.95 224 MET B CA 1
ATOM 2665 C C . MET B 1 129 ? 12.598 7.318 -17.821 1.00 20.77 224 MET B C 1
ATOM 2666 O O . MET B 1 129 ? 13.622 7.900 -18.254 1.00 19.86 224 MET B O 1
ATOM 2671 N N . ASP B 1 130 ? 12.188 6.113 -18.220 1.00 16.29 225 ASP B N 1
ATOM 2672 C CA . ASP B 1 130 ? 12.910 5.427 -19.284 1.00 16.41 225 ASP B CA 1
ATOM 2673 C C . ASP B 1 130 ? 12.388 5.773 -20.643 1.00 14.86 225 ASP B C 1
ATOM 2674 O O . ASP B 1 130 ? 11.437 6.560 -20.797 1.00 13.70 225 ASP B O 1
ATOM 2679 N N . PHE B 1 131 ? 12.928 5.142 -21.704 1.00 14.07 226 PHE B N 1
ATOM 2680 C CA . PHE B 1 131 ? 12.692 5.674 -23.068 1.00 14.84 226 PHE B CA 1
ATOM 2681 C C . PHE B 1 131 ? 11.247 5.451 -23.487 1.00 13.49 226 PHE B C 1
ATOM 2682 O O . PHE B 1 131 ? 10.613 6.345 -24.072 1.00 14.63 226 PHE B O 1
ATOM 2690 N N . ASP B 1 132 ? 10.667 4.256 -23.239 1.00 12.87 227 ASP B N 1
ATOM 2691 C CA . ASP B 1 132 ? 9.314 4.015 -23.671 1.00 13.00 227 ASP B CA 1
ATOM 2692 C C . ASP B 1 132 ? 8.329 4.918 -22.887 1.00 12.26 227 ASP B C 1
ATOM 2693 O O . ASP B 1 132 ? 7.281 5.329 -23.459 1.00 13.37 227 ASP B O 1
ATOM 2698 N N . ASN B 1 133 ? 8.580 5.088 -21.568 1.00 14.28 228 ASN B N 1
ATOM 2699 C CA . ASN B 1 133 ? 7.724 5.941 -20.794 1.00 13.62 228 ASN B CA 1
ATOM 2700 C C . ASN B 1 133 ? 7.753 7.380 -21.312 1.00 15.66 228 ASN B C 1
ATOM 2701 O O . ASN B 1 133 ? 6.678 8.050 -21.416 1.00 15.73 228 ASN B O 1
ATOM 2706 N N . PHE B 1 134 ? 8.917 7.834 -21.671 1.00 14.16 229 PHE B N 1
ATOM 2707 C CA . PHE B 1 134 ? 9.129 9.226 -22.179 1.00 14.35 229 PHE B CA 1
ATOM 2708 C C . PHE B 1 134 ? 8.401 9.422 -23.495 1.00 13.88 229 PHE B C 1
ATOM 2709 O O . PHE B 1 134 ? 7.648 10.380 -23.682 1.00 14.19 229 PHE B O 1
ATOM 2717 N N . ILE B 1 135 ? 8.575 8.502 -24.452 1.00 13.27 230 ILE B N 1
ATOM 2718 C CA . ILE B 1 135 ? 7.878 8.584 -25.722 1.00 13.74 230 ILE B CA 1
ATOM 2719 C C . ILE B 1 135 ? 6.359 8.480 -25.538 1.00 14.51 230 ILE B C 1
ATOM 2720 O O . ILE B 1 135 ? 5.626 9.306 -26.110 1.00 15.33 230 ILE B O 1
ATOM 2725 N N . SER B 1 136 ? 5.866 7.540 -24.706 1.00 13.69 231 SER B N 1
ATOM 2726 C CA . SER B 1 136 ? 4.424 7.397 -24.425 1.00 15.53 231 SER B CA 1
ATOM 2727 C C . SER B 1 136 ? 3.845 8.714 -23.863 1.00 14.89 231 SER B C 1
ATOM 2728 O O . SER B 1 136 ? 2.794 9.185 -24.293 1.00 15.07 231 SER B O 1
ATOM 2731 N N . CYS B 1 137 ? 4.583 9.324 -22.957 1.00 13.54 232 CYS B N 1
ATOM 2732 C CA . CYS B 1 137 ? 4.168 10.605 -22.340 1.00 13.82 232 CYS B CA 1
ATOM 2733 C C . CYS B 1 137 ? 4.058 11.708 -23.390 1.00 14.54 232 CYS B C 1
ATOM 2734 O O . CYS B 1 137 ? 3.014 12.365 -23.496 1.00 14.82 232 CYS B O 1
ATOM 2737 N N . LEU B 1 138 ? 5.109 11.869 -24.195 1.00 14.38 233 LEU B N 1
ATOM 2738 C CA . LEU B 1 138 ? 5.128 12.945 -25.170 1.00 15.22 233 LEU B CA 1
ATOM 2739 C C . LEU B 1 138 ? 4.088 12.775 -26.216 1.00 14.58 233 LEU B C 1
ATOM 2740 O O . LEU B 1 138 ? 3.447 13.771 -26.670 1.00 15.36 233 LEU B O 1
ATOM 2745 N N . VAL B 1 139 ? 3.886 11.572 -26.740 1.00 13.02 234 VAL B N 1
ATOM 2746 C CA . VAL B 1 139 ? 2.843 11.380 -27.693 1.00 14.74 234 VAL B CA 1
ATOM 2747 C C . VAL B 1 139 ? 1.455 11.827 -27.159 1.00 13.67 234 VAL B C 1
ATOM 2748 O O . VAL B 1 139 ? 0.697 12.526 -27.861 1.00 14.94 234 VAL B O 1
ATOM 2752 N N A ARG B 1 140 ? 1.174 11.469 -25.909 0.50 14.91 235 ARG B N 1
ATOM 2753 N N B ARG B 1 140 ? 1.136 11.479 -25.918 0.50 14.68 235 ARG B N 1
ATOM 2754 C CA A ARG B 1 140 ? -0.045 11.851 -25.279 0.50 15.20 235 ARG B CA 1
ATOM 2755 C CA B ARG B 1 140 ? -0.104 11.882 -25.363 0.50 15.00 235 ARG B CA 1
ATOM 2756 C C A ARG B 1 140 ? -0.132 13.397 -25.039 0.50 14.34 235 ARG B C 1
ATOM 2757 C C B ARG B 1 140 ? -0.147 13.404 -25.033 0.50 14.18 235 ARG B C 1
ATOM 2758 O O A ARG B 1 140 ? -1.133 14.036 -25.333 0.50 14.19 235 ARG B O 1
ATOM 2759 O O B ARG B 1 140 ? -1.137 14.036 -25.274 0.50 14.19 235 ARG B O 1
ATOM 2774 N N . LEU B 1 141 ? 0.952 13.947 -24.516 1.00 13.53 236 LEU B N 1
ATOM 2775 C CA . LEU B 1 141 ? 1.016 15.380 -24.211 1.00 14.68 236 LEU B CA 1
ATOM 2776 C C . LEU B 1 141 ? 0.799 16.204 -25.433 1.00 14.49 236 LEU B C 1
ATOM 2777 O O . LEU B 1 141 ? -0.005 17.128 -25.434 1.00 14.51 236 LEU B O 1
ATOM 2782 N N . ASP B 1 142 ? 1.515 15.873 -26.529 1.00 14.06 237 ASP B N 1
ATOM 2783 C CA . ASP B 1 142 ? 1.276 16.523 -27.837 1.00 14.49 237 ASP B CA 1
ATOM 2784 C C . ASP B 1 142 ? -0.168 16.393 -28.316 1.00 15.50 237 ASP B C 1
ATOM 2785 O O . ASP B 1 142 ? -0.768 17.372 -28.741 1.00 17.19 237 ASP B O 1
ATOM 2790 N N . ALA B 1 143 ? -0.755 15.185 -28.207 1.00 14.34 238 ALA B N 1
ATOM 2791 C CA . ALA B 1 143 ? -2.120 15.004 -28.627 1.00 15.60 238 ALA B CA 1
ATOM 2792 C C . ALA B 1 143 ? -3.075 15.868 -27.812 1.00 14.82 238 ALA B C 1
ATOM 2793 O O . ALA B 1 143 ? -4.104 16.346 -28.345 1.00 16.86 238 ALA B O 1
ATOM 2795 N N . MET B 1 144 ? -2.804 15.996 -26.511 1.00 14.89 239 MET B N 1
ATOM 2796 C CA . MET B 1 144 ? -3.730 16.717 -25.620 1.00 15.55 239 MET B CA 1
ATOM 2797 C C . MET B 1 144 ? -3.638 18.225 -25.855 1.00 14.94 239 MET B C 1
ATOM 2798 O O . MET B 1 144 ? -4.651 18.893 -25.821 1.00 14.97 239 MET B O 1
ATOM 2803 N N . PHE B 1 145 ? -2.447 18.783 -26.102 1.00 13.78 240 PHE B N 1
ATOM 2804 C CA . PHE B 1 145 ? -2.322 20.158 -26.547 1.00 14.90 240 PHE B CA 1
ATOM 2805 C C . PHE B 1 145 ? -3.034 20.370 -27.872 1.00 16.27 240 PHE B C 1
ATOM 2806 O O . PHE B 1 145 ? -3.770 21.357 -28.037 1.00 16.91 240 PHE B O 1
ATOM 2814 N N . ARG B 1 146 ? -2.880 19.417 -28.827 1.00 15.19 241 ARG B N 1
ATOM 2815 C CA . ARG B 1 146 ? -3.541 19.561 -30.123 1.00 17.75 241 ARG B CA 1
ATOM 2816 C C . ARG B 1 146 ? -5.095 19.531 -29.993 1.00 17.37 241 ARG B C 1
ATOM 2817 O O . ARG B 1 146 ? -5.784 20.298 -30.632 1.00 18.64 241 ARG B O 1
ATOM 2825 N N . ALA B 1 147 ? -5.612 18.700 -29.132 1.00 16.93 242 ALA B N 1
ATOM 2826 C CA . ALA B 1 147 ? -7.060 18.594 -28.922 1.00 16.96 242 ALA B CA 1
ATOM 2827 C C . ALA B 1 147 ? -7.590 19.864 -28.290 1.00 17.29 242 ALA B C 1
ATOM 2828 O O . ALA B 1 147 ? -8.653 20.386 -28.659 1.00 16.72 242 ALA B O 1
ATOM 2830 N N . PHE B 1 148 ? -6.797 20.449 -27.375 1.00 17.79 243 PHE B N 1
ATOM 2831 C CA . PHE B 1 148 ? -7.188 21.681 -26.728 1.00 17.58 243 PHE B CA 1
ATOM 2832 C C . PHE B 1 148 ? -7.237 22.815 -27.774 1.00 16.82 243 PHE B C 1
ATOM 2833 O O . PHE B 1 148 ? -8.179 23.581 -27.823 1.00 18.11 243 PHE B O 1
ATOM 2841 N N . LYS B 1 149 ? -6.198 22.942 -28.597 1.00 17.36 244 LYS B N 1
ATOM 2842 C CA . LYS B 1 149 ? -6.114 23.937 -29.574 1.00 18.53 244 LYS B CA 1
ATOM 2843 C C . LYS B 1 149 ? -7.282 23.835 -30.540 1.00 19.49 244 LYS B C 1
ATOM 2844 O O . LYS B 1 149 ? -7.865 24.861 -30.905 1.00 20.46 244 LYS B O 1
ATOM 2850 N N A SER B 1 150 ? -7.632 22.624 -30.944 0.50 20.20 245 SER B N 1
ATOM 2851 N N B SER B 1 150 ? -7.638 22.631 -30.963 0.50 20.17 245 SER B N 1
ATOM 2852 C CA A SER B 1 150 ? -8.778 22.415 -31.839 0.50 21.51 245 SER B CA 1
ATOM 2853 C CA B SER B 1 150 ? -8.791 22.453 -31.863 0.50 21.26 245 SER B CA 1
ATOM 2854 C C A SER B 1 150 ? -10.119 22.843 -31.276 0.50 22.10 245 SER B C 1
ATOM 2855 C C B SER B 1 150 ? -10.100 22.957 -31.268 0.50 21.73 245 SER B C 1
ATOM 2856 O O A SER B 1 150 ? -11.003 23.190 -32.042 0.50 23.56 245 SER B O 1
ATOM 2857 O O B SER B 1 150 ? -10.928 23.509 -31.984 0.50 22.59 245 SER B O 1
ATOM 2862 N N . LEU B 1 151 ? -10.274 22.787 -29.967 1.00 20.66 246 LEU B N 1
ATOM 2863 C CA . LEU B 1 151 ? -11.476 23.276 -29.302 1.00 20.15 246 LEU B CA 1
ATOM 2864 C C . LEU B 1 151 ? -11.434 24.738 -28.935 1.00 19.29 246 LEU B C 1
ATOM 2865 O O . LEU B 1 151 ? -12.480 25.317 -28.602 1.00 23.42 246 LEU B O 1
ATOM 2870 N N . ASP B 1 152 ? -10.273 25.386 -28.996 1.00 19.06 247 ASP B N 1
ATOM 2871 C CA . ASP B 1 152 ? -10.165 26.784 -28.566 1.00 18.34 247 ASP B CA 1
ATOM 2872 C C . ASP B 1 152 ? -10.209 27.648 -29.788 1.00 20.74 247 ASP B C 1
ATOM 2873 O O . ASP B 1 152 ? -9.276 28.404 -30.086 1.00 20.99 247 ASP B O 1
ATOM 2878 N N . LYS B 1 153 ? -11.367 27.621 -30.453 1.00 24.25 248 LYS B N 1
ATOM 2879 C CA . LYS B 1 153 ? -11.471 28.350 -31.711 1.00 27.29 248 LYS B CA 1
ATOM 2880 C C . LYS B 1 153 ? -11.369 29.840 -31.526 1.00 27.98 248 LYS B C 1
ATOM 2881 O O . LYS B 1 153 ? -10.878 30.500 -32.407 1.00 35.02 248 LYS B O 1
ATOM 2887 N N A ASP B 1 154 ? -11.850 30.386 -30.422 0.50 25.29 249 ASP B N 1
ATOM 2888 N N B ASP B 1 154 ? -11.776 30.328 -30.355 0.50 25.37 249 ASP B N 1
ATOM 2889 C CA A ASP B 1 154 ? -11.807 31.831 -30.264 0.50 24.21 249 ASP B CA 1
ATOM 2890 C CA B ASP B 1 154 ? -11.902 31.733 -30.083 0.50 24.64 249 ASP B CA 1
ATOM 2891 C C A ASP B 1 154 ? -10.537 32.299 -29.544 0.50 22.46 249 ASP B C 1
ATOM 2892 C C B ASP B 1 154 ? -10.572 32.283 -29.528 0.50 22.63 249 ASP B C 1
ATOM 2893 O O A ASP B 1 154 ? -10.421 33.492 -29.321 0.50 23.52 249 ASP B O 1
ATOM 2894 O O B ASP B 1 154 ? -10.438 33.503 -29.451 0.50 23.54 249 ASP B O 1
ATOM 2903 N N . GLY B 1 155 ? -9.600 31.397 -29.221 1.00 19.75 250 GLY B N 1
ATOM 2904 C CA . GLY B 1 155 ? -8.256 31.859 -28.753 1.00 19.17 250 GLY B CA 1
ATOM 2905 C C . GLY B 1 155 ? -8.294 32.465 -27.364 1.00 18.06 250 GLY B C 1
ATOM 2906 O O . GLY B 1 155 ? -7.588 33.404 -27.035 1.00 17.77 250 GLY B O 1
ATOM 2907 N N . THR B 1 156 ? -9.194 31.952 -26.532 1.00 17.22 251 THR B N 1
ATOM 2908 C CA . THR B 1 156 ? -9.381 32.556 -25.207 1.00 16.81 251 THR B CA 1
ATOM 2909 C C . THR B 1 156 ? -8.588 31.756 -24.126 1.00 16.64 251 THR B C 1
ATOM 2910 O O . THR B 1 156 ? -8.518 32.223 -22.986 1.00 16.46 251 THR B O 1
ATOM 2914 N N . GLY B 1 157 ? -8.081 30.574 -24.438 1.00 15.44 252 GLY B N 1
ATOM 2915 C CA . GLY B 1 157 ? -7.444 29.729 -23.443 1.00 15.71 252 GLY B CA 1
ATOM 2916 C C . GLY B 1 157 ? -8.390 29.015 -22.561 1.00 16.51 252 GLY B C 1
ATOM 2917 O O . GLY B 1 157 ? -7.960 28.409 -21.567 1.00 17.21 252 GLY B O 1
ATOM 2918 N N . GLN B 1 158 ? -9.682 29.096 -22.894 1.00 19.26 253 GLN B N 1
ATOM 2919 C CA . GLN B 1 158 ? -10.702 28.237 -22.194 1.00 20.16 253 GLN B CA 1
ATOM 2920 C C . GLN B 1 158 ? -11.430 27.402 -23.233 1.00 21.26 253 GLN B C 1
ATOM 2921 O O . GLN B 1 158 ? -11.835 27.915 -24.273 1.00 25.46 253 GLN B O 1
ATOM 2927 N N . ILE B 1 159 ? -11.676 26.147 -22.949 1.00 17.73 254 ILE B N 1
ATOM 2928 C CA . ILE B 1 159 ? -12.452 25.310 -23.884 1.00 18.76 254 ILE B CA 1
ATOM 2929 C C . ILE B 1 159 ? -13.680 24.781 -23.131 1.00 19.34 254 ILE B C 1
ATOM 2930 O O . ILE B 1 159 ? -13.701 24.662 -21.900 1.00 17.52 254 ILE B O 1
ATOM 2935 N N . GLN B 1 160 ? -14.720 24.560 -23.921 1.00 21.08 255 GLN B N 1
ATOM 2936 C CA . GLN B 1 160 ? -15.953 23.915 -23.420 1.00 22.07 255 GLN B CA 1
ATOM 2937 C C . GLN B 1 160 ? -15.963 22.533 -24.017 1.00 20.79 255 GLN B C 1
ATOM 2938 O O . GLN B 1 160 ? -15.822 22.352 -25.241 1.00 22.88 255 GLN B O 1
ATOM 2944 N N . VAL B 1 161 ? -16.066 21.530 -23.164 1.00 19.90 256 VAL B N 1
ATOM 2945 C CA . VAL B 1 161 ? -15.953 20.132 -23.577 1.00 19.13 256 VAL B CA 1
ATOM 2946 C C . VAL B 1 161 ? -17.261 19.448 -23.161 1.00 17.98 256 VAL B C 1
ATOM 2947 O O . VAL B 1 161 ? -17.581 19.415 -21.984 1.00 17.72 256 VAL B O 1
ATOM 2951 N N A ASN B 1 162 ? -17.981 18.860 -24.113 0.50 17.88 257 ASN B N 1
ATOM 2952 N N B ASN B 1 162 ? -18.005 18.928 -24.131 0.50 19.39 257 ASN B N 1
ATOM 2953 C CA A ASN B 1 162 ? -19.214 18.183 -23.746 0.50 17.51 257 ASN B CA 1
ATOM 2954 C CA B ASN B 1 162 ? -19.241 18.180 -23.880 0.50 19.79 257 ASN B CA 1
ATOM 2955 C C A ASN B 1 162 ? -18.896 16.768 -23.376 0.50 17.61 257 ASN B C 1
ATOM 2956 C C B ASN B 1 162 ? -18.944 16.758 -23.466 0.50 18.92 257 ASN B C 1
ATOM 2957 O O A ASN B 1 162 ? -17.783 16.267 -23.571 0.50 17.46 257 ASN B O 1
ATOM 2958 O O B ASN B 1 162 ? -17.917 16.201 -23.834 0.50 18.53 257 ASN B O 1
ATOM 2967 N N . ILE B 1 163 ? -19.863 16.135 -22.745 1.00 17.79 258 ILE B N 1
ATOM 2968 C CA . ILE B 1 163 ? -19.594 14.792 -22.239 1.00 18.67 258 ILE B CA 1
ATOM 2969 C C . ILE B 1 163 ? -19.172 13.776 -23.319 1.00 17.76 258 ILE B C 1
ATOM 2970 O O . ILE B 1 163 ? -18.339 12.909 -23.112 1.00 17.27 258 ILE B O 1
ATOM 2975 N N . GLN B 1 164 ? -19.821 13.844 -24.484 1.00 18.07 259 GLN B N 1
ATOM 2976 C CA . GLN B 1 164 ? -19.465 12.915 -25.559 1.00 19.54 259 GLN B CA 1
ATOM 2977 C C . GLN B 1 164 ? -18.016 13.057 -25.991 1.00 19.57 259 GLN B C 1
ATOM 2978 O O . GLN B 1 164 ? -17.291 12.101 -26.148 1.00 18.39 259 GLN B O 1
ATOM 2984 N N . GLU B 1 165 ? -17.639 14.307 -26.206 1.00 19.83 260 GLU B N 1
ATOM 2985 C CA . GLU B 1 165 ? -16.279 14.660 -26.636 1.00 20.61 260 GLU B CA 1
ATOM 2986 C C . GLU B 1 165 ? -15.307 14.207 -25.558 1.00 18.74 260 GLU B C 1
ATOM 2987 O O . GLU B 1 165 ? -14.222 13.694 -25.860 1.00 18.52 260 GLU B O 1
ATOM 2993 N N . TRP B 1 166 ? -15.615 14.456 -24.302 1.00 17.24 261 TRP B N 1
ATOM 2994 C CA . TRP B 1 166 ? -14.799 14.032 -23.190 1.00 15.62 261 TRP B CA 1
ATOM 2995 C C . TRP B 1 166 ? -14.545 12.551 -23.192 1.00 16.44 261 TRP B C 1
ATOM 2996 O O . TRP B 1 166 ? -13.403 12.111 -23.026 1.00 17.05 261 TRP B O 1
ATOM 3007 N N . LEU B 1 167 ? -15.639 11.757 -23.314 1.00 15.73 262 LEU B N 1
ATOM 3008 C CA . LEU B 1 167 ? -15.461 10.303 -23.310 1.00 17.29 262 LEU B CA 1
ATOM 3009 C C . LEU B 1 167 ? -14.682 9.817 -24.497 1.00 17.20 262 LEU B C 1
ATOM 3010 O O . LEU B 1 167 ? -13.865 8.928 -24.361 1.00 17.03 262 LEU B O 1
ATOM 3015 N N . GLN B 1 168 ? -14.896 10.400 -25.679 1.00 15.69 263 GLN B N 1
ATOM 3016 C CA . GLN B 1 168 ? -14.109 10.019 -26.860 1.00 18.71 263 GLN B CA 1
ATOM 3017 C C . GLN B 1 168 ? -12.635 10.288 -26.655 1.00 18.08 263 GLN B C 1
ATOM 3018 O O . GLN B 1 168 ? -11.779 9.449 -26.927 1.00 19.07 263 GLN B O 1
ATOM 3024 N N . LEU B 1 169 ? -12.318 11.494 -26.170 1.00 17.54 264 LEU B N 1
ATOM 3025 C CA . LEU B 1 169 ? -10.939 11.924 -26.065 1.00 17.96 264 LEU B CA 1
ATOM 3026 C C . LEU B 1 169 ? -10.223 11.184 -24.955 1.00 18.45 264 LEU B C 1
ATOM 3027 O O . LEU B 1 169 ? -9.037 10.900 -25.108 1.00 20.99 264 LEU B O 1
ATOM 3032 N N . THR B 1 170 ? -10.936 10.830 -23.889 1.00 16.43 265 THR B N 1
ATOM 3033 C CA . THR B 1 170 ? -10.208 10.137 -22.810 1.00 15.75 265 THR B CA 1
ATOM 3034 C C . THR B 1 170 ? -10.175 8.610 -22.980 1.00 17.15 265 THR B C 1
ATOM 3035 O O . THR B 1 170 ? -9.117 7.981 -22.624 1.00 18.66 265 THR B O 1
ATOM 3039 N N . MET B 1 171 ? -11.242 8.022 -23.487 1.00 15.94 266 MET B N 1
ATOM 3040 C CA . MET B 1 171 ? -11.350 6.556 -23.630 1.00 16.85 266 MET B CA 1
ATOM 3041 C C . MET B 1 171 ? -10.64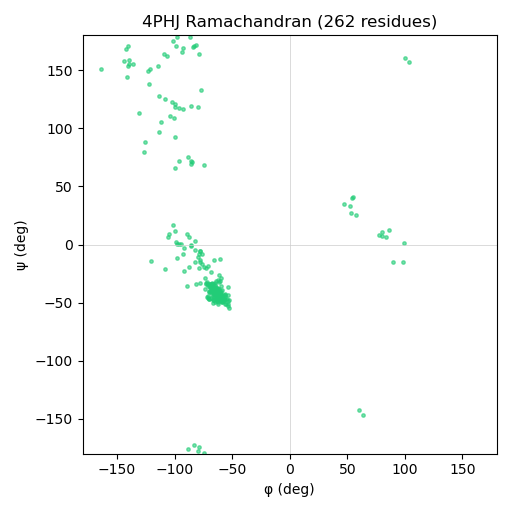6 6.019 -24.894 1.00 18.14 266 MET B C 1
ATOM 3042 O O . MET B 1 171 ? -10.101 4.936 -24.870 1.00 20.23 266 MET B O 1
ATOM 3047 N N . TYR B 1 172 ? -10.656 6.784 -25.957 1.00 15.90 267 TYR B N 1
ATOM 3048 C CA . TYR B 1 172 ? -10.011 6.368 -27.183 1.00 17.89 267 TYR B CA 1
ATOM 3049 C C . TYR B 1 172 ? -8.596 7.000 -27.199 1.00 19.92 267 TYR B C 1
ATOM 3050 O O . TYR B 1 172 ? -8.316 8.012 -27.873 1.00 22.15 267 TYR B O 1
ATOM 3059 N N . SER B 1 173 ? -7.775 6.418 -26.305 1.00 19.92 268 SER B N 1
ATOM 3060 C CA . SER B 1 173 ? -6.511 7.024 -25.890 1.00 21.79 268 SER B CA 1
ATOM 3061 C C . SER B 1 173 ? -5.711 5.940 -25.161 1.00 21.46 268 SER B C 1
ATOM 3062 O O . SER B 1 173 ? -4.584 6.153 -24.684 1.00 27.96 268 SER B O 1
#

Secondary structure (DSSP, 8-state):
-HHHHHHHHHHHHHGGGTSB-HHHHHHHHHHHHHH-TTS--S---HHHHHHHHHHH-TT-SSSB-HHHHHHHHHHHHHHHHHHHHH-TT--SSEETTTHHHHHHHTT----HHHHHHHHHHHS-TTSEE-HHHHHHHHHHHHHHHHHHHHH-TT--SEEEE-HHHHHHHH---/-HHHHHHHHHHHHHGGGTSB-HHHHHHHHHHHHHT-TTS--S---HHHHHHHHHHH-TT-SSSB-HHHHHHHHHHHHHHHHHHHHH-TT--SSEETTTHHHHHHHTT----HHHHHHHHHHHS-TTSEE-HHHHHHHHHHHHHHHHHHHHH-TTSSS-EEEEHHHHHHHHH--

CATH classification: 1.10.238.10

B-factor: mean 26.06, std 10.23, range [10.77, 94.84]

InterPro domains:
  IPR002048 EF-hand domain [PS50222] (169-204)
  IPR002048 EF-hand domain [PS50222] (234-268)
  IPR011992 EF-hand domain pair [SSF47473] (49-266)
  IPR018247 EF-Hand 1, calcium-binding site [PS00018] (182-194)

GO terms:
  GO:0004198 calcium-dependent cysteine-type endopeptidase activity (F, IDA)
  GO:0004198 calcium-dependent cysteine-type endopeptidase activity (F, TAS)
  GO:0008284 positive regulation of cell population proliferation (P, TAS)
  GO:0005829 cytosol (C, TAS)
  GO:0005886 plasma membrane (C, TAS)
  GO:0005515 protein binding (F, IPI)
  GO:0005829 cytosol (C, IDA)
  GO:0016020 membrane (C, IDA)
  GO:0070062 extracellular exosome (C, HDA)

Organism: Homo sapiens (NCBI:txid9606)

Radius of gyration: 20.34 Å; Cα contacts (8 Å, |Δi|>4): 453; chains: 2; bounding box: 50×53×62 Å

Foldseek 3Di:
DVVVVLVVVQDVLCPDVQFHALVSVQVVVQVVVVVPVLFDDPGDDSQLSQLLQLLLVPVPPNTHHDVSVVVLVVLLVQLVVLQVVLPVVSPNWAALVSPVVSVVSVPDDDDPVVSVVLQVVAPDPRRTHGSNSSSSVVSVVVSLVVVVCVQVVVPPVDHDDDPVRVCSNPVGD/DVVVVLVVVQDVLCPDVQFHALVSVQVVVQVVCVVCVLFDDPGQDRVLSQLLQLLLVPVPPSTHHDVSVVVLVVLLVQLVVLQSVQPVVSPNWAALVSPQVSVVSSVDHDDPVVSVVLQVVANDPRRTHGSSSSSSVVSLVVSVVVVQVVQPPVPPSDGDADPVNVCSNPVSD

Sequence (346 aa):
EEVRQFRRLFAQLAGDDMEVSATELMNILNKVVTRHPDLKTDGFGIDTTCRRSMMVAVMDSDTTGKLGFEEFKYYLWNNIKKRRWQAIYKQFDTDRSGTICCSSSELPGAFEAAGFHLNEHLYNMIIRRYSDESSGNNMDFDNFISSCLVRLDAMMFRAFKSLDKKDDGTGQIQVNIQEWLQLTMYSEEVRQFRRRLFAQLAGDDMEVSATTELMNILNKVVVTTRHPDLKKTDGFGIDDTCRSSMMVAVVMMDSSDTTGKLGFEEFKYLWNNIKKRWQAIYKQFDTDRSGTICSSELPGAFEAAGFHLNEHLYNMMIIRRRYSDESGNNMDFDNFISCLVRRLDAMFRAFKSSLDKDDGTGQIQVNNIQEWLQLTMYS

Nearest PDB structures (foldseek):
  4phj-assembly1_B  TM=9.871E-01  e=3.874E-28  Homo sapiens
  1alv-assembly1_B  TM=9.872E-01  e=3.635E-27  Sus scrofa
  6qlb-assembly1_A  TM=9.908E-01  e=1.021E-26  Homo sapiens
  1dvi-assembly1_B  TM=9.901E-01  e=2.282E-26  Rattus norvegicus
  1aj5-assembly2_B-3  TM=9.094E-01  e=1.269E-24  Rattus norvegicus

Solvent-accessible surface area: 16475 Å² total; per-residue (Å²): 144,115,115,180,94,24,136,157,58,17,62,121,31,1,34,158,80,142,36,0,22,15,66,49,0,39,79,22,3,40,115,12,21,100,150,46,126,77,8,133,36,117,22,6,29,52,25,12,0,38,15,5,5,16,20,14,12,103,83,78,71,23,37,0,12,54,118,20,0,81,104,1,27,52,19,7,114,115,2,25,61,17,1,60,116,50,5,103,99,158,55,7,18,1,32,42,100,18,2,58,25,0,0,104,50,12,56,21,136,23,69,138,76,3,27,63,17,1,36,116,21,6,5,77,158,93,9,47,1,28,2,3,17,0,0,23,0,0,3,14,0,23,6,5,24,84,27,2,124,74,86,13,155,99,62,90,24,85,6,112,2,49,57,59,73,0,2,51,30,1,0,32,28,181,104,122,170,100,18,121,112,55,11,59,140,27,2,32,157,80,143,39,0,23,14,67,51,0,35,75,26,2,41,126,12,19,108,154,42,131,60,9,129,35,110,22,5,27,50,36,11,0,45,11,4,5,5,25,11,5,102,87,36,58,16,37,0,13,41,119,25,0,81,86,1,26,30,15,6,96,129,11,29,58,22,1,62,126,49,4,107,95,173,54,8,16,1,31,52,97,18,1,38,26,0,0,68,54,22,52,17,140,19,64,139,102,10,16,76,2,1,31,80,24,1,15,83,146,88,12,45,1,27,1,1,18,0,0,13,0,0,2,8,0,18,6,3,60,94,16,15,161,79,28,22,160,107,66,86,32,65,0,67,0,52,59,60,58,0,9,43,50,0,1,14,2